Protein AF-A0A1H8KAB5-F1 (afdb_monomer)

Radius of gyration: 22.06 Å; Cα contacts (8 Å, |Δi|>4): 686; chains: 1; bounding box: 77×36×61 Å

Foldseek 3Di:
DDDDPPDPPDPFPPLDFDPPADPQQQFAEEAQEEEAAAPVLCVLAPVVDQPQPQVVVLLQQFEWEQAEWAQEFPDDLVLVVLVVVLPADEDPDDLVVQVVPDDPRGHHYYYDYQPDDPLPPDVPQPLPDGRDPLLFDPDPQVSSSSSSVSVSVSVSSVVSVVSCVVCVVVVRLQRYKYKHKYHFAHQAFVAGQDPASNGIHMIIGIHHNSRGDGNHYDHQNYYSVVVNVVSCVSSVNDDDDGPGSDQDKHFGDPQFTKIWTDDSFKIKIAGPCLVAKSQHAAFPDQADPVCNQVNLCRGSVSRHDGPRSSCLRVVPPPPSSVLSCCSRINRDDRMFMAGCVVVVRSSDGCCPPPVCVVVNVVRVVSRVVPDDDD

Secondary structure (DSSP, 8-state):
------------------TT--S-PPPEEEEEEEET--HHHHHHHHTT----HHHHHHHHHSEEEEEEE-SSTTSPPHHHHHHHHTTPEEP-S-HHHHHHSPPTT--EEEEEE---------TTS--------TTS---HHHHHHHHHHHHHHHHHHHHHHHHHHHHHHTT-STTEEEEEEEES--SSTTSTTSSSHHHHEEEEEEE-TTT--TTEEEEEEEEHHHHHHHHHHHTT-S---------EEEE--TTS-EEEEE-SSEEEEEES-TTS-TT-PPPSS---GGGHHHHHHHTTTTS---HHHHHHHHTTTSHHHHHHHHHHHS---SEEEEETTT-TT--S--TT-GGGHHHHHHHHHHHHH-----

Structure (mmCIF, N/CA/C/O backbone):
data_AF-A0A1H8KAB5-F1
#
_entry.id   AF-A0A1H8KAB5-F1
#
loop_
_atom_site.group_PDB
_atom_site.id
_atom_site.type_symbol
_atom_site.label_atom_id
_atom_site.label_alt_id
_atom_site.label_comp_id
_atom_site.label_asym_id
_atom_site.label_entity_id
_atom_site.label_seq_id
_atom_site.pdbx_PDB_ins_code
_atom_site.Cartn_x
_atom_site.Cartn_y
_atom_site.Cartn_z
_atom_site.occupancy
_atom_site.B_iso_or_equiv
_atom_site.auth_seq_id
_atom_site.auth_comp_id
_atom_site.auth_asym_id
_atom_site.auth_atom_id
_atom_site.pdbx_PDB_model_num
ATOM 1 N N . MET A 1 1 ? -43.828 -5.537 -25.174 1.00 32.72 1 MET A N 1
ATOM 2 C CA . MET A 1 1 ? -43.684 -6.800 -24.416 1.00 32.72 1 MET A CA 1
ATOM 3 C C . MET A 1 1 ? -42.448 -6.686 -23.543 1.00 32.72 1 MET A C 1
ATOM 5 O O . MET A 1 1 ? -41.492 -6.043 -23.949 1.00 32.72 1 MET A O 1
ATOM 9 N N . ALA A 1 2 ? -42.563 -7.155 -22.312 1.00 23.67 2 ALA A N 1
ATOM 10 C CA . ALA A 1 2 ? -41.863 -6.644 -21.147 1.00 23.67 2 ALA A CA 1
ATOM 11 C C . ALA A 1 2 ? -40.550 -7.379 -20.813 1.00 23.67 2 ALA A C 1
ATOM 13 O O . ALA A 1 2 ? -40.350 -8.516 -21.220 1.00 23.67 2 ALA A O 1
ATOM 14 N N . LEU A 1 3 ? -39.781 -6.714 -19.945 1.00 22.94 3 LEU A N 1
ATOM 15 C CA . LEU A 1 3 ? -38.814 -7.227 -18.969 1.00 22.94 3 LEU A CA 1
ATOM 16 C C . LEU A 1 3 ? -37.426 -7.711 -19.429 1.00 22.94 3 LEU A C 1
ATOM 18 O O . LEU A 1 3 ? -37.255 -8.711 -20.112 1.00 22.94 3 LEU A O 1
ATOM 22 N N . GLY A 1 4 ? -36.425 -7.036 -18.860 1.00 21.23 4 GLY A N 1
ATOM 23 C CA . GLY A 1 4 ? -35.038 -7.480 -18.759 1.00 21.23 4 GLY A CA 1
ATOM 24 C C . GLY A 1 4 ? -34.193 -6.534 -17.900 1.00 21.23 4 GLY A C 1
ATOM 25 O O . GLY A 1 4 ? -33.046 -6.263 -18.236 1.00 21.23 4 GLY A O 1
ATOM 26 N N . ALA A 1 5 ? -34.766 -5.961 -16.834 1.00 23.78 5 ALA A N 1
ATOM 27 C CA . ALA A 1 5 ? -34.012 -5.184 -15.855 1.00 23.78 5 ALA A CA 1
ATOM 28 C C . ALA A 1 5 ? -33.162 -6.155 -15.024 1.00 23.78 5 ALA A C 1
ATOM 30 O O . ALA A 1 5 ? -33.684 -6.881 -14.179 1.00 23.78 5 ALA A O 1
ATOM 31 N N . ALA A 1 6 ? -31.859 -6.204 -15.300 1.00 24.06 6 ALA A N 1
ATOM 32 C CA . ALA A 1 6 ? -30.920 -6.950 -14.478 1.00 24.06 6 ALA A CA 1
ATOM 33 C C . ALA A 1 6 ? -30.835 -6.280 -13.100 1.00 24.06 6 ALA A C 1
ATOM 35 O O . ALA A 1 6 ? -30.391 -5.140 -12.963 1.00 24.06 6 ALA A O 1
ATOM 36 N N . ILE A 1 7 ? -31.309 -7.008 -12.093 1.00 23.17 7 ILE A N 1
ATOM 37 C CA . ILE A 1 7 ? -31.228 -6.680 -10.675 1.00 23.17 7 ILE A CA 1
ATOM 38 C C . ILE A 1 7 ? -29.741 -6.553 -10.313 1.00 23.17 7 ILE A C 1
ATOM 40 O O . ILE A 1 7 ? -29.034 -7.548 -10.166 1.00 23.17 7 ILE A O 1
ATOM 44 N N . LEU A 1 8 ? -29.257 -5.316 -10.187 1.00 26.36 8 LEU A N 1
ATOM 45 C CA . LEU A 1 8 ? -28.037 -5.008 -9.446 1.00 26.36 8 LEU A CA 1
ATOM 46 C C . LEU A 1 8 ? -28.322 -5.353 -7.983 1.00 26.36 8 LEU A C 1
ATOM 48 O O . LEU A 1 8 ? -29.029 -4.626 -7.287 1.00 26.36 8 LEU A O 1
ATOM 52 N N . GLY A 1 9 ? -27.833 -6.512 -7.544 1.00 22.84 9 GLY A N 1
ATOM 53 C CA . GLY A 1 9 ? -27.899 -6.933 -6.152 1.00 22.84 9 GLY A CA 1
ATOM 54 C C . GLY A 1 9 ? -27.163 -5.932 -5.265 1.00 22.84 9 GLY A C 1
ATOM 55 O O . GLY A 1 9 ? -25.938 -5.956 -5.173 1.00 22.84 9 GLY A O 1
ATOM 56 N N . ASN A 1 10 ? -27.926 -5.049 -4.624 1.00 27.81 10 ASN A N 1
ATOM 57 C CA . ASN A 1 10 ? -27.476 -4.160 -3.561 1.00 27.81 10 ASN A CA 1
ATOM 58 C C . ASN A 1 10 ? -27.090 -4.991 -2.328 1.00 27.81 10 ASN A C 1
ATOM 60 O O . ASN A 1 10 ? -27.947 -5.310 -1.506 1.00 27.81 10 ASN A O 1
ATOM 64 N N . LEU A 1 11 ? -25.805 -5.307 -2.157 1.00 28.53 11 LEU A N 1
ATOM 65 C CA . LEU A 1 11 ? -25.263 -5.617 -0.831 1.00 28.53 11 LEU A CA 1
ATOM 66 C C . LEU A 1 11 ? -24.743 -4.321 -0.203 1.00 28.53 11 LEU A C 1
ATOM 68 O O . LEU A 1 11 ? -23.553 -4.021 -0.243 1.00 28.53 11 LEU A O 1
ATOM 72 N N . GLY A 1 12 ? -25.657 -3.530 0.361 1.00 30.02 12 GLY A N 1
ATOM 73 C CA . GLY A 1 12 ? -25.282 -2.496 1.323 1.00 30.02 12 GLY A CA 1
ATOM 74 C C . GLY A 1 12 ? -24.759 -3.162 2.596 1.00 30.02 12 GLY A C 1
ATOM 75 O O . GLY A 1 12 ? -25.377 -4.099 3.105 1.00 30.02 12 GLY A O 1
ATOM 76 N N . LEU A 1 13 ? -23.619 -2.702 3.112 1.00 37.47 13 LEU A N 1
ATOM 77 C CA . LEU A 1 13 ? -23.096 -3.165 4.393 1.00 37.47 13 LEU A CA 1
ATOM 78 C C . LEU A 1 13 ? -23.941 -2.539 5.515 1.00 37.47 13 LEU A C 1
ATOM 80 O O . LEU A 1 13 ? -23.634 -1.463 6.009 1.00 37.47 13 LEU A O 1
ATOM 84 N N . ALA A 1 14 ? -25.041 -3.185 5.900 1.00 37.69 14 ALA A N 1
ATOM 85 C CA . ALA A 1 14 ? -25.752 -2.823 7.120 1.00 37.69 14 ALA A CA 1
ATOM 86 C C . ALA A 1 14 ? -25.014 -3.451 8.312 1.00 37.69 14 ALA A C 1
ATOM 88 O O . ALA A 1 14 ? -25.143 -4.651 8.578 1.00 37.69 14 ALA A O 1
ATOM 89 N N . LEU A 1 15 ? -24.226 -2.652 9.034 1.00 41.59 15 LEU A N 1
ATOM 90 C CA . LEU A 1 15 ? -23.748 -3.012 10.368 1.00 41.59 15 LEU A CA 1
ATOM 91 C C . LEU A 1 15 ? -24.960 -2.984 11.311 1.00 41.59 15 LEU A C 1
ATOM 93 O O . LEU A 1 15 ? -25.295 -1.965 11.907 1.00 41.59 15 LEU A O 1
ATOM 97 N N . ALA A 1 16 ? -25.702 -4.090 11.373 1.00 36.00 16 ALA A N 1
ATOM 98 C CA . ALA A 1 16 ? -26.821 -4.216 12.296 1.00 36.00 16 ALA A CA 1
ATOM 99 C C . ALA A 1 16 ? -26.280 -4.232 13.735 1.00 36.00 16 ALA A C 1
ATOM 101 O O . ALA A 1 16 ? -25.677 -5.218 14.161 1.00 36.00 16 ALA A O 1
ATOM 102 N N . ALA A 1 17 ? -26.488 -3.138 14.469 1.00 36.66 17 ALA A N 1
ATOM 103 C CA . ALA A 1 17 ? -26.240 -3.092 15.904 1.00 36.66 17 ALA A CA 1
ATOM 104 C C . ALA A 1 17 ? -27.187 -4.075 16.626 1.00 36.66 17 ALA A C 1
ATOM 106 O O . ALA A 1 17 ? -28.367 -4.154 16.264 1.00 36.66 17 ALA A O 1
ATOM 107 N N . PRO A 1 18 ? -26.717 -4.823 17.639 1.00 35.97 18 PRO A N 1
ATOM 108 C CA . PRO A 1 18 ? -27.580 -5.707 18.411 1.00 35.97 18 PRO A CA 1
ATOM 109 C C . PRO A 1 18 ? -28.636 -4.904 19.191 1.00 35.97 18 PRO A C 1
ATOM 111 O O . PRO A 1 18 ? -28.391 -3.787 19.653 1.00 35.97 18 PRO A O 1
ATOM 114 N N . ALA A 1 19 ? -29.828 -5.486 19.341 1.00 30.05 19 ALA A N 1
ATOM 115 C CA . ALA A 1 19 ? -30.915 -4.912 20.126 1.00 30.05 19 ALA A CA 1
ATOM 116 C C . ALA A 1 19 ? -30.496 -4.816 21.606 1.00 30.05 19 ALA A C 1
ATOM 118 O O . ALA A 1 19 ? -30.281 -5.837 22.255 1.00 30.05 19 ALA A O 1
ATOM 119 N N . GLY A 1 20 ? -30.354 -3.590 22.121 1.00 34.31 20 GLY A N 1
ATOM 120 C CA . GLY A 1 20 ? -29.940 -3.324 23.508 1.00 34.31 20 GLY A CA 1
ATOM 121 C C . GLY A 1 20 ? -28.864 -2.247 23.695 1.00 34.31 20 GLY A C 1
ATOM 122 O O . GLY A 1 20 ? -28.387 -2.072 24.815 1.00 34.31 20 GLY A O 1
ATOM 123 N N . ALA A 1 21 ? -28.464 -1.526 22.641 1.00 38.06 21 ALA A N 1
ATOM 124 C CA . ALA A 1 21 ? -27.457 -0.469 22.742 1.00 38.06 21 ALA A CA 1
ATOM 125 C C . ALA A 1 21 ? -27.859 0.609 23.773 1.00 38.06 21 ALA A C 1
ATOM 127 O O . ALA A 1 21 ? -28.875 1.292 23.621 1.00 38.06 21 ALA A O 1
ATOM 128 N N . LYS A 1 22 ? -27.045 0.755 24.832 1.00 36.69 22 LYS A N 1
ATOM 129 C CA . LYS A 1 22 ? -27.095 1.886 25.777 1.00 36.69 22 LYS A CA 1
ATOM 130 C C . LYS A 1 22 ? -27.022 3.209 25.001 1.00 36.69 22 LYS A C 1
ATOM 132 O O . LYS A 1 22 ? -26.443 3.252 23.920 1.00 36.69 22 LYS A O 1
ATOM 137 N N . SER A 1 23 ? -27.599 4.277 25.561 1.00 40.59 23 SER A N 1
ATOM 138 C CA . SER A 1 23 ? -27.650 5.620 24.959 1.00 40.59 23 SER A CA 1
ATOM 139 C C . SER A 1 23 ? -26.351 6.003 24.234 1.00 40.59 23 SER A C 1
ATOM 141 O O . SER A 1 23 ? -25.271 5.829 24.797 1.00 40.59 23 SER A O 1
ATOM 143 N N . ALA A 1 24 ? -26.501 6.548 23.022 1.00 51.44 24 ALA A N 1
ATOM 144 C CA . ALA A 1 24 ? -25.490 6.840 22.004 1.00 51.44 24 ALA A CA 1
ATOM 145 C C . ALA A 1 24 ? -24.324 7.738 22.471 1.00 51.44 24 ALA A C 1
ATOM 147 O O . ALA A 1 24 ? -24.227 8.912 22.112 1.00 51.44 24 ALA A O 1
ATOM 148 N N . GLN A 1 25 ? -23.421 7.191 23.280 1.00 61.53 25 GLN A N 1
ATOM 149 C CA . GLN A 1 25 ? -22.158 7.835 23.604 1.00 61.53 25 GLN A CA 1
ATOM 150 C C . GLN A 1 25 ? -21.131 7.435 22.545 1.00 61.53 25 GLN A C 1
ATOM 152 O O . GLN A 1 25 ? -20.868 6.252 22.341 1.00 61.53 25 GLN A O 1
ATOM 157 N N . ARG A 1 26 ? -20.568 8.430 21.851 1.00 71.25 26 ARG A N 1
ATOM 158 C CA . ARG A 1 26 ? -19.521 8.215 20.845 1.00 71.25 26 ARG A CA 1
ATOM 159 C C . ARG A 1 26 ? -18.355 7.423 21.478 1.00 71.25 26 ARG A C 1
ATOM 161 O O . ARG A 1 26 ? -17.869 7.862 22.523 1.00 71.25 26 ARG A O 1
ATOM 168 N N . PRO A 1 27 ? -17.897 6.299 20.895 1.00 77.88 27 PRO A N 1
ATOM 169 C CA . PRO A 1 27 ? -16.742 5.566 21.401 1.00 77.88 27 PRO A CA 1
ATOM 170 C C . PRO A 1 27 ? -15.456 6.382 21.282 1.00 77.88 27 PRO A C 1
ATOM 172 O O . PRO A 1 27 ? -15.341 7.291 20.449 1.00 77.88 27 PRO A O 1
ATOM 175 N N . ASN A 1 28 ? -14.467 6.007 22.093 1.00 81.81 28 ASN A N 1
ATOM 176 C CA . ASN A 1 28 ? -13.088 6.425 21.858 1.00 81.81 28 ASN A CA 1
ATOM 177 C C . ASN A 1 28 ? -12.557 5.726 20.604 1.00 81.81 28 ASN A C 1
ATOM 179 O O . ASN A 1 28 ? -13.067 4.681 20.206 1.00 81.81 28 ASN A O 1
ATOM 183 N N . ILE A 1 29 ? -11.510 6.278 20.009 1.00 85.38 29 ILE A N 1
ATOM 184 C CA . ILE A 1 29 ? -10.849 5.712 18.841 1.00 85.38 29 ILE A CA 1
ATOM 185 C C . ILE A 1 29 ? -9.370 5.539 19.158 1.00 85.38 29 ILE A C 1
ATOM 187 O O . ILE A 1 29 ? -8.689 6.498 19.528 1.00 85.38 29 ILE A O 1
ATOM 191 N N . LEU A 1 30 ? -8.882 4.317 18.968 1.00 89.00 30 LEU A N 1
ATOM 192 C CA . LEU A 1 30 ? -7.466 4.013 18.846 1.00 89.00 30 LEU A CA 1
ATOM 193 C C . LEU A 1 30 ? -7.179 3.719 17.372 1.00 89.00 30 LEU A C 1
ATOM 195 O O . LEU A 1 30 ? -7.570 2.675 16.852 1.00 89.00 30 LEU A O 1
ATOM 199 N N . LEU A 1 31 ? -6.522 4.661 16.703 1.00 88.88 31 LEU A N 1
ATOM 200 C CA . LEU A 1 31 ? -6.105 4.548 15.314 1.00 88.88 31 LEU A CA 1
ATOM 201 C C . LEU A 1 31 ? -4.623 4.157 15.270 1.00 88.88 31 LEU A C 1
ATOM 203 O O . LEU A 1 31 ? -3.760 4.897 15.732 1.00 88.88 31 LEU A O 1
ATOM 207 N N . LEU A 1 32 ? -4.338 2.974 14.744 1.00 90.62 32 LEU A N 1
ATOM 208 C CA . LEU A 1 32 ? -3.008 2.391 14.622 1.00 90.62 32 LEU A CA 1
ATOM 209 C C . LEU A 1 32 ? -2.637 2.392 13.138 1.00 90.62 32 LEU A C 1
ATOM 211 O O . LEU A 1 32 ? -3.289 1.735 12.328 1.00 90.62 32 LEU A O 1
ATOM 215 N N . VAL A 1 33 ? -1.599 3.132 12.766 1.00 88.44 33 VAL A N 1
ATOM 216 C CA . VAL A 1 33 ? -1.233 3.356 11.365 1.00 88.44 33 VAL A CA 1
ATOM 217 C C . VAL A 1 33 ? 0.234 3.030 11.155 1.00 88.44 33 VAL A C 1
ATOM 219 O O . VAL A 1 33 ? 1.088 3.667 11.761 1.00 88.44 33 VAL A O 1
ATOM 222 N N . ALA A 1 34 ? 0.542 2.089 10.266 1.00 87.00 34 ALA A N 1
ATOM 223 C CA . ALA A 1 34 ? 1.919 1.824 9.862 1.00 87.00 34 ALA A CA 1
ATOM 224 C C . ALA A 1 34 ? 2.248 2.502 8.531 1.00 87.00 34 ALA A C 1
ATOM 226 O O . ALA A 1 34 ? 1.614 2.221 7.515 1.00 87.00 34 ALA A O 1
ATOM 227 N N . ASP A 1 35 ? 3.262 3.361 8.508 1.00 84.00 35 ASP A N 1
ATOM 228 C CA . ASP A 1 35 ? 3.718 3.993 7.271 1.00 84.00 35 ASP A CA 1
ATOM 229 C C . ASP A 1 35 ? 4.586 3.032 6.427 1.00 84.00 35 ASP A C 1
ATOM 231 O O . ASP A 1 35 ? 5.532 2.405 6.916 1.00 84.00 35 ASP A O 1
ATOM 235 N N . GLY A 1 36 ? 4.214 2.880 5.153 1.00 82.31 36 GLY A N 1
ATOM 236 C CA . GLY A 1 36 ? 4.777 1.930 4.192 1.00 82.31 36 GLY A CA 1
ATOM 237 C C . GLY A 1 36 ? 4.210 0.506 4.271 1.00 82.31 36 GLY A C 1
ATOM 238 O O . GLY A 1 36 ? 4.731 -0.400 3.613 1.00 82.31 36 GLY A O 1
ATOM 239 N N . TRP A 1 37 ? 3.177 0.252 5.080 1.00 86.31 37 TRP A N 1
ATOM 240 C CA . TRP A 1 37 ? 2.589 -1.085 5.211 1.00 86.31 37 TRP A CA 1
ATOM 241 C C . TRP A 1 37 ? 1.545 -1.356 4.125 1.00 86.31 37 TRP A C 1
ATOM 243 O O . TRP A 1 37 ? 0.482 -0.743 4.100 1.00 86.31 37 TRP A O 1
ATOM 253 N N . SER A 1 38 ? 1.840 -2.305 3.236 1.00 86.06 38 SER A N 1
ATOM 254 C CA . SER A 1 38 ? 0.967 -2.667 2.112 1.00 86.06 38 SER A CA 1
ATOM 255 C C . SER A 1 38 ? 0.568 -4.137 2.147 1.00 86.06 38 SER A C 1
ATOM 257 O O . SER A 1 38 ? 1.253 -4.970 2.751 1.00 86.06 38 SER A O 1
ATOM 259 N N . TRP A 1 39 ? -0.525 -4.465 1.458 1.00 83.06 39 TRP A N 1
ATOM 260 C CA . TRP A 1 39 ? -0.993 -5.841 1.326 1.00 83.06 39 TRP A CA 1
ATOM 261 C C . TRP A 1 39 ? 0.019 -6.696 0.564 1.00 83.06 39 TRP A C 1
ATOM 263 O O . TRP A 1 39 ? 0.464 -7.718 1.073 1.00 83.06 39 TRP A O 1
ATOM 273 N N . GLN A 1 40 ? 0.477 -6.232 -0.605 1.00 75.19 40 GLN A N 1
ATOM 274 C CA . GLN A 1 40 ? 1.505 -6.939 -1.380 1.00 75.19 40 GLN A CA 1
ATOM 275 C C . GLN A 1 40 ? 2.836 -7.033 -0.638 1.00 75.19 40 GLN A C 1
ATOM 277 O O . GLN A 1 40 ? 3.513 -8.049 -0.738 1.00 75.19 40 GLN A O 1
ATOM 282 N N . GLY A 1 41 ? 3.205 -6.003 0.129 1.00 69.56 41 GLY A N 1
ATOM 283 C CA . GLY A 1 41 ? 4.359 -6.060 1.020 1.00 69.56 41 GLY A CA 1
ATOM 284 C C . GLY A 1 41 ? 4.191 -7.118 2.108 1.00 69.56 41 GLY A C 1
ATOM 285 O O . GLY A 1 41 ? 5.171 -7.741 2.481 1.00 69.56 41 GLY A O 1
ATOM 286 N N . SER A 1 42 ? 2.968 -7.371 2.575 1.00 69.12 42 SER A N 1
ATOM 287 C CA . SER A 1 42 ? 2.683 -8.455 3.518 1.00 69.12 42 SER A CA 1
ATOM 288 C C . SER A 1 42 ? 2.706 -9.817 2.817 1.00 69.12 42 SER A C 1
ATOM 290 O O . SER A 1 42 ? 3.389 -10.705 3.295 1.00 69.12 42 SER A O 1
ATOM 292 N N . GLU A 1 43 ? 2.095 -9.984 1.637 1.00 63.16 43 GLU A N 1
ATOM 293 C CA . GLU A 1 43 ? 2.146 -11.239 0.854 1.00 63.16 43 GLU A CA 1
ATOM 294 C C . GLU A 1 43 ? 3.563 -11.619 0.395 1.00 63.16 43 GLU A C 1
ATOM 296 O O . GLU A 1 43 ? 3.939 -12.793 0.435 1.00 63.16 43 GLU A O 1
ATOM 301 N N . ALA A 1 44 ? 4.375 -10.631 0.005 1.00 50.50 44 ALA A N 1
ATOM 302 C CA . ALA A 1 44 ? 5.806 -10.792 -0.266 1.00 50.50 44 ALA A CA 1
ATOM 303 C C . ALA A 1 44 ? 6.575 -11.322 0.965 1.00 50.50 44 ALA A C 1
ATOM 305 O O . ALA A 1 44 ? 7.686 -11.841 0.866 1.00 50.50 44 ALA A O 1
ATOM 306 N N . VAL A 1 45 ? 5.976 -11.217 2.148 1.00 52.94 45 VAL A N 1
ATOM 307 C CA . VAL A 1 45 ? 6.587 -11.531 3.435 1.00 52.94 45 VAL A CA 1
ATOM 308 C C . VAL A 1 45 ? 5.887 -12.718 4.137 1.00 52.94 45 VAL A C 1
ATOM 310 O O . VAL A 1 45 ? 6.473 -13.333 5.025 1.00 52.94 45 VAL A O 1
ATOM 313 N N . ASP A 1 46 ? 4.689 -13.130 3.704 1.00 48.19 46 ASP A N 1
ATOM 314 C CA . ASP A 1 46 ? 3.803 -14.024 4.469 1.00 48.19 46 ASP A CA 1
ATOM 315 C C . ASP A 1 46 ? 3.975 -15.529 4.193 1.00 48.19 46 ASP A C 1
ATOM 317 O O . ASP A 1 46 ? 3.646 -16.346 5.050 1.00 48.19 46 ASP A O 1
ATOM 321 N N . ARG A 1 47 ? 4.584 -15.961 3.071 1.00 47.38 47 ARG A N 1
ATOM 322 C CA . ARG A 1 47 ? 4.762 -17.415 2.805 1.00 47.38 47 ARG A CA 1
ATOM 323 C C . ARG A 1 47 ? 5.601 -18.157 3.864 1.00 47.38 47 ARG A C 1
ATOM 325 O O . ARG A 1 47 ? 5.623 -19.385 3.845 1.00 47.38 47 ARG A O 1
ATOM 332 N N . LEU A 1 48 ? 6.270 -17.437 4.772 1.00 44.28 48 LEU A N 1
ATOM 333 C CA . LEU A 1 48 ? 7.100 -17.979 5.855 1.00 44.28 48 LEU A CA 1
ATOM 334 C C . LEU A 1 48 ? 6.774 -17.396 7.253 1.00 44.28 48 LEU A C 1
ATOM 336 O O . LEU A 1 48 ? 7.522 -17.636 8.199 1.00 44.28 48 LEU A O 1
ATOM 340 N N . GLY A 1 49 ? 5.642 -16.695 7.416 1.00 57.16 49 GLY A N 1
ATOM 341 C CA . GLY A 1 49 ? 5.065 -16.366 8.726 1.00 57.16 49 GLY A CA 1
ATOM 342 C C . GLY A 1 49 ? 5.468 -15.010 9.307 1.00 57.16 49 GLY A C 1
ATOM 343 O O . GLY A 1 49 ? 6.328 -14.934 10.189 1.00 57.16 49 GLY A O 1
ATOM 344 N N . LEU A 1 50 ? 4.784 -13.943 8.881 1.00 65.44 50 LEU A N 1
ATOM 345 C CA . LEU A 1 50 ? 4.711 -12.700 9.656 1.00 65.44 50 LEU A CA 1
ATOM 346 C C . LEU A 1 50 ? 4.162 -13.002 11.056 1.00 65.44 50 LEU A C 1
ATOM 348 O O . LEU A 1 50 ? 3.098 -13.602 11.207 1.00 65.44 50 LEU A O 1
ATOM 352 N N . ARG A 1 51 ? 4.873 -12.580 12.103 1.00 76.50 51 ARG A N 1
ATOM 353 C CA . ARG A 1 51 ? 4.395 -12.718 13.482 1.00 76.50 51 ARG A CA 1
ATOM 354 C C . ARG A 1 51 ? 3.604 -11.480 13.858 1.00 76.50 51 ARG A C 1
ATOM 356 O O . ARG A 1 51 ? 4.141 -10.558 14.459 1.00 76.50 51 ARG A O 1
ATOM 363 N N . MET A 1 52 ? 2.326 -11.487 13.495 1.00 85.50 52 MET A N 1
ATOM 364 C CA . MET A 1 52 ? 1.401 -10.389 13.776 1.00 85.50 52 MET A CA 1
ATOM 365 C C . MET A 1 52 ? 0.250 -10.822 14.699 1.00 85.50 52 MET A C 1
ATOM 367 O O . MET A 1 52 ? -0.912 -10.846 14.278 1.00 85.50 52 MET A O 1
ATOM 371 N N . PRO A 1 53 ? 0.541 -11.256 15.944 1.00 90.38 53 PRO A N 1
ATOM 372 C CA . PRO A 1 53 ? -0.483 -11.725 16.873 1.00 90.38 53 PRO A CA 1
ATOM 373 C C . PRO A 1 53 ? -1.528 -10.652 17.200 1.00 90.38 53 PRO A C 1
ATOM 375 O O . PRO A 1 53 ? -2.691 -11.001 17.413 1.00 90.38 53 PRO A O 1
ATOM 378 N N . THR A 1 54 ? -1.152 -9.370 17.222 1.00 92.38 54 THR A N 1
ATOM 379 C CA . THR A 1 54 ? -2.094 -8.281 17.492 1.00 92.38 54 THR A CA 1
ATOM 380 C C . THR A 1 54 ? -3.062 -8.109 16.332 1.00 92.38 54 THR A C 1
ATOM 382 O O . THR A 1 54 ? -4.275 -8.113 16.542 1.00 92.38 54 THR A O 1
ATOM 385 N N . PHE A 1 55 ? -2.558 -8.020 15.102 1.00 91.06 55 PHE A N 1
ATOM 386 C CA . PHE A 1 55 ? -3.397 -7.928 13.915 1.00 91.06 55 PHE A CA 1
ATOM 387 C C . PHE A 1 55 ? -4.317 -9.146 13.790 1.00 91.06 55 PHE A C 1
ATOM 389 O O . PHE A 1 55 ? -5.527 -8.978 13.664 1.00 91.06 55 PHE A O 1
ATOM 396 N N . ALA A 1 56 ? -3.789 -10.365 13.947 1.00 89.88 56 ALA A N 1
ATOM 397 C CA . ALA A 1 56 ? -4.585 -11.594 13.911 1.00 89.88 56 ALA A CA 1
ATOM 398 C C . ALA A 1 56 ? -5.687 -11.615 14.988 1.00 89.88 56 ALA A C 1
ATOM 400 O O . ALA A 1 56 ? -6.822 -12.027 14.731 1.00 89.88 56 ALA A O 1
ATOM 401 N N . ARG A 1 57 ? -5.381 -11.123 16.196 1.00 90.62 57 ARG A N 1
ATOM 402 C CA . ARG A 1 57 ? -6.371 -10.918 17.259 1.00 90.62 57 ARG A CA 1
ATOM 403 C C . ARG A 1 57 ? -7.473 -9.955 16.815 1.00 90.62 57 ARG A C 1
ATOM 405 O O . ARG A 1 57 ? -8.645 -10.284 16.967 1.00 90.62 57 ARG A O 1
ATOM 412 N N . LEU A 1 58 ? -7.118 -8.801 16.252 1.00 90.31 58 LEU A N 1
ATOM 413 C CA . LEU A 1 58 ? -8.095 -7.823 15.766 1.00 90.31 58 LEU A CA 1
ATOM 414 C C . LEU A 1 58 ? -8.958 -8.388 14.629 1.00 90.31 58 LEU A C 1
ATOM 416 O O . LEU A 1 58 ? -10.148 -8.093 14.578 1.00 90.31 58 LEU A O 1
ATOM 420 N N . GLN A 1 59 ? -8.394 -9.220 13.748 1.00 87.25 59 GLN A N 1
ATOM 421 C CA . GLN A 1 59 ? -9.144 -9.868 12.666 1.00 87.25 59 GLN A CA 1
ATOM 422 C C . GLN A 1 59 ? -10.181 -10.848 13.216 1.00 87.25 59 GLN A C 1
ATOM 424 O O . GLN A 1 59 ? -11.329 -10.853 12.772 1.00 87.25 59 GLN A O 1
ATOM 429 N N . ARG A 1 60 ? -9.791 -11.653 14.212 1.00 88.50 60 ARG A N 1
ATOM 430 C CA . ARG A 1 60 ? -10.693 -12.580 14.904 1.00 88.50 60 ARG A CA 1
ATOM 431 C C . ARG A 1 60 ? -11.793 -11.839 15.662 1.00 88.50 60 ARG A C 1
ATOM 433 O O . ARG A 1 60 ? -12.943 -12.259 15.618 1.00 88.50 60 ARG A O 1
ATOM 440 N N . ASP A 1 61 ? -11.449 -10.749 16.339 1.00 87.12 61 ASP A N 1
ATOM 441 C CA . ASP A 1 61 ? -12.365 -10.042 17.240 1.00 87.12 61 ASP A CA 1
ATOM 442 C C . ASP A 1 61 ? -13.161 -8.923 16.525 1.00 87.12 61 ASP A C 1
ATOM 444 O O . ASP A 1 61 ? -14.027 -8.294 17.130 1.00 87.12 61 ASP A O 1
ATOM 448 N N . GLY A 1 62 ? -12.904 -8.677 15.234 1.00 85.44 62 GLY A N 1
ATOM 449 C CA . GLY A 1 62 ? -13.464 -7.559 14.468 1.00 85.44 62 GLY A CA 1
ATOM 450 C C . GLY A 1 62 ? -13.859 -7.898 13.026 1.00 85.44 62 GLY A C 1
ATOM 451 O O . GLY A 1 62 ? -14.281 -9.013 12.718 1.00 85.44 62 GLY A O 1
ATOM 452 N N . ILE A 1 63 ? -13.757 -6.899 12.145 1.00 82.81 63 ILE A N 1
ATOM 453 C CA . ILE A 1 63 ? -13.988 -6.996 10.700 1.00 82.81 63 ILE A CA 1
ATOM 454 C C . ILE A 1 63 ? -12.671 -6.758 9.966 1.00 82.81 63 ILE A C 1
ATOM 456 O O . ILE A 1 63 ? -12.042 -5.712 10.132 1.00 82.81 63 ILE A O 1
ATOM 460 N N . SER A 1 64 ? -12.305 -7.695 9.095 1.00 84.44 64 SER A N 1
ATOM 461 C CA . SER A 1 64 ? -11.194 -7.552 8.149 1.00 84.44 64 SER A CA 1
ATOM 462 C C . SER A 1 64 ? -11.694 -7.093 6.783 1.00 84.44 64 SER A C 1
ATOM 464 O O . SER A 1 64 ? -12.700 -7.606 6.287 1.00 84.44 64 SER A O 1
ATOM 466 N N . PHE A 1 65 ? -10.973 -6.171 6.151 1.00 85.12 65 PHE A N 1
ATOM 467 C CA . PHE A 1 65 ? -11.285 -5.665 4.816 1.00 85.12 65 PHE A CA 1
ATOM 468 C C . PHE A 1 65 ? -10.205 -6.134 3.837 1.00 85.12 65 PHE A C 1
ATOM 470 O O . PHE A 1 65 ? -9.063 -5.695 3.920 1.00 85.12 65 PHE A O 1
ATOM 477 N N . GLU A 1 66 ? -10.560 -7.023 2.904 1.00 83.50 66 GLU A N 1
ATOM 478 C CA . GLU A 1 66 ? -9.607 -7.553 1.909 1.00 83.50 66 GLU A CA 1
ATOM 479 C C . GLU A 1 66 ? -9.205 -6.495 0.867 1.00 83.50 66 GLU A C 1
ATOM 481 O O . GLU A 1 66 ? -8.127 -6.568 0.289 1.00 83.50 66 GLU A O 1
ATOM 486 N N . ASN A 1 67 ? -10.068 -5.508 0.615 1.00 85.00 67 ASN A N 1
ATOM 487 C CA . ASN A 1 67 ? -9.936 -4.543 -0.479 1.00 85.00 67 ASN A CA 1
ATOM 488 C C . ASN A 1 67 ? -9.908 -3.098 0.049 1.00 85.00 67 ASN A C 1
ATOM 490 O O . ASN A 1 67 ? -10.768 -2.291 -0.308 1.00 85.00 67 ASN A O 1
ATOM 494 N N . ALA A 1 68 ? -8.935 -2.783 0.909 1.00 86.19 68 ALA A N 1
ATOM 495 C CA . ALA A 1 68 ? -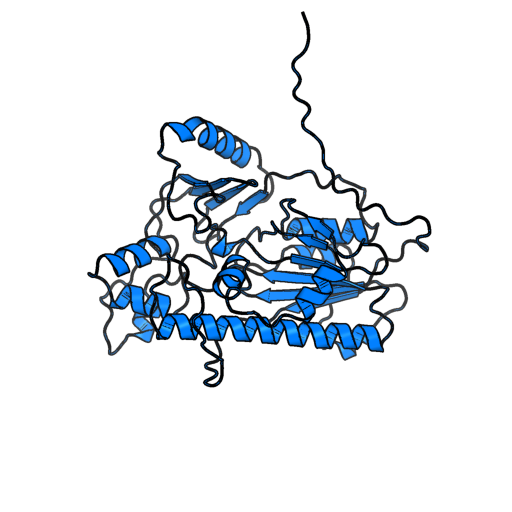8.744 -1.447 1.474 1.00 86.19 68 ALA A CA 1
ATOM 496 C C . ALA A 1 68 ? -7.607 -0.670 0.794 1.00 86.19 68 ALA A C 1
ATOM 498 O O . ALA A 1 68 ? -6.511 -1.190 0.608 1.00 86.19 68 ALA A O 1
ATOM 499 N N . PHE A 1 69 ? -7.844 0.586 0.426 1.00 86.56 69 PHE A N 1
ATOM 500 C CA . PHE A 1 69 ? -6.913 1.355 -0.396 1.00 86.56 69 PHE A CA 1
ATOM 501 C C . PHE A 1 69 ? -6.674 2.768 0.144 1.00 86.56 69 PHE A C 1
ATOM 503 O O . PHE A 1 69 ? -7.558 3.386 0.731 1.00 86.56 69 PHE A O 1
ATOM 510 N N . THR A 1 70 ? -5.483 3.314 -0.097 1.00 81.56 70 THR A N 1
ATOM 511 C CA . THR A 1 70 ? -5.167 4.721 0.185 1.00 81.56 70 THR A CA 1
ATOM 512 C C . THR A 1 70 ? -5.361 5.568 -1.068 1.00 81.56 70 THR A C 1
ATOM 514 O O . THR A 1 70 ? -4.725 5.308 -2.087 1.00 81.56 70 THR A O 1
ATOM 517 N N . GLU A 1 71 ? -6.193 6.604 -0.983 1.00 72.31 71 GLU A N 1
ATOM 518 C CA . GLU A 1 71 ? -6.582 7.492 -2.089 1.00 72.31 71 GLU A CA 1
ATOM 519 C C . GLU A 1 71 ? -5.422 8.337 -2.623 1.00 72.31 71 GLU A C 1
ATOM 521 O O . GLU A 1 71 ? -5.411 8.670 -3.805 1.00 72.31 71 GLU A O 1
ATOM 526 N N . SER A 1 72 ? -4.461 8.676 -1.758 1.00 68.56 72 SER A N 1
ATOM 527 C CA . SER A 1 72 ? -3.277 9.471 -2.086 1.00 68.56 72 SER A CA 1
ATOM 528 C C . SER A 1 72 ? -2.044 8.885 -1.384 1.00 68.56 72 SER A C 1
ATOM 530 O O . SER A 1 72 ? -1.882 9.045 -0.168 1.00 68.56 72 SER A O 1
ATOM 532 N N . PRO A 1 73 ? -1.181 8.149 -2.109 1.00 62.09 73 PRO A N 1
ATOM 533 C CA . PRO A 1 73 ? 0.038 7.575 -1.550 1.00 62.09 73 PRO A CA 1
ATOM 534 C C . PRO A 1 73 ? 0.970 8.654 -0.978 1.00 62.09 73 PRO A C 1
ATOM 536 O O . PRO A 1 73 ? 1.386 9.563 -1.691 1.00 62.09 73 PRO A O 1
ATOM 539 N N . GLY A 1 74 ? 1.348 8.524 0.297 1.00 57.75 74 GLY A N 1
ATOM 540 C CA . GLY A 1 74 ? 2.338 9.391 0.955 1.00 57.75 74 GLY A CA 1
ATOM 541 C C . GLY A 1 74 ? 1.774 10.615 1.689 1.00 57.75 74 GLY A C 1
ATOM 542 O O . GLY A 1 74 ? 2.528 11.297 2.378 1.00 57.75 74 GLY A O 1
ATOM 543 N N . ALA A 1 75 ? 0.466 10.879 1.607 1.00 61.25 75 ALA A N 1
ATOM 544 C CA . ALA A 1 75 ? -0.191 11.913 2.407 1.00 61.25 75 ALA A CA 1
ATOM 545 C C . ALA A 1 75 ? -0.574 11.401 3.812 1.00 61.25 75 ALA A C 1
ATOM 547 O O . ALA A 1 75 ? -0.669 10.195 4.058 1.00 61.25 75 ALA A O 1
ATOM 548 N N . GLN A 1 76 ? -0.816 12.319 4.757 1.00 64.94 76 GLN A N 1
ATOM 549 C CA . GLN A 1 76 ? -1.513 11.981 6.004 1.00 64.94 76 GLN A CA 1
ATOM 550 C C . GLN A 1 76 ? -2.877 11.369 5.668 1.00 64.94 76 GLN A C 1
ATOM 552 O O . GLN A 1 76 ? -3.540 11.846 4.750 1.00 64.94 76 GLN A O 1
ATOM 557 N N . LEU A 1 77 ? -3.292 10.320 6.391 1.00 68.88 77 LEU A N 1
ATOM 558 C CA . LEU A 1 77 ? -4.595 9.699 6.151 1.00 68.88 77 LEU A CA 1
ATOM 559 C C . LEU A 1 77 ? -5.702 10.762 6.322 1.00 68.88 77 LEU A C 1
ATOM 561 O O . LEU A 1 77 ? -5.862 11.275 7.435 1.00 68.88 77 LEU A O 1
ATOM 565 N N . PRO A 1 78 ? -6.490 11.072 5.271 1.00 67.38 78 PRO A N 1
ATOM 566 C CA . PRO A 1 78 ? -7.555 12.078 5.320 1.00 67.38 78 PRO A CA 1
ATOM 567 C C . PRO A 1 78 ? -8.559 11.868 6.462 1.00 67.38 78 PRO A C 1
ATOM 569 O O . PRO A 1 78 ? -9.150 12.828 6.965 1.00 67.38 78 PRO A O 1
ATOM 572 N N . CYS A 1 79 ? -8.730 10.621 6.920 1.00 70.81 79 CYS A N 1
ATOM 573 C CA . CYS A 1 79 ? -9.617 10.295 8.031 1.00 70.81 79 CYS A CA 1
ATOM 574 C C . CYS A 1 79 ? -9.242 11.004 9.339 1.00 70.81 79 CYS A C 1
ATOM 576 O O . CYS A 1 79 ? -10.142 11.386 10.083 1.00 70.81 79 CYS A O 1
ATOM 578 N N . VAL A 1 80 ? -7.955 11.244 9.616 1.00 74.88 80 VAL A N 1
ATOM 579 C CA . VAL A 1 80 ? -7.520 11.909 10.856 1.00 74.88 80 VAL A CA 1
ATOM 580 C C . VAL A 1 80 ? -8.099 13.321 10.936 1.00 74.88 80 VAL A C 1
ATOM 582 O O . VAL A 1 80 ? -8.655 13.717 11.963 1.00 74.88 80 VAL A O 1
ATOM 585 N N . ASP A 1 81 ? -8.036 14.072 9.838 1.00 73.88 81 ASP A N 1
ATOM 586 C CA . ASP A 1 81 ? -8.558 15.437 9.790 1.00 73.88 81 ASP A CA 1
ATOM 587 C C . ASP A 1 81 ? -10.088 15.478 9.739 1.00 73.88 81 ASP A C 1
ATOM 589 O O . ASP A 1 81 ? -10.701 16.357 10.350 1.00 73.88 81 ASP A O 1
ATOM 593 N N . MET A 1 82 ? -10.729 14.503 9.089 1.00 70.25 82 MET A N 1
ATOM 594 C CA . MET A 1 82 ? -12.188 14.350 9.137 1.00 70.25 82 MET A CA 1
ATOM 595 C C . MET A 1 82 ? -12.694 14.070 10.561 1.00 70.25 82 MET A C 1
ATOM 597 O O . MET A 1 82 ? -13.697 14.649 10.991 1.00 70.25 82 MET A O 1
ATOM 601 N N . LEU A 1 83 ? -11.990 13.233 11.329 1.00 74.56 83 LEU A N 1
ATOM 602 C CA . LEU A 1 83 ? -12.349 12.926 12.716 1.00 74.56 83 LEU A CA 1
ATOM 603 C C . LEU A 1 83 ? -12.150 14.134 13.638 1.00 74.56 83 LEU A C 1
ATOM 605 O O . LEU A 1 83 ? -13.039 14.429 14.443 1.00 74.56 83 LEU A O 1
ATOM 609 N N . LYS A 1 84 ? -11.058 14.895 13.466 1.00 75.19 84 LYS A N 1
ATOM 610 C CA . LYS A 1 84 ? -10.861 16.187 14.154 1.00 75.19 84 LYS A CA 1
ATOM 611 C C . LYS A 1 84 ? -12.031 17.139 13.895 1.00 75.19 84 LYS A C 1
ATOM 613 O O . LYS A 1 84 ? -12.626 17.652 14.841 1.00 75.19 84 LYS A O 1
ATOM 618 N N . LYS A 1 85 ? -12.411 17.332 12.623 1.00 74.06 85 LYS A N 1
ATOM 619 C CA . LYS A 1 85 ? -13.555 18.180 12.222 1.00 74.06 85 LYS A CA 1
ATOM 620 C C . LYS A 1 85 ? -14.885 17.698 12.809 1.00 74.06 85 LYS A C 1
ATOM 622 O O . LYS A 1 85 ? -15.770 18.507 13.062 1.00 74.06 85 LYS A O 1
ATOM 627 N N . SER A 1 86 ? -15.008 16.399 13.081 1.00 67.75 86 SER A N 1
ATOM 628 C CA . SER A 1 86 ? -16.191 15.792 13.702 1.00 67.75 86 SER A CA 1
ATOM 629 C C . SER A 1 86 ? -16.232 15.941 15.233 1.00 67.75 86 SER A C 1
ATOM 631 O O . SER A 1 86 ? -17.171 15.456 15.871 1.00 67.75 86 SER A O 1
ATOM 633 N N . GLY A 1 87 ? -15.246 16.617 15.837 1.00 71.06 87 GLY A N 1
ATOM 634 C CA . GLY A 1 87 ? -15.205 16.943 17.266 1.00 71.06 87 GLY A CA 1
ATOM 635 C C . GLY A 1 87 ? -14.404 15.970 18.136 1.00 71.06 87 GLY A C 1
ATOM 636 O O . GLY A 1 87 ? -14.515 16.040 19.360 1.00 71.06 87 GLY A O 1
ATOM 637 N N . TYR A 1 88 ? -13.611 15.071 17.542 1.00 75.25 88 TYR A N 1
ATOM 638 C CA . TYR A 1 88 ? -12.668 14.244 18.296 1.00 75.25 88 TYR A CA 1
ATOM 639 C C . TYR A 1 88 ? -11.439 15.058 18.706 1.00 75.25 88 TYR A C 1
ATOM 641 O O . TYR A 1 88 ? -10.772 15.666 17.866 1.00 75.25 88 TYR A O 1
ATOM 649 N N . ALA A 1 89 ? -11.106 15.035 19.997 1.00 68.81 89 ALA A N 1
ATOM 650 C CA . ALA A 1 89 ? -9.839 15.573 20.476 1.00 68.81 89 ALA A CA 1
ATOM 651 C C . ALA A 1 89 ? -8.709 14.599 20.120 1.00 68.81 89 ALA A C 1
ATOM 653 O O . ALA A 1 89 ? -8.744 13.437 20.532 1.00 68.81 89 ALA A O 1
ATOM 654 N N . VAL A 1 90 ? -7.721 15.078 19.361 1.00 69.38 90 VAL A N 1
ATOM 655 C CA . VAL A 1 90 ? -6.512 14.314 19.035 1.00 69.38 90 VAL A CA 1
ATOM 656 C C . VAL A 1 90 ? -5.494 14.489 20.149 1.00 69.38 90 VAL A C 1
ATOM 658 O O . VAL A 1 90 ? -5.174 15.613 20.531 1.00 69.38 90 VAL A O 1
ATOM 661 N N . ALA A 1 91 ? -4.989 13.371 20.659 1.00 64.50 91 ALA A N 1
ATOM 662 C CA . ALA A 1 91 ? -3.908 13.364 21.630 1.00 64.50 91 ALA A CA 1
ATOM 663 C C . ALA A 1 91 ? -2.618 13.950 21.034 1.00 64.50 91 ALA A C 1
ATOM 665 O O . ALA A 1 91 ? -2.163 13.488 19.990 1.00 64.50 91 ALA A O 1
ATOM 666 N N . SER A 1 92 ? -2.013 14.930 21.707 1.00 57.62 92 SER A N 1
ATOM 667 C CA . SER A 1 92 ? -0.648 15.405 21.422 1.00 57.62 92 SER A CA 1
ATOM 668 C C . SER A 1 92 ? 0.417 14.753 22.309 1.00 57.62 92 SER A C 1
ATOM 670 O O . SER A 1 92 ? 1.607 14.910 22.050 1.00 57.62 92 SER A O 1
ATOM 672 N N . ASP A 1 93 ? -0.017 14.065 23.365 1.00 61.66 93 ASP A N 1
ATOM 673 C CA . ASP A 1 93 ? 0.828 13.566 24.449 1.00 61.66 93 ASP A CA 1
ATOM 674 C C . ASP A 1 93 ? 1.043 12.048 24.333 1.00 61.66 93 ASP A C 1
ATOM 676 O O . ASP A 1 93 ? 0.399 11.373 23.525 1.00 61.66 93 ASP A O 1
ATOM 680 N N . ASP A 1 94 ? 1.932 11.489 25.160 1.00 78.19 94 ASP A N 1
ATOM 681 C CA . ASP A 1 94 ? 2.081 10.039 25.284 1.00 78.19 94 ASP A CA 1
ATOM 682 C C . ASP A 1 94 ? 0.766 9.367 25.731 1.00 78.19 94 ASP A C 1
ATOM 684 O O . ASP A 1 94 ? -0.140 9.997 26.283 1.00 78.19 94 ASP A O 1
ATOM 688 N N . PHE A 1 95 ? 0.650 8.065 25.469 1.00 79.81 95 PHE A N 1
ATOM 689 C CA . PHE A 1 95 ? -0.604 7.336 25.641 1.00 79.81 95 PHE A CA 1
ATOM 690 C C . PHE A 1 95 ? -1.147 7.350 27.079 1.00 79.81 95 PHE A C 1
ATOM 692 O O . PHE A 1 95 ? -2.362 7.430 27.277 1.00 79.81 95 PHE A O 1
ATOM 699 N N . ASP A 1 96 ? -0.273 7.304 28.084 1.00 77.19 96 ASP A N 1
ATOM 700 C CA . ASP A 1 96 ? -0.697 7.272 29.485 1.00 77.19 96 ASP A CA 1
ATOM 701 C C . ASP A 1 96 ? -1.201 8.654 29.915 1.00 77.19 96 ASP A C 1
ATOM 703 O O . ASP A 1 96 ? -2.270 8.779 30.524 1.00 77.19 96 ASP A O 1
ATOM 707 N N . THR A 1 97 ? -0.504 9.709 29.490 1.00 73.69 97 THR A N 1
ATOM 708 C CA . THR A 1 97 ? -0.967 11.090 29.644 1.00 73.69 97 THR A CA 1
ATOM 709 C C . THR A 1 97 ? -2.310 11.319 28.945 1.00 73.69 97 THR A C 1
ATOM 711 O O . THR A 1 97 ? -3.207 11.951 29.510 1.00 73.69 97 THR A O 1
ATOM 714 N N . PHE A 1 98 ? -2.493 10.761 27.748 1.00 74.88 98 PHE A N 1
ATOM 715 C CA . PHE A 1 98 ? -3.758 10.810 27.021 1.00 74.88 98 PHE A CA 1
ATOM 716 C C . PHE A 1 98 ? -4.905 10.136 27.787 1.00 74.88 98 PHE A C 1
ATOM 718 O O . PHE A 1 98 ? -5.988 10.716 27.911 1.00 74.88 98 PHE A O 1
ATOM 725 N N . LEU A 1 99 ? -4.678 8.943 28.345 1.00 74.50 99 LEU A N 1
ATOM 726 C CA . LEU A 1 99 ? -5.688 8.252 29.149 1.00 74.50 99 LEU A CA 1
ATOM 727 C C . LEU A 1 99 ? -6.038 9.022 30.433 1.00 74.50 99 LEU A C 1
ATOM 729 O O . LEU A 1 99 ? -7.204 9.008 30.847 1.00 74.50 99 LEU A O 1
ATOM 733 N N . ALA A 1 100 ? -5.057 9.696 31.042 1.00 73.88 100 ALA A N 1
ATOM 734 C CA . ALA A 1 100 ? -5.210 10.440 32.291 1.00 73.88 100 ALA A CA 1
ATOM 735 C C . ALA A 1 100 ? -5.900 11.806 32.121 1.00 73.88 100 ALA A C 1
ATOM 737 O O . ALA A 1 100 ? -6.750 12.164 32.934 1.00 73.88 100 ALA A O 1
ATOM 738 N N . LYS A 1 101 ? -5.594 12.563 31.058 1.00 66.50 101 LYS A N 1
ATOM 739 C CA . LYS A 1 101 ? -6.120 13.927 30.817 1.00 66.50 101 LYS A CA 1
ATOM 740 C C . LYS A 1 101 ? -7.557 13.971 30.276 1.00 66.50 101 LYS A C 1
ATOM 742 O O . LYS A 1 101 ? -8.043 15.022 29.852 1.00 66.50 101 LYS A O 1
ATOM 747 N N . ARG A 1 102 ? -8.263 12.841 30.266 1.00 67.81 102 ARG A N 1
ATOM 748 C CA . ARG A 1 102 ? -9.599 12.740 29.670 1.00 67.81 102 ARG A CA 1
ATOM 749 C C . ARG A 1 102 ? -10.639 13.591 30.403 1.00 67.81 102 ARG A C 1
ATOM 751 O O . ARG A 1 102 ? -10.716 13.596 31.629 1.00 67.81 102 ARG A O 1
ATOM 758 N N . THR A 1 103 ? -11.530 14.225 29.644 1.00 65.19 103 THR A N 1
ATOM 759 C CA . THR A 1 103 ? -12.761 14.822 30.185 1.00 65.19 103 THR A CA 1
ATOM 760 C C . THR A 1 103 ? -13.897 13.804 30.111 1.00 65.19 103 THR A C 1
ATOM 762 O O . THR A 1 103 ? -14.157 13.246 29.044 1.00 65.19 103 THR A O 1
ATOM 765 N N . ALA A 1 104 ? -14.595 13.563 31.223 1.00 65.31 104 ALA A N 1
ATOM 766 C CA . ALA A 1 104 ? -15.766 12.688 31.236 1.00 65.31 104 ALA A CA 1
ATOM 767 C C . ALA A 1 104 ? -16.813 13.151 30.200 1.00 65.31 104 ALA A C 1
ATOM 769 O O . ALA A 1 104 ? -17.100 14.341 30.089 1.00 65.31 104 ALA A O 1
ATOM 770 N N . GLY A 1 105 ? -17.361 12.214 29.419 1.00 66.88 105 GLY A N 1
ATOM 771 C CA . GLY A 1 105 ? -18.391 12.499 28.411 1.00 66.88 105 GLY A CA 1
ATOM 772 C C . GLY A 1 105 ? -17.884 12.921 27.025 1.00 66.88 105 GLY A C 1
ATOM 773 O O . GLY A 1 105 ? -18.688 12.953 26.096 1.00 66.88 105 GLY A O 1
ATOM 774 N N . LYS A 1 106 ? -16.582 13.194 26.839 1.00 71.44 106 LYS A N 1
ATOM 775 C CA . LYS A 1 106 ? -16.010 13.513 25.517 1.00 71.44 106 LYS A CA 1
ATOM 776 C C . LYS A 1 106 ? -15.301 12.297 24.903 1.00 71.44 106 LYS A C 1
ATOM 778 O O . LYS A 1 106 ? -14.472 11.696 25.586 1.00 71.44 106 LYS A O 1
ATOM 783 N N . PRO A 1 107 ? -15.587 11.942 23.637 1.00 72.81 107 PRO A N 1
ATOM 784 C CA . PRO A 1 107 ? -14.881 10.868 22.953 1.00 72.81 107 PRO A CA 1
ATOM 785 C C . PRO A 1 107 ? -13.463 11.312 22.580 1.00 72.81 107 PRO A C 1
ATOM 787 O O . PRO A 1 107 ? -13.229 12.473 22.231 1.00 72.81 107 PRO A O 1
ATOM 790 N N . LEU A 1 108 ? -12.518 10.382 22.649 1.00 76.38 108 LEU A N 1
ATOM 791 C CA . LEU A 1 108 ? -11.110 10.653 22.379 1.00 76.38 108 LEU A CA 1
ATOM 792 C C . LEU A 1 108 ? -10.632 9.980 21.092 1.00 76.38 108 LEU A C 1
ATOM 794 O O . LEU A 1 108 ? -11.145 8.925 20.730 1.00 76.38 108 LEU A O 1
ATOM 798 N N . LEU A 1 109 ? -9.626 10.563 20.438 1.00 82.69 109 LEU A N 1
ATOM 799 C CA . LEU A 1 109 ? -8.898 9.962 19.321 1.00 82.69 109 LEU A CA 1
ATOM 800 C C . LEU A 1 109 ? -7.402 9.926 19.656 1.00 82.69 109 LE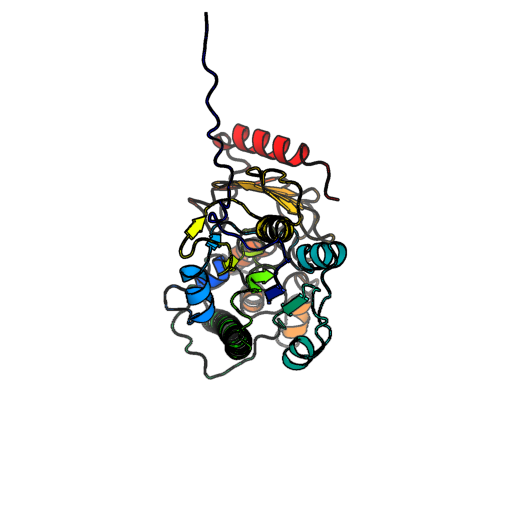U A C 1
ATOM 802 O O . LEU A 1 109 ? -6.754 10.968 19.756 1.00 82.69 109 LEU A O 1
ATOM 806 N N . PHE A 1 110 ? -6.852 8.722 19.805 1.00 86.44 110 PHE A N 1
ATOM 807 C CA . PHE A 1 110 ? -5.409 8.501 19.849 1.00 86.44 110 PHE A CA 1
ATOM 808 C C . PHE A 1 110 ? -4.952 7.916 18.520 1.00 86.44 110 PHE A C 1
ATOM 810 O O . PHE A 1 110 ? -5.521 6.925 18.066 1.00 86.44 110 PHE A O 1
ATOM 817 N N . CYS A 1 111 ? -3.930 8.513 17.914 1.00 85.69 111 CYS A N 1
ATOM 818 C CA . CYS A 1 111 ? -3.310 7.991 16.705 1.00 85.69 111 CYS A CA 1
ATOM 819 C C . CYS A 1 111 ? -1.876 7.563 17.025 1.00 85.69 111 CYS A C 1
ATOM 821 O O . CYS A 1 111 ? -1.043 8.413 17.340 1.00 85.69 111 CYS A O 1
ATOM 823 N N . LEU A 1 112 ? -1.590 6.264 16.945 1.00 86.44 112 LEU A N 1
ATOM 824 C CA . LEU A 1 112 ? -0.220 5.776 16.845 1.00 86.44 112 LEU A CA 1
ATOM 825 C C . LEU A 1 112 ? 0.116 5.679 15.359 1.00 86.44 112 LEU A C 1
ATOM 827 O O . LEU A 1 112 ? -0.279 4.719 14.700 1.00 86.44 112 LEU A O 1
ATOM 831 N N . GLU A 1 113 ? 0.860 6.651 14.843 1.00 83.31 113 GLU A N 1
ATOM 832 C CA . GLU A 1 113 ? 1.537 6.488 13.558 1.00 83.31 113 GLU A CA 1
ATOM 833 C C . GLU A 1 113 ? 2.914 5.876 13.820 1.00 83.31 113 GLU A C 1
ATOM 835 O O . GLU A 1 113 ? 3.702 6.416 14.607 1.00 83.31 113 GLU A O 1
ATOM 840 N N . SER A 1 114 ? 3.215 4.749 13.171 1.00 78.06 114 SER A N 1
ATOM 841 C CA . SER A 1 114 ? 4.576 4.237 13.154 1.00 78.06 114 SER A CA 1
ATOM 842 C C . SER A 1 114 ? 5.469 5.320 12.557 1.00 78.06 114 SER A C 1
ATOM 844 O O . SER A 1 114 ? 5.159 5.945 11.540 1.00 78.06 114 SER A O 1
ATOM 846 N N . LYS A 1 115 ? 6.596 5.582 13.210 1.00 64.69 115 LYS A N 1
ATOM 847 C CA . LYS A 1 115 ? 7.620 6.446 12.633 1.00 64.69 115 LYS A CA 1
ATOM 848 C C . LYS A 1 115 ? 8.352 5.636 11.552 1.00 64.69 115 LYS A C 1
ATOM 850 O O . LYS A 1 115 ? 9.382 5.044 11.858 1.00 64.69 115 LYS A O 1
ATOM 855 N N . SER A 1 116 ? 7.846 5.555 10.319 1.00 53.94 116 SER A N 1
ATOM 856 C CA . SER A 1 116 ? 8.660 5.051 9.189 1.00 53.94 116 SER A CA 1
ATOM 857 C C . SER A 1 116 ? 9.779 6.073 8.915 1.00 53.94 116 SER A C 1
ATOM 859 O O . SER A 1 116 ? 9.583 7.271 9.093 1.00 53.94 116 SER A O 1
ATOM 861 N N . SER A 1 117 ? 11.020 5.737 8.554 1.00 41.28 117 SER A N 1
ATOM 862 C CA . SER A 1 117 ? 11.346 5.058 7.294 1.00 41.28 117 SER A CA 1
ATOM 863 C C . SER A 1 117 ? 12.828 4.635 7.173 1.00 41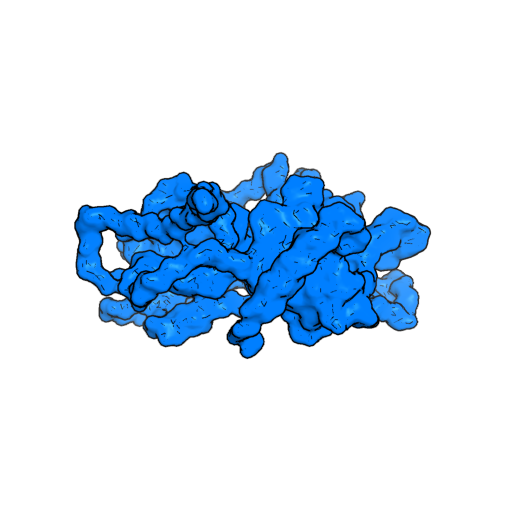.28 117 SER A C 1
ATOM 865 O O . SER A 1 117 ? 13.279 4.254 6.092 1.00 41.28 117 SER A O 1
ATOM 867 N N . HIS A 1 118 ? 13.629 4.649 8.244 1.00 47.09 118 HIS A N 1
ATOM 868 C CA . HIS A 1 118 ? 14.992 4.108 8.172 1.00 47.09 118 HIS A CA 1
ATOM 869 C C . HIS A 1 118 ? 14.967 2.644 8.558 1.00 47.09 118 HIS A C 1
ATOM 871 O O . HIS A 1 118 ? 15.024 2.322 9.741 1.00 47.09 118 HIS A O 1
ATOM 877 N N . ARG A 1 119 ? 14.872 1.786 7.536 1.00 60.94 119 ARG A N 1
ATOM 878 C CA . ARG A 1 119 ? 15.263 0.370 7.557 1.00 60.94 119 ARG A CA 1
ATOM 879 C C . ARG A 1 119 ? 16.417 0.202 8.537 1.00 60.94 119 ARG A C 1
ATOM 881 O O . ARG A 1 119 ? 17.562 0.527 8.214 1.00 60.94 119 ARG A O 1
ATOM 888 N N . ARG A 1 120 ? 16.123 -0.199 9.773 1.00 49.12 120 ARG A N 1
ATOM 889 C CA . ARG A 1 120 ? 17.185 -0.378 10.751 1.00 49.12 120 ARG A CA 1
ATOM 890 C C . ARG A 1 120 ? 17.892 -1.642 10.317 1.00 49.12 120 ARG A C 1
ATOM 892 O O . ARG A 1 120 ? 17.291 -2.711 10.292 1.00 49.12 120 ARG A O 1
ATOM 899 N N . SER A 1 121 ? 19.148 -1.493 9.913 1.00 45.25 121 SER A N 1
ATOM 900 C CA . SER A 1 121 ? 20.073 -2.604 9.726 1.00 45.25 121 SER A CA 1
ATOM 901 C C . SER A 1 121 ? 20.169 -3.357 11.055 1.00 45.25 121 SER A C 1
ATOM 903 O O . SER A 1 121 ? 21.024 -3.059 11.886 1.00 45.25 121 SER A O 1
ATOM 905 N N . ASN A 1 122 ? 19.270 -4.307 11.284 1.00 43.78 122 ASN A N 1
ATOM 906 C CA . ASN A 1 122 ? 19.362 -5.225 12.401 1.00 43.78 122 ASN A CA 1
ATOM 907 C C . ASN A 1 122 ? 19.930 -6.532 11.864 1.00 43.78 122 ASN A C 1
ATOM 909 O O . ASN A 1 122 ? 19.256 -7.284 11.168 1.00 43.78 122 ASN A O 1
ATOM 913 N N . ALA A 1 123 ? 21.181 -6.803 12.231 1.00 41.94 123 ALA A N 1
ATOM 914 C CA . ALA A 1 123 ? 21.951 -7.988 11.856 1.00 41.94 123 ALA A CA 1
ATOM 915 C C . ALA A 1 123 ? 21.383 -9.327 12.390 1.00 41.94 123 ALA A C 1
ATOM 917 O O . ALA A 1 123 ? 22.022 -10.361 12.233 1.00 41.94 123 ALA A O 1
ATOM 918 N N . ALA A 1 124 ? 20.212 -9.321 13.035 1.00 44.34 124 ALA A N 1
ATOM 919 C CA . ALA A 1 124 ? 19.643 -10.464 13.755 1.00 44.34 124 ALA A CA 1
ATOM 920 C C . ALA A 1 124 ? 18.235 -10.864 13.275 1.00 44.34 124 ALA A C 1
ATOM 922 O O . ALA A 1 124 ? 17.526 -11.578 13.980 1.00 44.34 124 ALA A O 1
ATOM 923 N N . ILE A 1 125 ? 17.798 -10.377 12.111 1.00 52.03 125 ILE A N 1
ATOM 924 C CA . ILE A 1 125 ? 16.504 -10.763 11.546 1.00 52.03 125 ILE A CA 1
ATOM 925 C C . ILE A 1 125 ? 16.690 -12.090 10.820 1.00 52.03 125 ILE A C 1
ATOM 927 O O . ILE A 1 125 ? 17.577 -12.214 9.977 1.00 52.03 125 ILE A O 1
ATOM 931 N N . ASP A 1 126 ? 15.861 -13.078 11.151 1.00 53.84 126 ASP A N 1
ATOM 932 C CA . ASP A 1 126 ? 15.763 -14.309 10.377 1.00 53.84 126 ASP A CA 1
ATOM 933 C C . ASP A 1 126 ? 15.391 -13.954 8.929 1.00 53.84 126 ASP A C 1
ATOM 935 O O . ASP A 1 126 ? 14.258 -13.584 8.613 1.00 53.84 126 ASP A O 1
ATOM 939 N N . THR A 1 127 ? 16.403 -14.000 8.064 1.00 54.62 127 THR A N 1
ATOM 940 C CA . THR A 1 127 ? 16.326 -13.680 6.636 1.00 54.62 127 THR A CA 1
ATOM 941 C C . THR A 1 127 ? 15.808 -14.858 5.820 1.00 54.62 127 THR A C 1
ATOM 943 O O . THR A 1 127 ? 16.009 -14.862 4.604 1.00 54.62 127 THR A O 1
ATOM 946 N N . ALA A 1 128 ? 15.176 -15.857 6.455 1.00 57.81 128 ALA A N 1
ATOM 947 C CA . ALA A 1 128 ? 14.615 -17.026 5.795 1.00 57.81 128 ALA A CA 1
ATOM 948 C C . ALA A 1 128 ? 13.735 -16.613 4.604 1.00 57.81 128 ALA A C 1
ATOM 950 O O . ALA A 1 128 ? 12.575 -16.241 4.729 1.00 57.81 128 ALA A O 1
ATOM 951 N N . ASN A 1 129 ? 14.383 -16.639 3.444 1.00 67.62 129 ASN A N 1
ATOM 952 C CA . ASN A 1 129 ? 13.900 -16.576 2.080 1.00 67.62 129 ASN A CA 1
ATOM 953 C C . ASN A 1 129 ? 12.561 -15.840 1.834 1.00 67.62 129 ASN A C 1
ATOM 955 O O . ASN A 1 129 ? 11.590 -16.493 1.441 1.00 67.62 129 ASN A O 1
ATOM 959 N N . PRO A 1 130 ? 12.482 -14.505 2.018 1.00 74.81 130 PRO A N 1
ATOM 960 C CA . PRO A 1 130 ? 11.257 -13.771 1.715 1.00 74.81 130 PRO A CA 1
ATOM 961 C C . PRO A 1 130 ? 10.888 -13.910 0.234 1.00 74.81 130 PRO A C 1
ATOM 963 O O . PRO A 1 130 ? 11.758 -14.060 -0.631 1.00 74.81 130 PRO A O 1
ATOM 966 N N . VAL A 1 131 ? 9.593 -13.830 -0.071 1.00 80.19 131 VAL A N 1
ATOM 967 C CA . VAL A 1 131 ? 9.117 -13.830 -1.454 1.00 80.19 131 VAL A CA 1
ATOM 968 C C . VAL A 1 131 ? 9.474 -12.485 -2.069 1.00 80.19 131 VAL A C 1
ATOM 970 O O . VAL A 1 131 ? 8.912 -11.452 -1.722 1.00 80.19 131 VAL A O 1
ATOM 973 N N . VAL A 1 132 ? 10.411 -12.487 -3.011 1.00 88.31 132 VAL A N 1
ATOM 974 C CA . VAL A 1 132 ? 10.753 -11.275 -3.756 1.00 88.31 132 VAL A CA 1
ATOM 975 C C . VAL A 1 132 ? 9.694 -11.055 -4.843 1.00 88.31 132 VAL A C 1
ATOM 977 O O . VAL A 1 132 ? 9.508 -11.940 -5.683 1.00 88.31 132 VAL A O 1
ATOM 980 N N . PRO A 1 133 ? 8.986 -9.907 -4.866 1.00 90.88 133 PRO A N 1
ATOM 981 C CA . PRO A 1 133 ? 8.062 -9.596 -5.947 1.00 90.88 133 PRO A CA 1
ATOM 982 C C . PRO A 1 133 ? 8.766 -9.620 -7.311 1.00 90.88 133 PRO A C 1
ATOM 984 O O . PRO A 1 133 ? 9.898 -9.149 -7.421 1.00 90.88 133 PRO A O 1
ATOM 987 N N . PRO A 1 134 ? 8.098 -10.077 -8.382 1.00 93.50 134 PRO A N 1
ATOM 988 C CA . PRO A 1 134 ? 8.715 -10.251 -9.702 1.00 93.50 134 PRO A CA 1
ATOM 989 C C . PRO A 1 134 ? 9.140 -8.942 -10.387 1.00 93.50 134 PRO A C 1
ATOM 991 O O . PRO A 1 134 ? 9.777 -8.982 -11.436 1.00 93.50 134 PRO A O 1
ATOM 994 N N . TYR A 1 135 ? 8.781 -7.785 -9.822 1.00 93.94 135 TYR A N 1
ATOM 995 C CA . TYR A 1 135 ? 9.251 -6.467 -10.256 1.00 93.94 135 TYR A CA 1
ATOM 996 C C . TYR A 1 135 ? 10.493 -5.972 -9.492 1.00 93.94 135 TYR A C 1
ATOM 998 O O . TYR A 1 135 ? 10.932 -4.848 -9.730 1.00 93.94 135 TYR A O 1
ATOM 1006 N N . LEU A 1 136 ? 11.073 -6.783 -8.600 1.00 95.25 136 LEU A N 1
ATOM 1007 C CA . LEU A 1 136 ? 12.327 -6.499 -7.899 1.00 95.25 136 LEU A CA 1
ATOM 1008 C C . LEU A 1 136 ? 13.416 -7.523 -8.259 1.00 95.25 136 LEU A C 1
ATOM 1010 O O . LEU A 1 136 ? 13.106 -8.671 -8.578 1.00 95.25 136 LEU A O 1
ATOM 1014 N N . PRO A 1 137 ? 14.705 -7.137 -8.202 1.00 95.25 137 PRO A N 1
ATOM 1015 C CA . PRO A 1 137 ? 15.794 -8.061 -8.471 1.00 95.25 137 PRO A CA 1
ATOM 1016 C C . PRO A 1 137 ? 15.998 -9.005 -7.287 1.00 95.25 137 PRO A C 1
ATOM 1018 O O . PRO A 1 137 ? 16.235 -8.572 -6.159 1.00 95.25 137 PRO A O 1
ATOM 1021 N N . ASP A 1 138 ? 15.951 -10.304 -7.560 1.00 92.94 138 ASP A N 1
ATOM 1022 C CA . ASP A 1 138 ? 16.125 -11.335 -6.546 1.00 92.94 138 ASP A CA 1
ATOM 1023 C C . ASP A 1 138 ? 17.611 -11.530 -6.200 1.00 92.94 138 ASP A C 1
ATOM 1025 O O . ASP A 1 138 ? 18.335 -12.309 -6.819 1.00 92.94 138 ASP A O 1
ATOM 1029 N N . THR A 1 139 ? 18.084 -10.752 -5.227 1.00 90.75 139 THR A N 1
ATOM 1030 C CA . THR A 1 139 ? 19.475 -10.760 -4.754 1.00 90.75 139 THR A CA 1
ATOM 1031 C C . THR A 1 139 ? 19.519 -10.868 -3.230 1.00 90.75 139 THR A C 1
ATOM 1033 O O . THR A 1 139 ? 18.569 -10.445 -2.564 1.00 90.75 139 THR A O 1
ATOM 1036 N N . PRO A 1 140 ? 20.627 -11.347 -2.631 1.00 89.38 140 PRO A N 1
ATOM 1037 C CA . PRO A 1 140 ? 20.762 -11.408 -1.174 1.00 89.38 140 PRO A CA 1
ATOM 1038 C C . PRO A 1 140 ? 20.522 -10.060 -0.480 1.00 89.38 140 PRO A C 1
ATOM 1040 O O . PRO A 1 140 ? 19.862 -10.004 0.556 1.00 89.38 140 PRO A O 1
ATOM 1043 N N . ALA A 1 141 ? 20.994 -8.961 -1.078 1.00 88.50 141 ALA A N 1
ATOM 1044 C CA . ALA A 1 141 ? 20.796 -7.617 -0.544 1.00 88.50 141 ALA A CA 1
ATOM 1045 C C . ALA A 1 141 ? 19.315 -7.202 -0.551 1.00 88.50 141 ALA A C 1
ATOM 1047 O O . ALA A 1 141 ? 18.845 -6.608 0.414 1.00 88.50 141 ALA A O 1
ATOM 1048 N N . VAL A 1 142 ? 18.566 -7.551 -1.602 1.00 89.50 142 VAL A N 1
ATOM 1049 C CA . VAL A 1 142 ? 17.124 -7.266 -1.692 1.00 89.50 142 VAL A CA 1
ATOM 1050 C C . VAL A 1 142 ? 16.308 -8.151 -0.757 1.00 89.50 142 VAL A C 1
ATOM 1052 O O . VAL A 1 142 ? 15.409 -7.647 -0.092 1.00 89.50 142 VAL A O 1
ATOM 1055 N N . ARG A 1 143 ? 16.639 -9.440 -0.633 1.00 87.56 143 ARG A N 1
ATOM 1056 C CA . ARG A 1 143 ? 15.999 -10.322 0.357 1.00 87.56 143 ARG A CA 1
ATOM 1057 C C . ARG A 1 143 ? 16.215 -9.809 1.781 1.00 87.56 143 ARG A C 1
ATOM 1059 O O . ARG A 1 143 ? 15.263 -9.731 2.549 1.00 87.56 143 ARG A O 1
ATOM 1066 N N . SER A 1 144 ? 17.441 -9.402 2.111 1.00 85.31 144 SER A N 1
ATOM 1067 C CA . SER A 1 144 ? 17.765 -8.795 3.408 1.00 85.31 144 SER A CA 1
ATOM 1068 C C . SER A 1 144 ? 16.955 -7.517 3.660 1.00 85.31 144 SER A C 1
ATOM 1070 O O . SER A 1 144 ? 16.384 -7.340 4.732 1.00 85.31 144 SER A O 1
ATOM 1072 N N . ASP A 1 145 ? 16.820 -6.665 2.643 1.00 86.00 145 ASP A N 1
ATOM 1073 C CA . ASP A 1 145 ? 16.039 -5.426 2.704 1.00 86.00 145 ASP A CA 1
ATOM 1074 C C . ASP A 1 145 ? 14.539 -5.671 2.951 1.00 86.00 145 ASP A C 1
ATOM 1076 O O . ASP A 1 145 ? 13.915 -5.007 3.779 1.00 86.00 145 ASP A O 1
ATOM 1080 N N . ILE A 1 146 ? 13.960 -6.675 2.285 1.00 85.56 146 ILE A N 1
ATOM 1081 C CA . ILE A 1 146 ? 12.579 -7.120 2.529 1.00 85.56 146 ILE A CA 1
ATOM 1082 C C . ILE A 1 146 ? 12.439 -7.702 3.947 1.00 85.56 146 ILE A C 1
ATOM 1084 O O . ILE A 1 146 ? 11.447 -7.441 4.625 1.00 85.56 146 ILE A O 1
ATOM 1088 N N . GLY A 1 147 ? 13.447 -8.431 4.436 1.00 82.25 147 GLY A N 1
ATOM 1089 C CA . GLY A 1 147 ? 13.501 -8.903 5.823 1.00 82.25 147 GLY A CA 1
ATOM 1090 C C . GLY A 1 147 ? 13.535 -7.759 6.844 1.00 82.25 147 GLY A C 1
ATOM 1091 O O . GLY A 1 147 ? 12.816 -7.796 7.839 1.00 82.25 147 GLY A O 1
ATOM 1092 N N . ALA A 1 148 ? 14.299 -6.697 6.582 1.00 82.44 148 ALA A N 1
ATOM 1093 C CA . ALA A 1 148 ? 14.312 -5.505 7.431 1.00 82.44 148 ALA A CA 1
ATOM 1094 C C . ALA A 1 148 ? 12.940 -4.814 7.467 1.00 82.44 148 ALA A C 1
ATOM 1096 O O . ALA A 1 148 ? 12.463 -4.439 8.538 1.00 82.44 148 ALA A O 1
ATOM 1097 N N . TYR A 1 149 ? 12.277 -4.701 6.313 1.00 85.00 149 TYR A N 1
ATOM 1098 C CA . TYR A 1 149 ? 10.904 -4.201 6.222 1.00 85.00 149 TYR A CA 1
ATOM 1099 C C . TYR A 1 149 ? 9.923 -5.043 7.056 1.00 85.00 149 TYR A C 1
ATOM 1101 O O . TYR A 1 149 ? 9.136 -4.485 7.823 1.00 85.00 149 TYR A O 1
ATOM 1109 N N . ARG A 1 150 ? 10.019 -6.377 6.976 1.00 82.31 150 ARG A N 1
ATOM 1110 C CA . ARG A 1 150 ? 9.211 -7.313 7.774 1.00 82.31 150 ARG A CA 1
ATOM 1111 C C . ARG A 1 150 ? 9.303 -7.020 9.268 1.00 82.31 150 ARG A C 1
ATOM 1113 O O . ARG A 1 150 ? 8.279 -6.914 9.936 1.00 82.31 150 ARG A O 1
ATOM 1120 N N . SER A 1 151 ? 10.515 -6.903 9.801 1.00 80.94 151 SER A N 1
ATOM 1121 C CA . SER A 1 151 ? 10.695 -6.719 11.242 1.00 80.94 151 SER A CA 1
ATOM 1122 C C . SER A 1 151 ? 10.161 -5.391 11.757 1.00 80.94 151 SER A C 1
ATOM 1124 O O . SER A 1 151 ? 9.773 -5.315 12.919 1.00 80.94 151 SER A O 1
ATOM 1126 N N . GLU A 1 152 ? 10.099 -4.357 10.921 1.00 83.44 152 GLU A N 1
ATOM 1127 C CA . GLU A 1 152 ? 9.454 -3.103 11.311 1.00 83.44 152 GLU A CA 1
ATOM 1128 C C . GLU A 1 152 ? 7.923 -3.234 11.362 1.00 83.44 152 GLU A C 1
ATOM 1130 O O . GLU A 1 152 ? 7.302 -2.673 12.264 1.00 83.44 152 GLU A O 1
ATOM 1135 N N . ILE A 1 153 ? 7.312 -4.050 10.493 1.00 85.19 153 ILE A N 1
ATOM 1136 C CA . ILE A 1 153 ? 5.883 -4.394 10.610 1.00 85.19 153 ILE A CA 1
ATOM 1137 C C . ILE A 1 153 ? 5.623 -5.195 11.894 1.00 85.19 153 ILE A C 1
ATOM 1139 O O . ILE A 1 153 ? 4.695 -4.880 12.634 1.00 85.19 153 ILE A O 1
ATOM 1143 N N . GLU A 1 154 ? 6.450 -6.199 12.197 1.00 85.75 154 GLU A N 1
ATOM 1144 C CA . GLU A 1 154 ? 6.310 -7.000 13.426 1.00 85.75 154 GLU A CA 1
ATOM 1145 C C . GLU A 1 154 ? 6.519 -6.156 14.691 1.00 85.75 154 GLU A C 1
ATOM 1147 O O . GLU A 1 154 ? 5.808 -6.326 15.683 1.00 85.75 154 GLU A O 1
ATOM 1152 N N . ARG A 1 155 ? 7.454 -5.197 14.657 1.00 86.25 155 ARG A N 1
ATOM 1153 C CA . ARG A 1 155 ? 7.638 -4.223 15.741 1.00 86.25 155 ARG A CA 1
ATOM 1154 C C . ARG A 1 155 ? 6.379 -3.386 15.940 1.00 86.25 155 ARG A C 1
ATOM 1156 O O . ARG A 1 155 ? 5.933 -3.237 17.074 1.00 86.25 155 ARG A O 1
ATOM 1163 N N . PHE A 1 156 ? 5.806 -2.861 14.858 1.00 88.94 156 PHE A N 1
ATOM 1164 C CA . PHE A 1 156 ? 4.571 -2.087 14.924 1.00 88.94 156 PHE A CA 1
ATOM 1165 C C . PHE A 1 156 ? 3.401 -2.915 15.476 1.00 88.94 156 PHE A C 1
ATOM 1167 O O . PHE A 1 156 ? 2.660 -2.428 16.328 1.00 88.94 156 PHE A O 1
ATOM 1174 N N . ASP A 1 157 ? 3.262 -4.177 15.058 1.00 90.81 157 ASP A N 1
ATOM 1175 C CA . ASP A 1 157 ? 2.255 -5.096 15.604 1.00 90.81 157 ASP A CA 1
ATOM 1176 C C . ASP A 1 157 ? 2.420 -5.305 17.118 1.00 90.81 157 ASP A C 1
ATOM 1178 O O . ASP A 1 157 ? 1.441 -5.279 17.870 1.00 90.81 157 ASP A O 1
ATOM 1182 N N . HIS A 1 158 ? 3.662 -5.442 17.589 1.00 89.88 158 HIS A N 1
ATOM 1183 C CA . HIS A 1 158 ? 3.960 -5.541 19.014 1.00 89.88 158 HIS A CA 1
ATOM 1184 C C . HIS A 1 158 ? 3.608 -4.250 19.775 1.00 89.88 158 HIS A C 1
ATOM 1186 O O . HIS A 1 158 ? 2.948 -4.307 20.812 1.00 89.88 158 HIS A O 1
ATOM 1192 N N . GLU A 1 159 ? 3.993 -3.080 19.256 1.00 90.88 159 GLU A N 1
ATOM 1193 C CA . GLU A 1 159 ? 3.668 -1.776 19.855 1.00 90.88 159 GLU A CA 1
ATOM 1194 C C . GLU A 1 159 ? 2.152 -1.539 19.937 1.00 90.88 159 GLU A C 1
ATOM 1196 O O . GLU A 1 159 ? 1.646 -1.088 20.970 1.00 90.88 159 GLU A O 1
ATOM 1201 N N . ALA A 1 160 ? 1.418 -1.909 18.884 1.00 92.12 160 ALA A N 1
ATOM 1202 C CA . ALA A 1 160 ? -0.040 -1.913 18.865 1.00 92.12 160 ALA A CA 1
ATOM 1203 C C . ALA A 1 160 ? -0.624 -2.809 19.971 1.00 92.12 160 ALA A C 1
ATOM 1205 O O . ALA A 1 160 ? -1.539 -2.390 20.686 1.00 92.12 160 ALA A O 1
ATOM 1206 N N . GLY A 1 161 ? -0.062 -4.007 20.156 1.00 93.25 161 GLY A N 1
ATOM 1207 C CA . GLY A 1 161 ? -0.461 -4.941 21.210 1.00 93.25 161 GLY A CA 1
ATOM 1208 C C . GLY A 1 161 ? -0.321 -4.332 22.603 1.00 93.25 161 GLY A C 1
ATOM 1209 O O . GLY A 1 161 ? -1.273 -4.349 23.383 1.00 93.25 161 GLY A O 1
ATOM 1210 N N . LEU A 1 162 ? 0.811 -3.678 22.880 1.00 92.88 162 LEU A N 1
ATOM 1211 C CA . LEU A 1 162 ? 1.053 -3.001 24.158 1.00 92.88 162 LEU A CA 1
ATOM 1212 C C . LEU A 1 162 ? 0.045 -1.874 24.439 1.00 92.88 162 LEU A C 1
ATOM 1214 O O . LEU A 1 162 ? -0.296 -1.626 25.597 1.00 92.88 162 LEU A O 1
ATOM 1218 N N . LEU A 1 163 ? -0.427 -1.150 23.418 1.00 91.31 163 LEU A N 1
ATOM 1219 C CA . LEU A 1 163 ? -1.470 -0.128 23.590 1.00 91.31 163 LEU A CA 1
ATOM 1220 C C . LEU A 1 163 ? -2.839 -0.748 23.883 1.00 91.31 163 LEU A C 1
ATOM 1222 O O . LEU A 1 163 ? -3.553 -0.266 24.765 1.00 91.31 163 LEU A O 1
ATOM 1226 N N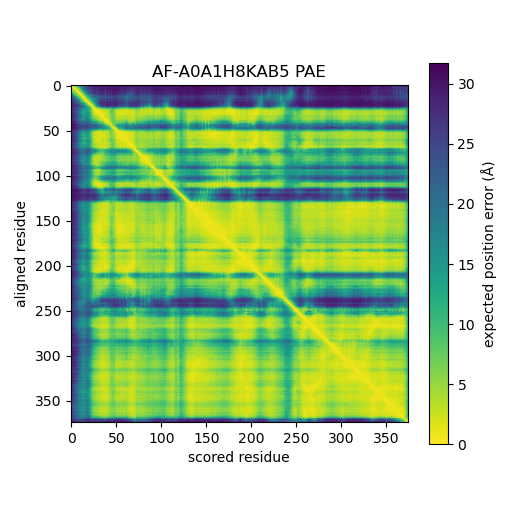 . ILE A 1 164 ? -3.189 -1.834 23.192 1.00 92.38 164 ILE A N 1
ATOM 1227 C CA . ILE A 1 164 ? -4.438 -2.564 23.435 1.00 92.38 164 ILE A CA 1
ATOM 1228 C C . ILE A 1 164 ? -4.447 -3.143 24.856 1.00 92.38 164 ILE A C 1
ATOM 1230 O O . ILE A 1 164 ? -5.408 -2.924 25.590 1.00 92.38 164 ILE A O 1
ATOM 1234 N N . GLU A 1 165 ? -3.359 -3.769 25.306 1.00 93.06 165 GLU A N 1
ATOM 1235 C CA . GLU A 1 165 ? -3.237 -4.286 26.678 1.00 93.06 165 GLU A CA 1
ATOM 1236 C C . GLU A 1 165 ? -3.366 -3.183 27.741 1.00 93.06 165 GLU A C 1
ATOM 1238 O O . GLU A 1 165 ? -3.929 -3.399 28.818 1.00 93.06 165 GLU A O 1
ATOM 1243 N N . ARG A 1 166 ? -2.847 -1.978 27.467 1.00 90.31 166 ARG A N 1
ATOM 1244 C CA . ARG A 1 166 ? -3.044 -0.815 28.349 1.00 90.31 166 ARG A CA 1
ATOM 1245 C C . ARG A 1 166 ? -4.519 -0.398 28.404 1.00 90.31 166 ARG A C 1
ATOM 1247 O O . ARG A 1 166 ? -5.015 -0.131 29.499 1.00 90.31 166 ARG A O 1
ATOM 1254 N N . LEU A 1 167 ? -5.237 -0.385 27.273 1.00 88.50 167 LEU A N 1
ATOM 1255 C CA . LEU A 1 167 ? -6.689 -0.130 27.253 1.00 88.50 167 LEU A CA 1
ATOM 1256 C C . LEU A 1 167 ? -7.467 -1.174 28.055 1.00 88.50 167 LEU A C 1
ATOM 1258 O O . LEU A 1 167 ? -8.401 -0.820 28.776 1.00 88.50 167 LEU A O 1
ATOM 1262 N N . GLU A 1 168 ? -7.089 -2.447 27.945 1.00 90.31 168 GLU A N 1
ATOM 1263 C CA . GLU A 1 168 ? -7.712 -3.545 28.688 1.00 90.31 168 GLU A CA 1
ATOM 1264 C C . GLU A 1 168 ? -7.515 -3.396 30.191 1.00 90.31 168 GLU A C 1
ATOM 1266 O O . GLU A 1 168 ? -8.493 -3.418 30.937 1.00 90.31 168 GLU A O 1
ATOM 1271 N N . ARG A 1 169 ? -6.276 -3.148 30.635 1.00 90.69 169 ARG A N 1
ATOM 1272 C CA . ARG A 1 169 ? -5.964 -2.904 32.053 1.00 90.69 169 ARG A CA 1
ATOM 1273 C C . ARG A 1 169 ? -6.697 -1.689 32.617 1.00 90.69 169 ARG A C 1
ATOM 1275 O O . ARG A 1 169 ? -7.060 -1.687 33.787 1.00 90.69 169 ARG A O 1
ATOM 1282 N N . ALA A 1 170 ? -6.949 -0.677 31.789 1.00 85.94 170 ALA A N 1
ATOM 1283 C CA . ALA A 1 170 ? -7.742 0.490 32.163 1.00 85.94 170 ALA A CA 1
ATOM 1284 C C . ALA A 1 170 ? -9.268 0.246 32.125 1.00 85.94 170 ALA A C 1
ATOM 1286 O O . ALA A 1 170 ? -10.031 1.153 32.465 1.00 85.94 170 ALA A O 1
ATOM 1287 N N . GLY A 1 171 ? -9.732 -0.931 31.683 1.00 86.88 171 GLY A N 1
ATOM 1288 C CA . GLY A 1 171 ? -11.153 -1.257 31.519 1.00 86.88 171 GLY A CA 1
ATOM 1289 C C . GLY A 1 171 ? -11.837 -0.510 30.367 1.00 86.88 171 GLY A C 1
ATOM 1290 O O . GLY A 1 171 ? -13.056 -0.351 30.378 1.00 86.88 171 GLY A O 1
ATOM 1291 N N . ARG A 1 172 ? -11.068 -0.015 29.388 1.00 85.06 172 ARG A N 1
ATOM 1292 C CA . ARG A 1 172 ? -11.531 0.886 28.311 1.00 85.06 172 ARG A CA 1
ATOM 1293 C C . ARG A 1 172 ? -11.544 0.264 26.920 1.00 85.06 172 ARG A C 1
ATOM 1295 O O . ARG A 1 172 ? -11.875 0.929 25.945 1.00 85.06 172 ARG A O 1
ATOM 1302 N N . LEU A 1 173 ? -11.183 -1.009 26.777 1.00 87.06 173 LEU A N 1
ATOM 1303 C CA . LEU A 1 173 ? -11.261 -1.643 25.460 1.00 87.06 173 LEU A CA 1
ATOM 1304 C C . LEU A 1 173 ? -12.720 -1.758 24.976 1.00 87.06 173 LEU A C 1
ATOM 1306 O O . LEU A 1 173 ? -13.001 -1.558 23.800 1.00 87.06 173 LEU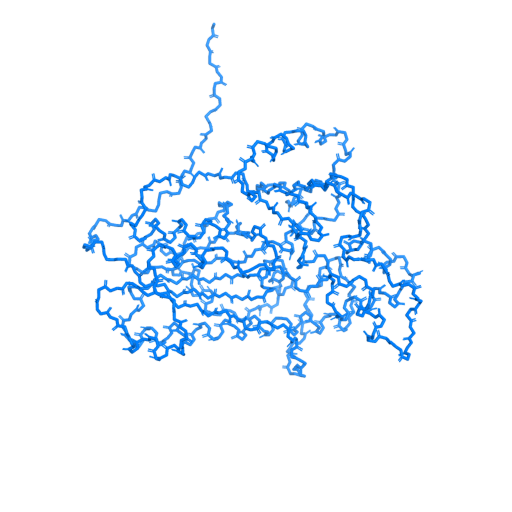 A O 1
ATOM 1310 N N . SER A 1 174 ? -13.657 -2.018 25.893 1.00 84.69 174 SER A N 1
ATOM 1311 C CA . SER A 1 174 ? -15.077 -2.223 25.564 1.00 84.69 174 SER A CA 1
ATOM 1312 C C . SER A 1 174 ? -15.780 -0.991 24.973 1.00 84.69 174 SER A C 1
ATOM 1314 O O . SER A 1 174 ? -16.741 -1.147 24.223 1.00 84.69 174 SER A O 1
ATOM 1316 N N . ASP A 1 175 ? -15.289 0.219 25.262 1.00 81.38 175 ASP A N 1
ATOM 1317 C CA . ASP A 1 175 ? -15.817 1.488 24.749 1.00 81.38 175 ASP A CA 1
ATOM 1318 C C . ASP A 1 175 ? -14.879 2.169 23.735 1.00 81.38 175 ASP A C 1
ATOM 1320 O O . ASP A 1 175 ? -15.031 3.360 23.445 1.00 81.38 175 ASP A O 1
ATOM 1324 N N . THR A 1 176 ? -13.923 1.420 23.176 1.00 85.00 176 THR A N 1
ATOM 1325 C CA . THR A 1 176 ? -12.943 1.927 22.208 1.00 85.00 176 THR A CA 1
ATOM 1326 C C . THR A 1 176 ? -13.034 1.175 20.881 1.00 85.00 176 THR A C 1
ATOM 1328 O O . THR A 1 176 ? -12.889 -0.043 20.824 1.00 85.00 176 THR A O 1
ATOM 1331 N N . LEU A 1 177 ? -13.255 1.921 19.800 1.00 87.38 177 LEU A N 1
ATOM 1332 C CA . LEU A 1 177 ? -13.092 1.466 18.425 1.00 87.38 177 LEU A CA 1
ATOM 1333 C C . LEU A 1 177 ? -11.595 1.409 18.108 1.00 87.38 177 LEU A C 1
ATOM 1335 O O . LEU A 1 177 ? -10.906 2.426 18.181 1.00 87.38 177 LEU A O 1
ATOM 1339 N N . VAL A 1 178 ? -11.095 0.233 17.747 1.00 90.12 178 VAL A N 1
ATOM 1340 C CA . VAL A 1 178 ? -9.704 0.037 17.335 1.00 90.12 178 VAL A CA 1
ATOM 1341 C C . VAL A 1 178 ? -9.661 -0.136 15.824 1.00 90.12 178 VAL A C 1
ATOM 1343 O O . VAL A 1 178 ? -10.342 -0.999 15.271 1.00 90.12 178 VAL A O 1
ATOM 1346 N N . VAL A 1 179 ? -8.853 0.681 15.159 1.00 89.81 179 VAL A N 1
ATOM 1347 C CA . VAL A 1 179 ? -8.594 0.597 13.720 1.00 89.81 179 VAL A CA 1
ATOM 1348 C C . VAL A 1 179 ? -7.104 0.380 13.532 1.00 89.81 179 VAL A C 1
ATOM 1350 O O . VAL A 1 179 ? -6.313 1.136 14.088 1.00 89.81 179 VAL A O 1
ATOM 1353 N N . MET A 1 180 ? -6.716 -0.625 12.750 1.00 90.81 180 MET A N 1
ATOM 1354 C CA . MET A 1 180 ? -5.317 -0.869 12.399 1.00 90.81 180 MET A CA 1
ATOM 1355 C C . MET A 1 180 ? -5.174 -0.968 10.880 1.00 90.81 180 MET A C 1
ATOM 1357 O O . MET A 1 180 ? -5.890 -1.742 10.241 1.00 90.81 180 MET A O 1
ATOM 1361 N N . THR A 1 181 ? -4.295 -0.142 10.305 1.00 89.62 181 THR A N 1
ATOM 1362 C CA . THR A 1 181 ? -4.147 0.018 8.849 1.00 89.62 181 THR A CA 1
ATOM 1363 C C . THR A 1 181 ? -2.734 0.428 8.433 1.00 89.62 181 THR A C 1
ATOM 1365 O O . THR A 1 181 ? -1.924 0.854 9.259 1.00 89.62 181 THR A O 1
ATOM 1368 N N . GLY A 1 182 ? -2.442 0.339 7.136 1.00 87.12 182 GLY A N 1
ATOM 1369 C CA . GLY A 1 182 ? -1.279 0.973 6.513 1.00 87.12 182 GLY A CA 1
ATOM 1370 C C . GLY A 1 182 ? -1.533 2.412 6.044 1.00 87.12 182 GLY A C 1
ATOM 1371 O O . GLY A 1 182 ? -2.675 2.802 5.784 1.00 87.12 182 GLY A O 1
ATOM 1372 N N . LYS A 1 183 ? -0.456 3.193 5.909 1.00 80.12 183 LYS A N 1
ATOM 1373 C CA . LYS A 1 183 ? -0.395 4.508 5.254 1.00 80.12 183 LYS A CA 1
ATOM 1374 C C . LYS A 1 183 ? 0.652 4.436 4.147 1.00 80.12 183 LYS A C 1
ATOM 1376 O O . LYS A 1 183 ? 1.833 4.271 4.419 1.00 80.12 183 LYS A O 1
ATOM 1381 N N . GLY A 1 184 ? 0.207 4.556 2.899 1.00 77.50 184 GLY A N 1
ATOM 1382 C CA . GLY A 1 184 ? 1.067 4.402 1.728 1.00 77.50 184 GLY A CA 1
ATOM 1383 C C . GLY A 1 184 ? 1.476 2.952 1.443 1.00 77.50 184 GLY A C 1
ATOM 1384 O O . GLY A 1 184 ? 1.206 2.030 2.209 1.00 77.50 184 GLY A O 1
ATOM 1385 N N . GLY A 1 185 ? 2.099 2.760 0.283 1.00 81.62 185 GLY A N 1
ATOM 1386 C CA . GLY A 1 185 ? 2.443 1.441 -0.235 1.00 81.62 185 GLY A CA 1
ATOM 1387 C C . GLY A 1 185 ? 3.822 0.923 0.159 1.00 81.62 185 GLY A C 1
ATOM 1388 O O . GLY A 1 185 ? 4.593 1.564 0.866 1.00 81.62 185 GLY A O 1
ATOM 1389 N N . PHE A 1 186 ? 4.152 -0.248 -0.373 1.00 88.06 186 PHE A N 1
ATOM 1390 C CA . PHE A 1 186 ? 5.417 -0.949 -0.207 1.00 88.06 186 PHE A CA 1
ATOM 1391 C C . PHE A 1 186 ? 6.616 -0.033 -0.532 1.00 88.06 186 PHE A C 1
ATOM 1393 O O . PHE A 1 186 ? 6.702 0.438 -1.666 1.00 88.06 186 PHE A O 1
ATOM 1400 N N . PRO A 1 187 ? 7.565 0.229 0.389 1.00 87.94 187 PRO A N 1
ATOM 1401 C CA . PRO A 1 187 ? 8.627 1.234 0.219 1.00 87.94 187 PRO A CA 1
ATOM 1402 C C . PRO A 1 187 ? 9.786 0.731 -0.662 1.00 87.94 187 PRO A C 1
ATOM 1404 O O . PRO A 1 187 ? 10.960 0.747 -0.280 1.00 87.94 187 PRO A O 1
ATOM 1407 N N . PHE A 1 188 ? 9.437 0.250 -1.850 1.00 91.12 188 PHE A N 1
ATOM 1408 C CA . PHE A 1 188 ? 10.303 -0.342 -2.856 1.00 91.12 188 PHE A CA 1
ATOM 1409 C C . PHE A 1 188 ? 9.921 0.189 -4.245 1.00 91.12 188 PHE A C 1
ATOM 1411 O O . PHE A 1 188 ? 8.817 0.709 -4.431 1.00 91.12 188 PHE A O 1
ATOM 1418 N N . PRO A 1 189 ? 10.812 0.060 -5.242 1.00 93.38 189 PRO A N 1
ATOM 1419 C CA . PRO A 1 189 ? 10.504 0.400 -6.628 1.00 93.38 189 PRO A CA 1
ATOM 1420 C C . PRO A 1 189 ? 9.174 -0.220 -7.086 1.00 93.38 189 PRO A C 1
ATOM 1422 O O . PRO A 1 189 ? 8.892 -1.371 -6.760 1.00 93.38 189 PRO A O 1
ATOM 1425 N N . ARG A 1 190 ? 8.364 0.553 -7.827 1.00 92.56 190 ARG A N 1
ATOM 1426 C CA . ARG A 1 190 ? 6.982 0.224 -8.248 1.00 92.56 190 ARG A CA 1
ATOM 1427 C C . ARG A 1 190 ? 5.925 0.192 -7.123 1.00 92.56 190 ARG A C 1
ATOM 1429 O O . ARG A 1 190 ? 4.747 0.073 -7.430 1.00 92.56 190 ARG A O 1
ATOM 1436 N N . GLY A 1 191 ? 6.306 0.344 -5.856 1.00 90.81 191 GLY A N 1
ATOM 1437 C CA . GLY A 1 191 ? 5.385 0.420 -4.719 1.00 90.81 191 GLY A CA 1
ATOM 1438 C C . GLY A 1 191 ? 4.974 1.851 -4.370 1.00 90.81 191 GLY A C 1
ATOM 1439 O O . GLY A 1 191 ? 4.237 2.495 -5.119 1.00 90.81 191 GLY A O 1
ATOM 1440 N N . ALA A 1 192 ? 5.421 2.334 -3.211 1.00 87.38 192 ALA A N 1
ATOM 1441 C CA . ALA A 1 192 ? 5.102 3.640 -2.643 1.00 87.38 192 ALA A CA 1
ATOM 1442 C C . ALA A 1 192 ? 5.239 4.777 -3.671 1.00 87.38 192 ALA A C 1
ATOM 1444 O O . ALA A 1 192 ? 6.196 4.828 -4.443 1.00 87.38 192 ALA A O 1
ATOM 1445 N N . GLY A 1 193 ? 4.266 5.691 -3.672 1.00 84.69 193 GLY A N 1
ATOM 1446 C CA . GLY A 1 193 ? 4.201 6.806 -4.623 1.00 84.69 193 GLY A CA 1
ATOM 1447 C C . GLY A 1 193 ? 3.592 6.456 -5.987 1.00 84.69 193 GLY A C 1
ATOM 1448 O O . GLY A 1 193 ? 3.472 7.337 -6.834 1.00 84.69 193 GLY A O 1
ATOM 1449 N N . THR A 1 194 ? 3.181 5.205 -6.214 1.00 90.56 194 THR A N 1
ATOM 1450 C CA . THR A 1 194 ? 2.485 4.782 -7.441 1.00 90.56 194 THR A CA 1
ATOM 1451 C C . THR A 1 194 ? 1.011 4.461 -7.182 1.00 90.56 194 THR A C 1
ATOM 1453 O O . THR A 1 194 ? 0.601 4.283 -6.039 1.00 90.56 194 THR A O 1
ATOM 1456 N N . LEU A 1 195 ? 0.222 4.360 -8.258 1.00 92.31 195 LEU A N 1
ATOM 1457 C CA . LEU A 1 195 ? -1.185 3.934 -8.217 1.00 92.31 195 LEU A CA 1
ATOM 1458 C C . LEU A 1 195 ? -1.381 2.426 -8.450 1.00 92.31 195 LEU A C 1
ATOM 1460 O O . LEU A 1 195 ? -2.507 1.986 -8.666 1.00 92.31 195 LEU A O 1
ATOM 1464 N N . TYR A 1 196 ? -0.299 1.643 -8.460 1.00 93.81 196 TYR A N 1
ATOM 1465 C CA . TYR A 1 196 ? -0.384 0.182 -8.467 1.00 93.81 196 TYR A CA 1
ATOM 1466 C C . TYR A 1 196 ? -0.817 -0.320 -7.087 1.00 93.81 196 TYR A C 1
ATOM 1468 O O . TYR A 1 196 ? -0.625 0.380 -6.094 1.00 93.81 196 TYR A O 1
ATOM 1476 N N . ASP A 1 197 ? -1.334 -1.548 -6.982 1.00 92.81 197 ASP A N 1
ATOM 1477 C CA . ASP A 1 197 ? -1.783 -2.064 -5.679 1.00 92.81 197 ASP A CA 1
ATOM 1478 C C . ASP A 1 197 ? -0.607 -2.149 -4.682 1.00 92.81 197 ASP A C 1
ATOM 1480 O O . ASP A 1 197 ? -0.791 -1.889 -3.498 1.00 92.81 197 ASP A O 1
ATOM 1484 N N . ALA A 1 198 ? 0.629 -2.377 -5.145 1.00 91.12 198 ALA A N 1
ATOM 1485 C CA . ALA A 1 198 ? 1.830 -2.253 -4.309 1.00 91.12 198 ALA A CA 1
ATOM 1486 C C . ALA A 1 198 ? 1.988 -0.860 -3.662 1.00 91.12 198 ALA A C 1
ATOM 1488 O O . ALA A 1 198 ? 2.615 -0.737 -2.614 1.00 91.12 198 ALA A O 1
ATOM 1489 N N . GLY A 1 199 ? 1.461 0.190 -4.296 1.00 89.62 199 GLY A N 1
ATOM 1490 C CA . GLY A 1 199 ? 1.485 1.584 -3.854 1.00 89.62 199 GLY A CA 1
ATOM 1491 C C . GLY A 1 199 ? 0.278 2.016 -3.017 1.00 89.62 199 GLY A C 1
ATOM 1492 O O . GLY A 1 199 ? 0.416 2.930 -2.203 1.00 89.62 199 GLY A O 1
ATOM 1493 N N . THR A 1 200 ? -0.881 1.374 -3.204 1.00 89.50 200 THR A N 1
ATOM 1494 C CA . THR A 1 200 ? -2.168 1.850 -2.663 1.00 89.50 200 THR A CA 1
ATOM 1495 C C . THR A 1 200 ? -2.954 0.829 -1.848 1.00 89.50 200 THR A C 1
ATOM 1497 O O . THR A 1 200 ? -3.789 1.243 -1.054 1.00 89.50 200 THR A O 1
ATOM 1500 N N . HIS A 1 201 ? -2.766 -0.478 -2.046 1.00 90.75 201 HIS A N 1
ATOM 1501 C CA . HIS A 1 201 ? -3.528 -1.531 -1.358 1.00 90.75 201 HIS A CA 1
ATOM 1502 C C . HIS A 1 201 ? -2.908 -1.804 0.013 1.00 90.75 201 HIS A C 1
ATOM 1504 O O . HIS A 1 201 ? -1.754 -2.231 0.115 1.00 90.75 201 HIS A O 1
ATOM 1510 N N . VAL A 1 202 ? -3.669 -1.546 1.073 1.00 89.56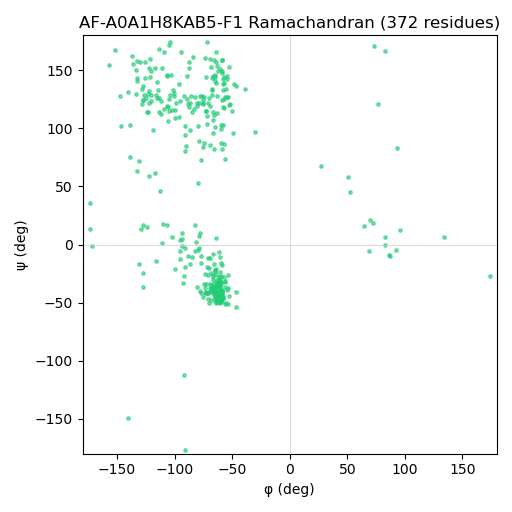 202 VAL A N 1
ATOM 1511 C CA . VAL A 1 202 ? -3.203 -1.618 2.462 1.00 89.56 202 VAL A CA 1
ATOM 1512 C C . VAL A 1 202 ? -4.040 -2.607 3.272 1.00 89.56 202 VAL A C 1
ATOM 1514 O O . VAL A 1 202 ? -5.218 -2.806 2.974 1.00 89.56 202 VAL A O 1
ATOM 1517 N N . PRO A 1 203 ? -3.474 -3.235 4.314 1.00 89.56 203 PRO A N 1
ATOM 1518 C CA . PRO A 1 203 ? -4.261 -4.005 5.268 1.00 89.56 203 PRO A CA 1
ATOM 1519 C C . PRO A 1 203 ? -5.181 -3.084 6.061 1.00 89.56 203 PRO A C 1
ATOM 1521 O O . PRO A 1 203 ? -4.799 -1.959 6.378 1.00 89.56 203 PRO A O 1
ATOM 1524 N N . LEU A 1 204 ? -6.372 -3.573 6.405 1.00 88.62 204 LEU A N 1
ATOM 1525 C CA . LEU A 1 204 ? -7.313 -2.858 7.258 1.00 88.62 204 LEU A CA 1
ATOM 1526 C C . LEU A 1 204 ? -8.127 -3.830 8.113 1.00 88.62 204 LEU A C 1
ATOM 1528 O O . LEU A 1 204 ? -8.794 -4.736 7.605 1.00 88.62 204 LEU A O 1
ATOM 1532 N N . VAL A 1 205 ? -8.127 -3.571 9.417 1.00 88.19 205 VAL A N 1
ATOM 1533 C CA . VAL A 1 205 ? -8.996 -4.236 10.385 1.00 88.19 205 VAL A CA 1
ATOM 1534 C C . VAL A 1 205 ? -9.647 -3.216 11.313 1.00 88.19 205 VAL A C 1
ATOM 1536 O O . VAL A 1 205 ? -9.020 -2.240 11.733 1.00 88.19 205 VAL A O 1
ATOM 1539 N N . VAL A 1 206 ? -10.921 -3.448 11.625 1.00 86.94 206 VAL A N 1
ATOM 1540 C CA . VAL A 1 206 ? -11.719 -2.622 12.535 1.00 86.94 206 VAL A CA 1
ATOM 1541 C C . VAL A 1 206 ? -12.337 -3.515 13.599 1.00 86.94 206 VAL A C 1
ATOM 1543 O O . VAL A 1 206 ? -13.052 -4.460 13.280 1.00 86.94 206 VAL A O 1
ATOM 1546 N N . MET A 1 207 ? -12.098 -3.206 14.867 1.00 87.56 207 MET A N 1
ATOM 1547 C CA . MET A 1 207 ? -12.599 -3.969 16.004 1.00 87.56 207 MET A CA 1
ATOM 1548 C C . MET A 1 207 ? -13.332 -3.032 16.965 1.00 87.56 207 MET A C 1
ATOM 1550 O O . MET A 1 207 ? -12.813 -1.982 17.344 1.00 87.56 207 MET A O 1
ATOM 1554 N N . TYR A 1 208 ? -14.556 -3.398 17.343 1.00 85.31 208 TYR A N 1
ATOM 1555 C CA . TYR A 1 208 ? -15.335 -2.664 18.336 1.00 85.31 208 TYR A CA 1
ATOM 1556 C C . TYR A 1 208 ? -16.207 -3.623 19.146 1.00 85.31 208 TYR A C 1
ATOM 1558 O O . TYR A 1 208 ? -17.273 -4.025 18.663 1.00 85.31 208 TYR A O 1
ATOM 1566 N N . PRO A 1 209 ? -15.812 -3.973 20.384 1.00 72.75 209 PRO A N 1
ATOM 1567 C CA . PRO A 1 209 ? -16.534 -4.972 21.170 1.00 72.75 209 PRO A CA 1
ATOM 1568 C C . PRO A 1 209 ? -17.973 -4.538 21.477 1.00 72.75 209 PRO A C 1
ATOM 1570 O O . PRO A 1 209 ? -18.859 -5.373 21.623 1.00 72.75 209 PRO A O 1
ATOM 1573 N N . GLY A 1 210 ? -18.212 -3.223 21.552 1.00 64.19 210 GLY A N 1
ATOM 1574 C CA . GLY A 1 210 ? -19.511 -2.631 21.866 1.00 64.19 210 GLY A CA 1
ATOM 1575 C C . GLY A 1 210 ? -20.526 -2.588 20.717 1.00 64.19 210 GLY A C 1
ATOM 1576 O O . GLY A 1 210 ? -21.646 -2.139 20.952 1.00 64.19 210 GLY A O 1
ATOM 1577 N N . GLY A 1 211 ? -20.188 -3.017 19.492 1.00 63.06 211 GLY A N 1
ATOM 1578 C CA . GLY A 1 211 ? -21.122 -2.851 18.367 1.00 63.06 211 GLY A CA 1
ATOM 1579 C C . GLY A 1 211 ? -20.788 -3.527 17.038 1.00 63.06 211 GLY A C 1
ATOM 1580 O O . GLY A 1 211 ? -21.590 -3.424 16.112 1.00 63.06 211 GLY A O 1
ATOM 1581 N N . VAL A 1 212 ? -19.655 -4.222 16.910 1.00 67.31 212 VAL A N 1
ATOM 1582 C CA . VAL A 1 212 ? -19.260 -4.899 15.667 1.00 67.31 212 VAL A CA 1
ATOM 1583 C C . VAL A 1 212 ? -19.237 -6.414 15.865 1.00 67.31 212 VAL A C 1
ATOM 1585 O O . VAL A 1 212 ? -18.685 -6.920 16.836 1.00 67.31 212 VAL A O 1
ATOM 1588 N N . ALA A 1 213 ? -19.837 -7.151 14.927 1.00 65.38 213 ALA A N 1
ATOM 1589 C CA . ALA A 1 213 ? -19.791 -8.609 14.928 1.00 65.38 213 ALA A CA 1
ATOM 1590 C C . ALA A 1 213 ? -18.370 -9.104 14.614 1.00 65.38 213 ALA A C 1
ATOM 1592 O O . ALA A 1 213 ? -17.849 -8.836 13.529 1.00 65.38 213 ALA A O 1
ATOM 1593 N N . ALA A 1 214 ? -17.787 -9.838 15.560 1.00 79.50 214 ALA A N 1
ATOM 1594 C CA . ALA A 1 214 ? -16.450 -10.412 15.467 1.00 79.50 214 ALA A CA 1
ATOM 1595 C C . ALA A 1 214 ? -16.315 -11.451 14.335 1.00 79.50 214 ALA A C 1
ATOM 1597 O O . ALA A 1 214 ? -17.288 -12.105 13.947 1.00 79.50 214 ALA A O 1
ATOM 1598 N N . GLY A 1 215 ? -15.091 -11.613 13.832 1.00 73.69 215 GLY A N 1
ATOM 1599 C CA . GLY A 1 215 ? -14.687 -12.665 12.899 1.00 73.69 215 GLY A CA 1
ATOM 1600 C C . GLY A 1 215 ? -15.209 -12.502 11.473 1.00 73.69 215 GLY A C 1
ATOM 1601 O O . GLY A 1 215 ? -15.251 -13.476 10.721 1.00 73.69 215 GLY A O 1
ATOM 1602 N N . ARG A 1 216 ? -15.649 -11.302 11.080 1.00 78.75 216 ARG A N 1
ATOM 1603 C CA . ARG A 1 216 ? -16.159 -11.058 9.724 1.00 78.75 216 ARG A CA 1
ATOM 1604 C C . ARG A 1 216 ? -15.038 -10.653 8.775 1.00 78.75 216 ARG A C 1
ATOM 1606 O O . ARG A 1 216 ? -14.142 -9.891 9.124 1.00 78.75 216 ARG A O 1
ATOM 1613 N N . VAL A 1 217 ? -15.152 -11.091 7.527 1.00 79.38 217 VAL A N 1
ATOM 1614 C CA . VAL A 1 217 ? -14.293 -10.655 6.423 1.00 79.38 217 VAL A CA 1
ATOM 1615 C C . VAL A 1 217 ? -15.177 -10.061 5.334 1.00 79.38 217 VAL A C 1
ATOM 1617 O O . VAL A 1 217 ? -16.197 -10.650 4.975 1.00 79.38 217 VAL A O 1
ATOM 1620 N N . THR A 1 218 ? -14.811 -8.889 4.820 1.00 78.62 218 THR A N 1
ATOM 1621 C CA . THR A 1 218 ? -15.515 -8.234 3.715 1.00 78.62 218 THR A CA 1
ATOM 1622 C C . THR A 1 218 ? -14.597 -7.994 2.525 1.00 78.62 218 THR A C 1
ATOM 1624 O O . THR A 1 218 ? -13.419 -7.668 2.670 1.00 78.62 218 THR A O 1
ATOM 1627 N N . LYS A 1 219 ? -15.177 -8.128 1.328 1.00 80.19 219 LYS A N 1
ATOM 1628 C CA . LYS A 1 219 ? -14.520 -7.868 0.040 1.00 80.19 219 LYS A CA 1
ATOM 1629 C C . LYS A 1 219 ? -14.926 -6.529 -0.568 1.00 80.19 219 LYS A C 1
ATOM 1631 O O . LYS A 1 219 ? -14.569 -6.255 -1.714 1.00 80.19 219 LYS A O 1
ATOM 1636 N N . SER A 1 220 ? -15.696 -5.722 0.162 1.00 75.38 220 SER A N 1
ATOM 1637 C CA . SER A 1 220 ? -16.052 -4.371 -0.265 1.00 75.38 220 SER A CA 1
ATOM 1638 C C . SER A 1 220 ? -14.794 -3.542 -0.505 1.00 75.38 220 SER A C 1
ATOM 1640 O O . SER A 1 220 ? -13.851 -3.610 0.279 1.00 75.38 220 SER A O 1
ATOM 1642 N N . LEU A 1 221 ? -14.802 -2.764 -1.586 1.00 78.62 221 LEU A N 1
ATOM 1643 C CA . LEU A 1 221 ? -13.784 -1.751 -1.847 1.00 78.62 221 LEU A CA 1
ATOM 1644 C C . LEU A 1 221 ? -13.985 -0.604 -0.862 1.00 78.62 221 LEU A C 1
ATOM 1646 O O . LEU A 1 221 ? -15.075 -0.034 -0.825 1.00 78.62 221 LEU A O 1
ATOM 1650 N N . VAL A 1 222 ? -12.959 -0.304 -0.072 1.00 78.31 222 VAL A N 1
ATOM 1651 C CA . VAL A 1 222 ? -12.985 0.787 0.906 1.00 78.31 222 VAL A CA 1
ATOM 1652 C C . VAL A 1 222 ? -11.724 1.631 0.801 1.00 78.31 222 VAL A C 1
ATOM 1654 O O . VAL A 1 222 ? -10.634 1.114 0.558 1.00 78.31 222 VAL A O 1
ATOM 1657 N N . GLY A 1 223 ? -11.880 2.931 0.997 1.00 76.38 223 GLY A N 1
ATOM 1658 C CA . GLY A 1 223 ? -10.788 3.884 1.101 1.00 76.38 223 GLY A CA 1
ATOM 1659 C C . GLY A 1 223 ? -10.485 4.343 2.514 1.00 76.38 223 GLY A C 1
ATOM 1660 O O . GLY A 1 223 ? -11.236 4.080 3.456 1.00 76.38 223 GLY A O 1
ATOM 1661 N N . SER A 1 224 ? -9.422 5.130 2.661 1.00 70.50 224 SER A N 1
ATOM 1662 C CA . SER A 1 224 ? -9.157 5.830 3.916 1.00 70.50 224 SER A CA 1
ATOM 1663 C C . SER A 1 224 ? -10.205 6.908 4.218 1.00 70.50 224 SER A C 1
ATOM 1665 O O . SER A 1 224 ? -10.499 7.159 5.382 1.00 70.50 224 SER A O 1
ATOM 1667 N N . THR A 1 225 ? -10.841 7.503 3.210 1.00 69.81 225 THR A N 1
ATOM 1668 C CA . THR A 1 225 ? -11.981 8.419 3.391 1.00 69.81 225 THR A CA 1
ATOM 1669 C C . THR A 1 225 ? -13.226 7.681 3.884 1.00 69.81 225 THR A C 1
ATOM 1671 O O . THR A 1 225 ? -13.952 8.200 4.736 1.00 69.81 225 THR A O 1
ATOM 1674 N N . ASP A 1 226 ? -13.419 6.430 3.456 1.00 71.06 226 ASP A N 1
ATOM 1675 C CA . ASP A 1 226 ? -14.486 5.571 3.969 1.00 71.06 226 ASP A CA 1
ATOM 1676 C C . ASP A 1 226 ? -14.241 5.173 5.430 1.00 71.06 226 ASP A C 1
ATOM 1678 O O . ASP A 1 226 ? -15.207 4.939 6.148 1.00 71.06 226 ASP A O 1
ATOM 1682 N N . LEU A 1 227 ? -12.995 5.164 5.931 1.00 69.50 227 LEU A N 1
ATOM 1683 C CA . LEU A 1 227 ? -12.728 4.924 7.359 1.00 69.50 227 LEU A CA 1
ATOM 1684 C C . LEU A 1 227 ? -13.411 5.954 8.251 1.00 69.50 227 LEU A C 1
ATOM 1686 O O . LEU A 1 227 ? -13.949 5.589 9.292 1.00 69.50 227 LEU A O 1
ATOM 1690 N N . ALA A 1 228 ? -13.424 7.228 7.851 1.00 63.50 228 ALA A N 1
ATOM 1691 C CA . ALA A 1 228 ? -14.146 8.250 8.600 1.00 63.50 228 ALA A CA 1
ATOM 1692 C C . ALA A 1 228 ? -15.654 7.955 8.605 1.00 63.50 228 ALA A C 1
ATOM 1694 O O . ALA A 1 228 ? -16.286 8.049 9.655 1.00 63.50 228 ALA A O 1
ATOM 1695 N N . ALA A 1 229 ? -16.218 7.533 7.470 1.00 65.50 229 ALA A N 1
ATOM 1696 C CA . ALA A 1 229 ? -17.623 7.145 7.374 1.00 65.50 229 ALA A CA 1
ATOM 1697 C C . ALA A 1 229 ? -17.940 5.887 8.201 1.00 65.50 229 ALA A C 1
ATOM 1699 O O . ALA A 1 229 ? -18.931 5.881 8.921 1.00 65.50 229 ALA A O 1
ATOM 1700 N N . ILE A 1 230 ? -17.080 4.863 8.173 1.00 66.62 230 ILE A N 1
ATOM 1701 C CA . ILE A 1 230 ? -17.201 3.635 8.976 1.00 66.62 230 ILE A CA 1
ATOM 1702 C C . ILE A 1 230 ? -17.168 3.977 10.466 1.00 66.62 230 ILE A C 1
ATOM 1704 O O . ILE A 1 230 ? -18.024 3.526 11.221 1.00 66.62 230 ILE A O 1
ATOM 1708 N N . VAL A 1 231 ? -16.215 4.808 10.896 1.00 64.62 231 VAL A N 1
ATOM 1709 C CA . VAL A 1 231 ? -16.141 5.287 12.280 1.00 64.62 231 VAL A CA 1
ATOM 1710 C C . VAL A 1 231 ? -17.427 6.035 12.648 1.00 64.62 231 VAL A C 1
ATOM 1712 O O . VAL A 1 231 ? -18.039 5.748 13.675 1.00 64.62 231 VAL A O 1
ATOM 1715 N N . LEU A 1 232 ? -17.884 6.971 11.814 1.00 60.97 232 LEU A N 1
ATOM 1716 C CA . LEU A 1 232 ? -19.091 7.755 12.086 1.00 60.97 232 LEU A CA 1
ATOM 1717 C C . LEU A 1 232 ? -20.381 6.911 12.084 1.00 60.97 232 LEU A C 1
ATOM 1719 O O . LEU A 1 232 ? -21.278 7.192 12.880 1.00 60.97 232 LEU A O 1
ATOM 1723 N N . ASP A 1 233 ? -20.468 5.871 11.253 1.00 62.44 233 ASP A N 1
ATOM 1724 C CA . ASP A 1 233 ? -21.596 4.932 11.207 1.00 62.44 233 ASP A CA 1
ATOM 1725 C C . ASP A 1 233 ? -21.614 4.028 12.450 1.00 62.44 233 ASP A C 1
ATOM 1727 O O . ASP A 1 233 ? -22.626 3.945 13.147 1.00 62.44 233 ASP A O 1
ATOM 1731 N N . VAL A 1 234 ? -20.462 3.454 12.824 1.00 59.19 234 VAL A N 1
ATOM 1732 C CA . VAL A 1 234 ? -20.310 2.631 14.041 1.00 59.19 234 VAL A CA 1
ATOM 1733 C C . VAL A 1 234 ? -20.585 3.439 15.316 1.00 59.19 234 VAL A C 1
ATOM 1735 O O . VAL A 1 234 ? -21.125 2.909 16.284 1.00 59.19 234 VAL A O 1
ATOM 1738 N N . THR A 1 235 ? -20.250 4.732 15.327 1.00 55.38 235 THR A N 1
ATOM 1739 C CA . THR A 1 235 ? -20.488 5.632 16.473 1.00 55.38 235 THR A CA 1
ATOM 1740 C C . THR A 1 235 ? -21.918 6.190 16.537 1.00 55.38 235 THR A C 1
ATOM 1742 O O . THR A 1 235 ? -22.247 6.897 17.493 1.00 55.38 235 THR A O 1
ATOM 1745 N N . GLY A 1 236 ? -22.764 5.921 15.531 1.00 51.53 236 GLY A N 1
ATOM 1746 C CA . GLY A 1 236 ? -24.104 6.505 15.405 1.00 51.53 236 GLY A CA 1
ATOM 1747 C C . GLY A 1 236 ? -24.107 8.026 15.190 1.00 51.53 236 GLY A C 1
ATOM 1748 O O . GLY A 1 236 ? -25.132 8.675 15.395 1.00 51.53 236 GLY A O 1
ATOM 1749 N N . ALA A 1 237 ? -22.965 8.612 14.815 1.00 43.38 237 ALA A N 1
ATOM 1750 C CA . ALA A 1 237 ? -22.775 10.054 14.682 1.00 43.38 237 ALA A CA 1
ATOM 1751 C C . ALA A 1 237 ? -23.139 10.604 13.289 1.00 43.38 237 ALA A C 1
ATOM 1753 O O . ALA A 1 237 ? -23.208 11.824 13.130 1.00 43.38 237 ALA A O 1
ATOM 1754 N N . ALA A 1 238 ? -23.383 9.743 12.295 1.00 43.12 238 ALA A N 1
ATOM 1755 C CA . ALA A 1 238 ? -23.783 10.141 10.945 1.00 43.12 238 ALA A CA 1
ATOM 1756 C C . ALA A 1 238 ? -25.286 9.944 10.676 1.00 43.12 238 ALA A C 1
ATOM 1758 O O . ALA A 1 238 ? -25.901 8.965 11.103 1.00 43.12 238 ALA A O 1
ATOM 1759 N N . LYS A 1 239 ? -25.873 10.841 9.865 1.00 39.53 239 LYS A N 1
ATOM 1760 C CA . LYS A 1 239 ? -27.037 10.479 9.040 1.00 39.53 239 LYS A CA 1
ATOM 1761 C C . LYS A 1 239 ? -26.593 9.304 8.168 1.00 39.53 239 LYS A C 1
ATOM 1763 O O . LYS A 1 239 ? -25.581 9.431 7.489 1.00 39.53 239 LYS A O 1
ATOM 1768 N N . ARG A 1 240 ? -27.327 8.187 8.208 1.00 38.25 240 ARG A N 1
ATOM 1769 C CA . ARG A 1 240 ? -27.086 6.986 7.391 1.00 38.25 240 ARG A CA 1
ATOM 1770 C C . ARG A 1 240 ? -27.145 7.326 5.900 1.00 38.25 240 ARG A C 1
ATOM 1772 O O . ARG A 1 240 ? -28.173 7.132 5.258 1.00 38.25 240 ARG A O 1
ATOM 1779 N N . GLU A 1 241 ? -26.059 7.836 5.344 1.00 37.78 241 GLU A N 1
ATOM 1780 C CA . GLU A 1 241 ? -25.811 7.723 3.918 1.00 37.78 241 GLU A CA 1
ATOM 1781 C C . GLU A 1 241 ? -25.241 6.333 3.697 1.00 37.78 241 GLU A C 1
ATOM 1783 O O . GLU A 1 241 ? -24.238 5.943 4.290 1.00 37.78 241 GLU A O 1
ATOM 1788 N N . THR A 1 242 ? -25.950 5.539 2.904 1.00 37.09 242 THR A N 1
ATOM 1789 C CA . THR A 1 242 ? -25.512 4.205 2.521 1.00 37.09 242 THR A CA 1
ATOM 1790 C C . THR A 1 242 ? -24.099 4.324 1.956 1.00 37.09 242 THR A C 1
ATOM 1792 O O . THR A 1 242 ? -23.891 5.044 0.975 1.00 37.09 242 THR A O 1
ATOM 1795 N N . ILE A 1 243 ? -23.127 3.638 2.571 1.00 40.94 243 ILE A N 1
ATOM 1796 C CA . ILE A 1 243 ? -21.807 3.417 1.972 1.00 40.94 243 ILE A CA 1
ATOM 1797 C C . ILE A 1 243 ? -22.067 2.530 0.753 1.00 40.94 243 ILE A C 1
ATOM 1799 O O . ILE A 1 243 ? -22.046 1.301 0.820 1.00 40.94 243 ILE A O 1
ATOM 1803 N N . ASN A 1 244 ? -22.476 3.160 -0.348 1.00 36.12 244 ASN A N 1
ATOM 1804 C CA . ASN A 1 244 ? -22.678 2.491 -1.618 1.00 36.12 244 ASN A CA 1
ATOM 1805 C C . ASN A 1 244 ? -21.347 1.859 -2.015 1.00 36.12 244 ASN A C 1
ATOM 1807 O O . ASN A 1 244 ? -20.292 2.396 -1.684 1.00 36.12 244 ASN A O 1
ATOM 1811 N N . ALA A 1 245 ? -21.392 0.737 -2.732 1.00 36.91 245 ALA A N 1
ATOM 1812 C CA . ALA A 1 245 ? -20.219 0.178 -3.388 1.00 36.91 245 ALA A CA 1
ATOM 1813 C C . ALA A 1 245 ? -19.679 1.227 -4.373 1.00 36.91 245 ALA A C 1
ATOM 1815 O O . ALA A 1 245 ? -20.109 1.307 -5.524 1.00 36.91 245 ALA A O 1
ATOM 1816 N N . ARG A 1 246 ? -18.810 2.110 -3.880 1.00 51.34 246 ARG A N 1
ATOM 1817 C CA . ARG A 1 246 ? -18.227 3.186 -4.658 1.00 51.34 246 ARG A CA 1
ATOM 1818 C C . ARG A 1 246 ? -17.201 2.541 -5.566 1.00 51.34 246 ARG A C 1
ATOM 1820 O O . ARG A 1 246 ? -16.329 1.784 -5.150 1.00 51.34 246 ARG A O 1
ATOM 1827 N N . THR A 1 247 ? -17.334 2.834 -6.844 1.00 52.00 247 THR A N 1
ATOM 1828 C CA . THR A 1 247 ? -16.205 2.809 -7.750 1.00 52.00 247 THR A CA 1
ATOM 1829 C C . THR A 1 247 ? -15.075 3.622 -7.108 1.00 52.00 247 THR A C 1
ATOM 1831 O O . THR A 1 247 ? -15.256 4.807 -6.838 1.00 52.00 247 THR A O 1
ATOM 1834 N N . PHE A 1 248 ? -13.962 2.965 -6.769 1.00 60.12 248 PHE A N 1
ATOM 1835 C CA . PHE A 1 248 ? -12.924 3.582 -5.951 1.00 60.12 248 PHE A CA 1
ATOM 1836 C C . PHE A 1 248 ? -11.939 4.345 -6.829 1.00 60.12 248 PHE A C 1
ATOM 1838 O O . PHE A 1 248 ? -11.306 3.745 -7.701 1.00 60.12 248 PHE A O 1
ATOM 1845 N N . VAL A 1 249 ? -11.836 5.658 -6.619 1.00 66.38 249 VAL A N 1
ATOM 1846 C CA . VAL A 1 249 ? -10.934 6.525 -7.376 1.00 66.38 249 VAL A CA 1
ATOM 1847 C C . VAL A 1 249 ? -9.680 6.808 -6.558 1.00 66.38 249 VAL A C 1
ATOM 1849 O O . VAL A 1 249 ? -9.758 7.245 -5.417 1.00 66.38 249 VAL A O 1
ATOM 1852 N N . LEU A 1 250 ? -8.527 6.573 -7.171 1.00 68.50 250 LEU A N 1
ATOM 1853 C CA . LEU A 1 250 ? -7.209 6.873 -6.628 1.00 68.50 250 LEU A CA 1
ATOM 1854 C C . LEU A 1 250 ? -6.626 8.087 -7.353 1.00 68.50 250 LEU A C 1
ATOM 1856 O O . LEU A 1 250 ? -6.797 8.219 -8.570 1.00 68.50 250 LEU A O 1
ATOM 1860 N N . THR A 1 251 ? -5.875 8.917 -6.639 1.00 69.44 251 THR A N 1
ATOM 1861 C CA . THR A 1 251 ? -5.219 10.101 -7.197 1.00 69.44 251 THR A CA 1
ATOM 1862 C C . THR A 1 251 ? -3.716 10.028 -6.939 1.00 69.44 251 THR A C 1
ATOM 1864 O O . THR A 1 251 ? -3.263 9.750 -5.832 1.00 69.44 251 THR A O 1
ATOM 1867 N N . GLY A 1 252 ? -2.930 10.217 -7.998 1.00 51.91 252 GLY A N 1
ATOM 1868 C CA . GLY A 1 252 ? -1.471 10.240 -7.939 1.00 51.91 252 GLY A CA 1
ATOM 1869 C C . GLY A 1 252 ? -0.942 11.508 -7.272 1.00 51.91 252 GLY A C 1
ATOM 1870 O O . GLY A 1 252 ? -1.696 12.433 -6.974 1.00 51.91 252 GLY A O 1
ATOM 1871 N N . SER A 1 253 ? 0.372 11.567 -7.063 1.00 59.94 253 SER A N 1
ATOM 1872 C CA . SER A 1 253 ? 1.009 12.741 -6.466 1.00 59.94 253 SER A CA 1
ATOM 1873 C C . SER A 1 253 ? 0.868 13.987 -7.347 1.00 59.94 253 SER A C 1
ATOM 1875 O O . SER A 1 253 ? 0.771 13.902 -8.573 1.00 59.94 253 SER A O 1
ATOM 1877 N N . GLU A 1 254 ? 0.970 15.170 -6.736 1.00 58.50 254 GLU A N 1
ATOM 1878 C CA . GLU A 1 254 ? 1.035 16.447 -7.467 1.00 58.50 254 GLU A CA 1
ATOM 1879 C C . GLU A 1 254 ? 2.187 16.478 -8.489 1.00 58.50 254 GLU A C 1
ATOM 1881 O O . GLU A 1 254 ? 2.079 17.076 -9.561 1.00 58.50 254 GLU A O 1
ATOM 1886 N N . SER A 1 255 ? 3.293 15.791 -8.183 1.00 58.34 255 SER A N 1
ATOM 1887 C CA . SER A 1 255 ? 4.465 15.691 -9.056 1.00 58.34 255 SER A CA 1
ATOM 1888 C C . SER A 1 255 ? 4.249 14.780 -10.2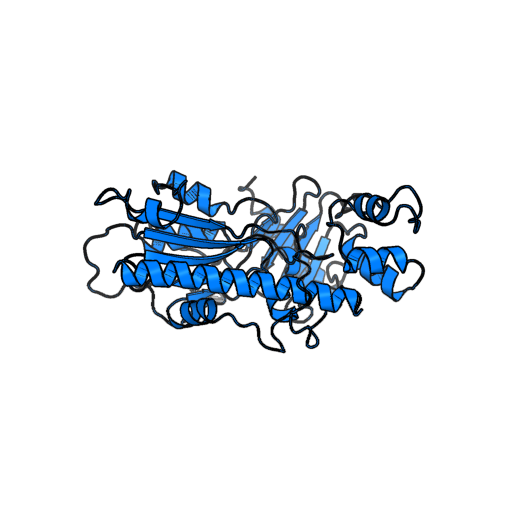73 1.00 58.34 255 SER A C 1
ATOM 1890 O O . SER A 1 255 ? 4.885 14.992 -11.311 1.00 58.34 255 SER A O 1
ATOM 1892 N N . TYR A 1 256 ? 3.327 13.814 -10.192 1.00 77.25 256 TYR A N 1
ATOM 1893 C CA . TYR A 1 256 ? 2.943 12.941 -11.301 1.00 77.25 256 TYR A CA 1
ATOM 1894 C C . TYR A 1 256 ? 1.420 12.720 -11.347 1.00 77.25 256 TYR A C 1
ATOM 1896 O O . TYR A 1 256 ? 0.932 11.642 -10.989 1.00 77.25 256 TYR A O 1
ATOM 1904 N N . PRO A 1 257 ? 0.646 13.727 -11.806 1.00 80.31 257 PRO A N 1
ATOM 1905 C CA . PRO A 1 257 ? -0.807 13.674 -11.735 1.00 80.31 257 PRO A CA 1
ATOM 1906 C C . PRO A 1 257 ? -1.363 12.568 -12.632 1.00 80.31 257 PRO A C 1
ATOM 1908 O O . PRO A 1 257 ? -1.316 12.635 -13.863 1.00 80.31 257 PRO A O 1
ATOM 1911 N N . SER A 1 258 ? -1.901 11.543 -11.989 1.00 86.06 258 SER A N 1
ATOM 1912 C CA . SER A 1 258 ? -2.630 10.441 -12.607 1.00 86.06 258 SER A CA 1
ATOM 1913 C C . SER A 1 258 ? -3.875 10.169 -11.781 1.00 86.06 258 SER A C 1
ATOM 1915 O O . SER A 1 258 ? -3.919 10.480 -10.593 1.00 86.06 258 SER A O 1
ATOM 1917 N N . ARG A 1 259 ? -4.896 9.588 -12.399 1.00 89.12 259 ARG A N 1
ATOM 1918 C CA . ARG A 1 259 ? -6.089 9.127 -11.688 1.00 89.12 259 ARG A CA 1
ATOM 1919 C C . ARG A 1 259 ? -6.316 7.670 -12.015 1.00 89.12 259 ARG A C 1
ATOM 1921 O O . ARG A 1 259 ? -6.088 7.269 -13.151 1.00 89.12 259 ARG A O 1
ATOM 1928 N N . ALA A 1 260 ? -6.774 6.886 -11.057 1.00 89.94 260 ALA A N 1
ATOM 1929 C CA . ALA A 1 260 ? -7.093 5.493 -11.300 1.00 89.94 260 ALA A CA 1
ATOM 1930 C C . ALA A 1 260 ? -8.454 5.117 -10.736 1.00 89.94 260 ALA A C 1
ATOM 1932 O O . ALA A 1 260 ? -8.978 5.770 -9.844 1.00 89.94 260 ALA A O 1
ATOM 1933 N N . ILE A 1 261 ? -9.019 4.055 -11.285 1.00 90.00 261 ILE A N 1
ATOM 1934 C CA . ILE A 1 261 ? -10.262 3.434 -10.856 1.00 90.00 261 ILE A CA 1
ATOM 1935 C C . ILE A 1 261 ? -9.958 1.981 -10.508 1.00 90.00 261 ILE A C 1
ATOM 1937 O O . ILE A 1 261 ? -9.453 1.218 -11.340 1.00 90.00 261 ILE A O 1
ATOM 1941 N N . ARG A 1 262 ? -10.248 1.600 -9.263 1.00 90.00 262 ARG A N 1
ATOM 1942 C CA . ARG A 1 262 ? -10.073 0.237 -8.767 1.00 90.00 262 ARG A CA 1
ATOM 1943 C C . ARG A 1 262 ? -11.436 -0.425 -8.611 1.00 90.00 262 ARG A C 1
ATOM 1945 O O . ARG A 1 262 ? -12.300 0.026 -7.867 1.00 90.00 262 ARG A O 1
ATOM 1952 N N . THR A 1 263 ? -11.628 -1.510 -9.349 1.00 89.56 263 THR A N 1
ATOM 1953 C CA . THR A 1 263 ? -12.798 -2.403 -9.277 1.00 89.56 263 THR A CA 1
ATOM 1954 C C . THR A 1 263 ? -12.347 -3.768 -8.761 1.00 89.56 263 THR A C 1
ATOM 1956 O O . THR A 1 263 ? -11.151 -4.021 -8.810 1.00 89.56 263 THR A O 1
ATOM 1959 N N . PRO A 1 264 ? -13.223 -4.712 -8.367 1.00 87.69 264 PRO A N 1
ATOM 1960 C CA . PRO A 1 264 ? -12.786 -6.024 -7.862 1.00 87.69 264 PRO A CA 1
ATOM 1961 C C . PRO A 1 264 ? -11.986 -6.904 -8.846 1.00 87.69 264 PRO A C 1
ATOM 1963 O O . PRO A 1 264 ? -11.549 -7.990 -8.469 1.00 87.69 264 PRO A O 1
ATOM 1966 N N . GLN A 1 265 ? -11.85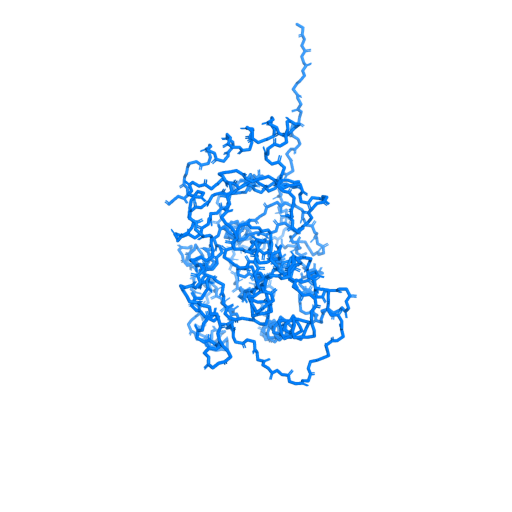3 -6.498 -10.111 1.00 92.69 265 GLN A N 1
ATOM 1967 C CA . GLN A 1 265 ? -11.087 -7.220 -11.134 1.00 92.69 265 GLN A CA 1
ATOM 1968 C C . GLN A 1 265 ? -10.066 -6.335 -11.846 1.00 92.69 265 GLN A C 1
ATOM 1970 O O . GLN A 1 265 ? -8.986 -6.804 -12.175 1.00 92.69 265 GLN A O 1
ATOM 1975 N N . TYR A 1 266 ? -10.387 -5.067 -12.085 1.00 95.50 266 TYR A N 1
ATOM 1976 C CA . TYR A 1 266 ? -9.538 -4.180 -12.869 1.00 95.50 266 TYR A CA 1
ATOM 1977 C C . TYR A 1 266 ? -8.984 -3.025 -12.051 1.00 95.50 266 TYR A C 1
ATOM 1979 O O . TYR A 1 266 ? -9.722 -2.399 -11.283 1.00 95.50 266 TYR A O 1
ATOM 1987 N N . LEU A 1 267 ? -7.719 -2.709 -12.312 1.00 95.81 267 LEU A N 1
ATOM 1988 C CA . LEU A 1 267 ? -7.114 -1.409 -12.054 1.00 95.81 267 LEU A CA 1
ATOM 1989 C C . LEU A 1 267 ? -6.949 -0.700 -13.401 1.00 95.81 267 LEU A C 1
ATOM 1991 O O . LEU A 1 267 ? -6.244 -1.202 -14.278 1.00 95.81 267 LEU A O 1
ATOM 1995 N N . TYR A 1 268 ? -7.599 0.448 -13.569 1.00 96.56 268 TYR A N 1
ATOM 1996 C CA . TYR A 1 268 ? -7.404 1.307 -14.737 1.00 96.56 268 TYR A CA 1
ATOM 1997 C C . TYR A 1 268 ? -6.801 2.639 -14.310 1.00 96.56 268 TYR A C 1
ATOM 1999 O O . TYR A 1 268 ? -7.349 3.295 -13.431 1.00 96.56 268 TYR A O 1
ATOM 2007 N N . ILE A 1 269 ? -5.685 3.029 -14.925 1.00 95.38 269 ILE A N 1
ATOM 2008 C CA . ILE A 1 269 ? -4.951 4.262 -14.632 1.00 95.38 269 ILE A CA 1
ATOM 2009 C C . ILE A 1 269 ? -4.994 5.161 -15.867 1.00 95.38 269 ILE A C 1
ATOM 2011 O O . ILE A 1 269 ? -4.640 4.750 -16.975 1.00 95.38 269 ILE A O 1
ATOM 2015 N N . ARG A 1 270 ? -5.393 6.412 -15.658 1.00 94.56 270 ARG A N 1
ATOM 2016 C CA . ARG A 1 270 ? -5.334 7.501 -16.624 1.00 94.56 270 ARG A CA 1
ATOM 2017 C C . ARG A 1 270 ? -4.186 8.431 -16.257 1.00 94.56 270 ARG A C 1
ATOM 2019 O O . ARG A 1 270 ? -4.221 9.106 -15.228 1.00 94.56 270 ARG A O 1
ATOM 2026 N N . ASN A 1 271 ? -3.191 8.485 -17.132 1.00 92.31 271 ASN A N 1
ATOM 2027 C CA . ASN A 1 271 ? -2.050 9.376 -17.001 1.00 92.31 271 ASN A CA 1
ATOM 2028 C C . ASN A 1 271 ? -2.230 10.576 -17.937 1.00 92.31 271 ASN A C 1
ATOM 2030 O O . ASN A 1 271 ? -2.256 10.422 -19.160 1.00 92.31 271 ASN A O 1
ATOM 2034 N N . ALA A 1 272 ? -2.358 11.770 -17.361 1.00 88.19 272 ALA A N 1
ATOM 2035 C CA . ALA A 1 272 ? -2.512 13.004 -18.129 1.00 88.19 272 ALA A CA 1
ATOM 2036 C C . ALA A 1 272 ? -1.184 13.502 -18.732 1.00 88.19 272 ALA A C 1
ATOM 2038 O O . ALA A 1 272 ? -1.196 14.331 -19.638 1.00 88.19 272 ALA A O 1
ATOM 2039 N N . PHE A 1 273 ? -0.043 12.992 -18.253 1.00 91.25 273 PHE A N 1
ATOM 2040 C CA . PHE A 1 273 ? 1.294 13.471 -18.600 1.00 91.25 273 PHE A CA 1
ATOM 2041 C C . PHE A 1 273 ? 2.249 12.316 -18.967 1.00 91.25 273 PHE A C 1
ATOM 2043 O O . PHE A 1 273 ? 3.267 12.119 -18.294 1.00 91.25 273 PHE A O 1
ATOM 2050 N N . PRO A 1 274 ? 1.973 11.563 -20.052 1.00 93.19 274 PRO A N 1
ATOM 2051 C CA . PRO A 1 274 ? 2.773 10.399 -20.454 1.00 93.19 274 PRO A CA 1
ATOM 2052 C C . PRO A 1 274 ? 4.239 10.728 -20.774 1.00 93.19 274 PRO A C 1
ATOM 2054 O O . PRO A 1 274 ? 5.115 9.877 -20.638 1.00 93.19 274 PRO A O 1
ATOM 2057 N N . ASP A 1 275 ? 4.542 11.979 -21.129 1.00 92.25 275 ASP A N 1
ATOM 2058 C CA . ASP A 1 275 ? 5.907 12.413 -21.434 1.00 92.25 275 ASP A CA 1
ATOM 2059 C C . ASP A 1 275 ? 6.786 12.641 -20.195 1.00 92.25 275 ASP A C 1
ATOM 2061 O O . ASP A 1 275 ? 8.005 12.814 -20.331 1.00 92.25 275 ASP A O 1
ATOM 2065 N N . ARG A 1 276 ? 6.201 12.632 -18.989 1.00 91.50 276 ARG A N 1
ATOM 2066 C CA . ARG A 1 276 ? 6.919 12.810 -17.721 1.00 91.50 276 ARG A CA 1
ATOM 2067 C C . ARG A 1 276 ? 7.452 11.480 -17.186 1.00 91.50 276 ARG A C 1
ATOM 2069 O O . ARG A 1 276 ? 6.865 10.416 -17.383 1.00 91.50 276 ARG A O 1
ATOM 2076 N N . TRP A 1 277 ? 8.547 11.564 -16.438 1.00 91.69 277 TRP A N 1
ATOM 2077 C CA . TRP A 1 277 ? 9.101 10.429 -15.705 1.00 91.69 277 TRP A CA 1
ATOM 2078 C C . TRP A 1 277 ? 8.335 10.212 -14.389 1.00 91.69 277 TRP A C 1
ATOM 2080 O O . TRP A 1 277 ? 8.333 11.130 -13.566 1.00 91.69 277 TRP A O 1
ATOM 2090 N N . PRO A 1 278 ? 7.731 9.030 -14.151 1.00 89.94 278 PRO A N 1
ATOM 2091 C CA . PRO A 1 278 ? 6.906 8.781 -12.961 1.00 89.94 278 PRO A CA 1
ATOM 2092 C C . PRO A 1 278 ? 7.689 8.847 -11.648 1.00 89.94 278 PRO A C 1
ATOM 2094 O O . PRO A 1 278 ? 7.159 9.269 -10.630 1.00 89.94 278 PRO A O 1
ATOM 2097 N N . ALA A 1 279 ? 8.968 8.472 -11.679 1.00 90.00 279 ALA A N 1
ATOM 2098 C CA . ALA A 1 279 ? 9.842 8.426 -10.509 1.00 90.00 279 ALA A CA 1
ATOM 2099 C C . ALA A 1 279 ? 10.877 9.568 -10.485 1.00 90.00 279 ALA A C 1
ATOM 2101 O O . ALA A 1 279 ? 11.882 9.478 -9.785 1.00 90.00 279 ALA A O 1
ATOM 2102 N N . GLY A 1 280 ? 10.679 10.632 -11.269 1.00 89.44 280 GLY A N 1
ATOM 2103 C CA . GLY A 1 280 ? 11.707 11.645 -11.526 1.00 89.44 280 GLY A CA 1
ATOM 2104 C C . GLY A 1 280 ? 12.679 11.230 -12.635 1.00 89.44 280 GLY A C 1
ATOM 2105 O O . GLY A 1 280 ? 12.681 10.091 -13.086 1.00 89.44 280 GLY A O 1
ATOM 2106 N N . ALA A 1 281 ? 13.480 12.170 -13.135 1.00 90.50 281 ALA A N 1
ATOM 2107 C CA . ALA A 1 281 ? 14.363 11.911 -14.272 1.00 90.50 281 ALA A CA 1
ATOM 2108 C C . ALA A 1 281 ? 15.512 10.939 -13.915 1.00 90.50 281 ALA A C 1
ATOM 2110 O O . ALA A 1 281 ? 15.945 10.897 -12.759 1.00 90.50 281 ALA A O 1
ATOM 2111 N N . PRO A 1 282 ? 16.050 10.184 -14.893 1.00 90.75 282 PRO A N 1
ATOM 2112 C CA . PRO A 1 282 ? 17.296 9.447 -14.699 1.00 90.75 282 PRO A CA 1
ATOM 2113 C C . PRO A 1 282 ? 18.448 10.398 -14.334 1.00 90.75 282 PRO A C 1
ATOM 2115 O O . PRO A 1 282 ? 18.399 11.597 -14.628 1.00 90.75 282 PRO A O 1
ATOM 2118 N N . ALA A 1 283 ? 19.508 9.865 -13.717 1.00 85.50 283 ALA A N 1
ATOM 2119 C CA . ALA A 1 283 ? 20.707 10.654 -13.451 1.00 85.50 283 ALA A CA 1
ATOM 2120 C C . ALA A 1 283 ? 21.292 11.219 -14.755 1.00 85.50 283 ALA A C 1
ATOM 2122 O O . ALA A 1 283 ? 21.310 10.555 -15.790 1.00 85.50 283 ALA A O 1
ATOM 2123 N N . ARG A 1 284 ? 21.796 12.456 -14.681 1.00 79.94 284 ARG A N 1
ATOM 2124 C CA . ARG A 1 284 ? 22.458 13.138 -15.807 1.00 79.94 284 ARG A CA 1
ATOM 2125 C C . ARG A 1 284 ? 23.833 12.552 -16.133 1.00 79.94 284 ARG A C 1
ATOM 2127 O O . ARG A 1 284 ? 24.362 12.813 -17.205 1.00 79.94 284 ARG A O 1
ATOM 2134 N N . GLN A 1 285 ? 24.425 11.830 -15.186 1.00 80.00 285 GLN A N 1
ATOM 2135 C CA . GLN A 1 285 ? 25.754 11.237 -15.280 1.00 80.00 285 GLN A CA 1
ATOM 2136 C C . GLN A 1 285 ? 25.660 9.739 -14.985 1.00 80.00 285 GLN A C 1
ATOM 2138 O O . GLN A 1 285 ? 24.714 9.286 -14.336 1.00 80.00 285 GLN A O 1
ATOM 2143 N N . ALA A 1 286 ? 26.638 8.979 -15.477 1.00 82.12 286 ALA A N 1
ATOM 2144 C CA . ALA A 1 286 ? 26.766 7.568 -15.149 1.00 82.12 286 ALA A CA 1
ATOM 2145 C C . ALA A 1 286 ? 27.071 7.392 -13.656 1.00 82.12 286 ALA A C 1
ATOM 2147 O O . ALA A 1 286 ? 27.801 8.192 -13.072 1.00 82.12 286 ALA A O 1
ATOM 2148 N N . VAL A 1 287 ? 26.524 6.333 -13.061 1.00 85.06 287 VAL A N 1
ATOM 2149 C CA . VAL A 1 287 ? 26.813 5.973 -11.671 1.00 85.06 287 VAL A CA 1
ATOM 2150 C C . VAL A 1 287 ? 28.263 5.523 -11.554 1.00 85.06 287 VAL A C 1
ATOM 2152 O O . VAL A 1 287 ? 28.725 4.704 -12.348 1.00 85.06 287 VAL A O 1
ATOM 2155 N N . THR A 1 288 ? 28.968 6.029 -10.545 1.00 84.06 288 THR A N 1
ATOM 2156 C CA . THR A 1 288 ? 30.358 5.643 -10.268 1.00 84.06 288 THR A CA 1
ATOM 2157 C C . THR A 1 288 ? 30.500 5.041 -8.870 1.00 84.06 288 THR A C 1
ATOM 2159 O O . THR A 1 288 ? 29.792 5.463 -7.956 1.00 84.06 288 THR A O 1
ATOM 2162 N N . PRO A 1 289 ? 31.446 4.107 -8.640 1.00 86.00 289 PRO A N 1
ATOM 2163 C CA . PRO A 1 289 ? 31.685 3.567 -7.299 1.00 86.00 289 PRO A CA 1
ATOM 2164 C C . PRO A 1 289 ? 32.010 4.646 -6.255 1.00 86.00 289 PRO A C 1
ATOM 2166 O O . PRO A 1 289 ? 31.559 4.558 -5.120 1.00 86.00 289 PRO A O 1
ATOM 2169 N N . ALA A 1 290 ? 32.740 5.696 -6.648 1.00 87.31 290 ALA A N 1
ATOM 2170 C CA . ALA A 1 290 ? 33.149 6.780 -5.753 1.00 87.31 290 ALA A CA 1
ATOM 2171 C C . ALA A 1 290 ? 31.989 7.687 -5.299 1.00 87.31 290 ALA A C 1
ATOM 2173 O O . ALA A 1 290 ? 32.123 8.401 -4.309 1.00 87.31 290 ALA A O 1
ATOM 2174 N N . ARG A 1 291 ? 30.867 7.696 -6.029 1.00 84.31 291 ARG A N 1
ATOM 2175 C CA . ARG A 1 291 ? 29.718 8.578 -5.772 1.00 84.31 291 ARG A CA 1
ATOM 2176 C C . ARG A 1 291 ? 28.405 7.812 -5.666 1.00 84.31 291 ARG A C 1
ATOM 2178 O O . ARG A 1 291 ? 27.348 8.439 -5.718 1.00 84.31 291 ARG A O 1
ATOM 2185 N N . LEU A 1 292 ? 28.475 6.492 -5.476 1.00 86.56 292 LEU A N 1
ATOM 2186 C CA . LEU A 1 292 ? 27.346 5.571 -5.578 1.00 86.56 292 LEU A CA 1
ATOM 2187 C C . LEU A 1 292 ? 26.111 6.077 -4.825 1.00 86.56 292 LEU A C 1
ATOM 2189 O O . LEU A 1 292 ? 25.060 6.245 -5.433 1.00 86.56 292 LEU A O 1
ATOM 2193 N N . ASP A 1 293 ? 26.243 6.414 -3.544 1.00 84.56 293 ASP A N 1
ATOM 2194 C CA . ASP A 1 293 ? 25.105 6.858 -2.729 1.00 84.56 293 ASP A CA 1
ATOM 2195 C C . ASP A 1 293 ? 24.474 8.155 -3.254 1.00 84.56 293 ASP A C 1
ATOM 2197 O O . ASP A 1 293 ? 23.247 8.271 -3.359 1.00 84.56 293 ASP A O 1
ATOM 2201 N N . SER A 1 294 ? 25.306 9.127 -3.642 1.00 86.38 294 SER A N 1
ATOM 2202 C CA . SER A 1 294 ? 24.833 10.398 -4.200 1.00 86.38 294 SER A CA 1
ATOM 2203 C C . SER A 1 294 ? 24.211 10.228 -5.591 1.00 86.38 294 SER A C 1
ATOM 2205 O O . SER A 1 294 ? 23.182 10.838 -5.884 1.00 86.38 294 SER A O 1
ATOM 2207 N N . ASP A 1 295 ? 24.775 9.346 -6.418 1.00 87.88 295 ASP A N 1
ATOM 2208 C CA . ASP A 1 295 ? 24.319 9.085 -7.782 1.00 87.88 295 ASP A CA 1
ATOM 2209 C C . ASP A 1 295 ? 22.984 8.318 -7.775 1.00 87.88 295 ASP A C 1
ATOM 2211 O O . ASP A 1 295 ? 22.058 8.662 -8.515 1.00 87.88 295 ASP A O 1
ATOM 2215 N N . ILE A 1 296 ? 22.842 7.321 -6.891 1.00 89.12 296 ILE A N 1
ATOM 2216 C CA . ILE A 1 296 ? 21.594 6.568 -6.691 1.00 89.12 296 ILE A CA 1
ATOM 2217 C C . ILE A 1 296 ? 20.499 7.458 -6.106 1.00 89.12 296 ILE A C 1
ATOM 2219 O O . ILE A 1 296 ? 19.334 7.314 -6.479 1.00 89.12 296 ILE A O 1
ATOM 2223 N N . SER A 1 297 ? 20.842 8.389 -5.218 1.00 87.19 297 SER A N 1
ATOM 2224 C CA . SER A 1 297 ? 19.878 9.359 -4.688 1.00 87.19 297 SER A CA 1
ATOM 2225 C C . SER A 1 297 ? 19.377 10.316 -5.771 1.00 87.19 297 SER A C 1
ATOM 2227 O O . SER A 1 297 ? 18.181 10.593 -5.838 1.00 87.19 297 SER A O 1
ATOM 2229 N N . ALA A 1 298 ? 20.267 10.776 -6.655 1.00 87.50 298 ALA A N 1
ATOM 2230 C CA . ALA A 1 298 ? 19.925 11.706 -7.728 1.00 87.50 298 ALA A CA 1
ATOM 2231 C C . ALA A 1 298 ? 19.126 11.059 -8.875 1.00 87.50 298 ALA A C 1
ATOM 223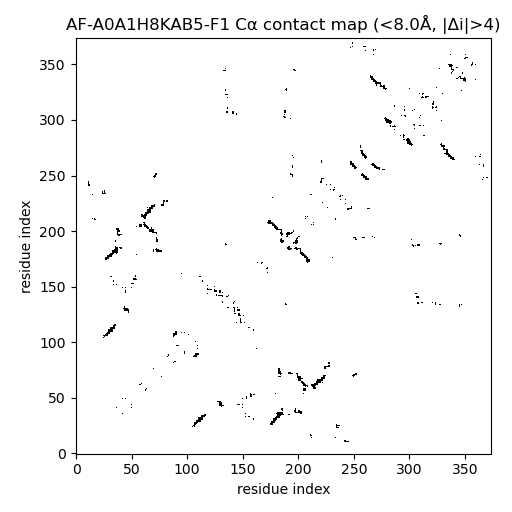3 O O . ALA A 1 298 ? 18.243 11.699 -9.449 1.00 87.50 298 ALA A O 1
ATOM 2234 N N . ALA A 1 299 ? 19.423 9.808 -9.237 1.00 90.25 299 ALA A N 1
ATOM 2235 C CA . ALA A 1 299 ? 18.685 9.087 -10.272 1.00 90.25 299 ALA A CA 1
ATOM 2236 C C . ALA A 1 299 ? 17.277 8.742 -9.784 1.00 90.25 299 ALA A C 1
ATOM 2238 O O . ALA A 1 299 ? 17.160 8.070 -8.771 1.00 90.25 299 ALA A O 1
ATOM 2239 N N . PHE A 1 300 ? 16.212 9.099 -10.505 1.00 92.19 300 PHE A N 1
ATOM 2240 C CA . PHE A 1 300 ? 14.840 8.723 -10.130 1.00 92.19 300 PHE A CA 1
ATOM 2241 C C . PHE A 1 300 ? 14.516 9.070 -8.663 1.00 92.19 300 PHE A C 1
ATOM 2243 O O . PHE A 1 300 ? 14.222 8.194 -7.845 1.00 92.19 300 PHE A O 1
ATOM 2250 N N . ALA A 1 301 ? 14.641 10.352 -8.314 1.00 88.94 301 ALA A N 1
ATOM 2251 C CA . ALA A 1 301 ? 14.520 10.853 -6.941 1.00 88.94 301 ALA A CA 1
ATOM 2252 C C . ALA A 1 301 ? 13.161 10.569 -6.263 1.00 88.94 301 ALA A C 1
ATOM 2254 O O . ALA A 1 301 ? 13.063 10.652 -5.044 1.00 88.94 301 ALA A O 1
ATOM 2255 N N . GLY A 1 302 ? 12.124 10.201 -7.025 1.00 86.56 302 GLY A N 1
ATOM 2256 C CA . GLY A 1 302 ? 10.835 9.754 -6.484 1.00 86.56 302 GLY A CA 1
ATOM 2257 C C . GLY A 1 302 ? 10.880 8.370 -5.826 1.00 86.56 302 GLY A C 1
ATOM 2258 O O . GLY A 1 302 ? 9.933 7.991 -5.148 1.00 86.56 302 GLY A O 1
ATOM 2259 N N . ILE A 1 303 ? 11.968 7.615 -6.001 1.00 89.50 303 ILE A N 1
ATOM 2260 C CA . ILE A 1 303 ? 12.210 6.342 -5.317 1.00 89.50 303 ILE A CA 1
ATOM 2261 C C . ILE A 1 303 ? 13.371 6.545 -4.346 1.00 89.50 303 ILE A C 1
ATOM 2263 O O . ILE A 1 303 ? 14.474 6.904 -4.764 1.00 89.50 303 ILE A O 1
ATOM 2267 N N . ALA A 1 304 ? 13.154 6.270 -3.062 1.00 86.75 304 ALA A N 1
ATOM 2268 C CA . ALA A 1 304 ? 14.212 6.361 -2.061 1.00 86.75 304 ALA A CA 1
ATOM 2269 C C . ALA A 1 304 ? 15.403 5.429 -2.396 1.00 86.75 304 ALA A C 1
ATOM 2271 O O . ALA A 1 304 ? 15.206 4.350 -2.973 1.00 86.75 304 ALA A O 1
ATOM 2272 N N . PRO A 1 305 ? 16.645 5.809 -2.041 1.00 88.06 305 PRO A N 1
ATOM 2273 C CA . PRO A 1 305 ? 17.798 4.920 -2.149 1.00 88.06 305 PRO A CA 1
ATOM 2274 C C . PRO A 1 305 ? 17.544 3.601 -1.415 1.00 88.06 305 PRO A C 1
ATOM 2276 O O . PRO A 1 305 ? 17.156 3.587 -0.249 1.00 88.06 305 PRO A O 1
ATOM 2279 N N . CYS A 1 306 ? 17.738 2.488 -2.115 1.00 89.31 306 CYS A N 1
ATOM 2280 C CA . CYS A 1 306 ? 17.520 1.151 -1.580 1.00 89.31 306 CYS A CA 1
ATOM 2281 C C . CYS A 1 306 ? 18.337 0.110 -2.352 1.00 89.31 306 CYS A C 1
ATOM 2283 O O . CYS A 1 306 ? 18.579 0.317 -3.544 1.00 89.31 306 CYS A O 1
ATOM 2285 N N . PRO A 1 307 ? 18.684 -1.041 -1.743 1.00 91.75 307 PRO A N 1
ATOM 2286 C CA . PRO A 1 307 ? 19.335 -2.156 -2.429 1.00 91.75 307 PRO A CA 1
ATOM 2287 C C . PRO A 1 307 ? 18.691 -2.537 -3.765 1.00 91.75 307 PRO A C 1
ATOM 2289 O O . PRO A 1 307 ? 19.405 -2.745 -4.741 1.00 91.75 307 PRO A O 1
ATOM 2292 N N . SER A 1 308 ? 17.355 -2.546 -3.848 1.00 93.12 308 SER A N 1
ATOM 2293 C CA . SER A 1 308 ? 16.637 -2.833 -5.101 1.00 93.12 308 SER A CA 1
ATOM 2294 C C . SER A 1 308 ? 16.954 -1.813 -6.199 1.00 93.12 308 SER A C 1
ATOM 2296 O O . SER A 1 308 ? 17.310 -2.189 -7.315 1.00 93.12 308 SER A O 1
ATOM 2298 N N . LYS A 1 309 ? 16.858 -0.515 -5.883 1.00 93.62 309 LYS A N 1
ATOM 2299 C CA . LYS A 1 309 ? 17.168 0.577 -6.817 1.00 93.62 309 LYS A CA 1
ATOM 2300 C C . LYS A 1 309 ? 18.640 0.552 -7.223 1.00 93.62 309 LYS A C 1
ATOM 2302 O O . LYS A 1 309 ? 18.944 0.689 -8.404 1.00 93.62 309 LYS A O 1
ATOM 2307 N N . THR A 1 310 ? 19.540 0.333 -6.266 1.00 93.81 310 THR A N 1
ATOM 2308 C CA . THR A 1 310 ? 20.979 0.224 -6.518 1.00 93.81 310 THR A CA 1
ATOM 2309 C C . THR A 1 310 ? 21.285 -0.929 -7.466 1.00 93.81 310 THR A C 1
ATOM 2311 O O . THR A 1 310 ? 21.939 -0.707 -8.481 1.00 93.81 310 THR A O 1
ATOM 2314 N N . ALA A 1 311 ? 20.762 -2.129 -7.199 1.00 94.00 311 ALA A N 1
ATOM 2315 C CA . ALA A 1 311 ? 20.975 -3.300 -8.047 1.00 94.00 311 ALA A CA 1
ATOM 2316 C C . ALA A 1 311 ? 20.473 -3.074 -9.483 1.00 94.00 311 ALA A C 1
ATOM 2318 O O . ALA A 1 311 ? 21.196 -3.359 -10.434 1.00 94.00 311 ALA A O 1
ATOM 2319 N N . MET A 1 312 ? 19.280 -2.492 -9.644 1.00 95.25 312 MET A N 1
ATOM 2320 C CA . MET A 1 312 ? 18.721 -2.177 -10.964 1.00 95.25 312 MET A CA 1
ATOM 2321 C C . MET A 1 312 ? 19.545 -1.140 -11.737 1.00 95.25 312 MET A C 1
ATOM 2323 O O . MET A 1 312 ? 19.725 -1.275 -12.942 1.00 95.25 312 MET A O 1
ATOM 2327 N N . ILE A 1 313 ? 20.054 -0.099 -11.070 1.00 93.38 313 ILE A N 1
ATOM 2328 C CA . ILE A 1 313 ? 20.827 0.954 -11.742 1.00 93.38 313 ILE A CA 1
ATOM 2329 C C . ILE A 1 313 ? 22.258 0.497 -12.055 1.00 93.38 313 ILE A C 1
ATOM 2331 O O . ILE A 1 313 ? 22.752 0.786 -13.143 1.00 93.38 313 ILE A O 1
ATOM 2335 N N . VAL A 1 314 ? 22.921 -0.205 -11.133 1.00 92.31 314 VAL A N 1
ATOM 2336 C CA . VAL A 1 314 ? 24.279 -0.738 -11.341 1.00 92.31 314 VAL A CA 1
ATOM 2337 C C . VAL A 1 314 ? 24.273 -1.859 -12.379 1.00 92.31 314 VAL A C 1
ATOM 2339 O O . VAL A 1 314 ? 25.205 -1.970 -13.167 1.00 92.31 314 VAL A O 1
ATOM 2342 N N . GLY A 1 315 ? 23.210 -2.662 -12.414 1.00 92.00 315 GLY A N 1
ATOM 2343 C CA . GLY A 1 315 ? 23.045 -3.756 -13.366 1.00 92.00 315 GLY A CA 1
ATOM 2344 C C . GLY A 1 315 ? 22.590 -3.341 -14.767 1.00 92.00 315 GLY A C 1
ATOM 2345 O O . GLY A 1 315 ? 22.271 -4.226 -15.559 1.00 92.00 315 GLY A O 1
ATOM 2346 N N . ARG A 1 316 ? 22.523 -2.040 -15.088 1.00 90.25 316 ARG A N 1
ATOM 2347 C CA . ARG A 1 316 ? 22.107 -1.572 -16.420 1.00 90.25 316 ARG A CA 1
ATOM 2348 C C . ARG A 1 316 ? 22.941 -2.190 -17.540 1.00 90.25 316 ARG A C 1
ATOM 2350 O O . ARG A 1 316 ? 24.144 -2.392 -17.394 1.00 90.25 316 ARG A O 1
ATOM 2357 N N . GLY A 1 317 ? 22.296 -2.451 -18.674 1.00 89.88 317 GLY A N 1
ATOM 2358 C CA . GLY A 1 317 ? 22.883 -3.191 -19.794 1.00 89.88 317 GLY A CA 1
ATOM 2359 C C . GLY A 1 317 ? 22.719 -4.708 -19.666 1.00 89.88 317 GLY A C 1
ATOM 2360 O O . GLY A 1 317 ? 22.958 -5.432 -20.631 1.00 89.88 317 GLY A O 1
ATOM 2361 N N . ASN A 1 318 ? 22.270 -5.205 -18.508 1.00 95.50 318 ASN A N 1
ATOM 2362 C CA . ASN A 1 318 ? 21.691 -6.535 -18.392 1.00 95.50 318 ASN A CA 1
ATOM 2363 C C . ASN A 1 318 ? 20.179 -6.459 -18.700 1.00 95.50 318 ASN A C 1
ATOM 2365 O O . ASN A 1 318 ? 19.455 -5.798 -17.950 1.00 95.50 318 ASN A O 1
ATOM 2369 N N . PRO A 1 319 ? 19.662 -7.198 -19.703 1.00 96.88 319 PRO A N 1
ATOM 2370 C CA . PRO A 1 319 ? 18.253 -7.115 -20.097 1.00 96.88 319 PRO A CA 1
ATOM 2371 C C . PRO A 1 319 ? 17.244 -7.392 -18.974 1.00 96.88 319 PRO A C 1
ATOM 2373 O O . PRO A 1 319 ? 16.148 -6.832 -18.974 1.00 96.88 319 PRO A O 1
ATOM 2376 N N . ALA A 1 320 ? 17.587 -8.248 -18.005 1.00 95.62 320 ALA A N 1
ATOM 2377 C CA . ALA A 1 320 ? 16.712 -8.527 -16.871 1.00 95.62 320 ALA A CA 1
ATOM 2378 C C . ALA A 1 320 ? 16.653 -7.338 -15.901 1.00 95.62 320 ALA A C 1
ATOM 2380 O O . ALA A 1 320 ? 15.569 -6.981 -15.447 1.00 95.62 320 ALA A O 1
ATOM 2381 N N . MET A 1 321 ? 17.788 -6.696 -15.612 1.00 96.25 321 MET A N 1
ATOM 2382 C CA . MET A 1 321 ? 17.830 -5.514 -14.741 1.00 96.25 321 MET A CA 1
ATOM 2383 C C . MET A 1 321 ? 17.196 -4.297 -15.410 1.00 96.25 321 MET A C 1
ATOM 2385 O O . MET A 1 321 ? 16.430 -3.589 -14.758 1.00 96.25 321 MET A O 1
ATOM 2389 N N . ASP A 1 322 ? 17.444 -4.102 -16.707 1.00 95.75 322 ASP A N 1
ATOM 2390 C CA . ASP A 1 322 ? 16.830 -3.028 -17.491 1.00 95.75 322 ASP A CA 1
ATOM 2391 C C . ASP A 1 322 ? 15.300 -3.161 -17.480 1.00 95.75 322 ASP A C 1
ATOM 2393 O O . ASP A 1 322 ? 14.596 -2.201 -17.174 1.00 95.75 322 ASP A O 1
ATOM 2397 N N . ARG A 1 323 ? 14.773 -4.381 -17.671 1.00 96.81 323 ARG A N 1
ATOM 2398 C CA . ARG A 1 323 ? 13.330 -4.646 -17.574 1.00 96.81 323 ARG A CA 1
ATOM 2399 C C . ARG A 1 323 ? 12.753 -4.269 -16.207 1.00 96.81 323 ARG A C 1
ATOM 2401 O O . ARG A 1 323 ? 11.682 -3.667 -16.147 1.00 96.81 323 ARG A O 1
ATOM 2408 N N . LEU A 1 324 ? 13.414 -4.644 -15.111 1.00 97.50 324 LEU A N 1
ATOM 2409 C CA . LEU A 1 324 ? 12.944 -4.325 -13.756 1.00 97.50 324 LEU A CA 1
ATOM 2410 C C . LEU A 1 324 ? 13.003 -2.815 -13.489 1.00 97.50 324 LEU A C 1
ATOM 2412 O O . LEU A 1 324 ? 12.064 -2.241 -12.932 1.00 97.50 324 LEU A O 1
ATOM 2416 N N . LEU A 1 325 ? 14.065 -2.152 -13.952 1.00 95.94 325 LEU A N 1
ATOM 2417 C CA . LEU A 1 325 ? 14.200 -0.705 -13.845 1.00 95.94 325 LEU A CA 1
ATOM 2418 C C . LEU A 1 325 ? 13.104 0.021 -14.637 1.00 95.94 325 LEU A C 1
ATOM 2420 O O . LEU A 1 325 ? 12.510 0.969 -14.119 1.00 95.94 325 LEU A O 1
ATOM 2424 N N . ASP A 1 326 ? 12.778 -0.440 -15.844 1.00 96.12 326 ASP A N 1
ATOM 2425 C CA . ASP A 1 326 ? 11.705 0.109 -16.680 1.00 96.12 326 ASP A CA 1
ATOM 2426 C C . ASP A 1 326 ? 10.319 -0.115 -16.056 1.00 96.12 326 ASP A C 1
ATOM 2428 O O . ASP A 1 326 ? 9.463 0.781 -16.039 1.00 96.12 326 ASP A O 1
ATOM 2432 N N . LEU A 1 327 ? 10.098 -1.284 -15.450 1.00 96.38 327 LEU A N 1
ATOM 2433 C CA . LEU A 1 327 ? 8.896 -1.555 -14.661 1.00 96.38 327 LEU A CA 1
ATOM 2434 C C . LEU A 1 327 ? 8.747 -0.595 -13.482 1.00 96.38 327 LEU A C 1
ATOM 2436 O O . LEU A 1 327 ? 7.616 -0.312 -13.101 1.00 96.38 327 LEU A O 1
ATOM 2440 N N . ALA A 1 328 ? 9.818 -0.032 -12.932 1.00 94.62 328 ALA A N 1
ATOM 2441 C CA . ALA A 1 328 ? 9.723 0.962 -11.865 1.00 94.62 328 ALA A CA 1
ATOM 2442 C C . ALA A 1 328 ? 9.697 2.412 -12.378 1.00 94.62 328 ALA A C 1
ATOM 2444 O O . ALA A 1 328 ? 9.032 3.254 -11.779 1.00 94.62 328 ALA A O 1
ATOM 2445 N N . THR A 1 329 ? 10.393 2.713 -13.477 1.00 94.69 329 THR A N 1
ATOM 2446 C CA . THR A 1 329 ? 10.789 4.096 -13.788 1.00 94.69 329 THR A CA 1
ATOM 2447 C C . THR A 1 329 ? 10.481 4.572 -15.199 1.00 94.69 329 THR A C 1
ATOM 2449 O O . THR A 1 329 ? 10.463 5.784 -15.412 1.00 94.69 329 THR A O 1
ATOM 2452 N N . ALA A 1 330 ? 10.213 3.674 -16.154 1.00 94.94 330 ALA A N 1
ATOM 2453 C CA . ALA A 1 330 ? 9.952 4.077 -17.531 1.00 94.94 330 ALA A CA 1
ATOM 2454 C C . ALA A 1 330 ? 8.704 4.963 -17.625 1.00 94.94 330 ALA A C 1
ATOM 2456 O O . ALA A 1 330 ? 7.748 4.818 -16.856 1.00 94.94 330 ALA A O 1
ATOM 2457 N N . LYS A 1 331 ? 8.710 5.874 -18.604 1.00 95.44 331 LYS A N 1
ATOM 2458 C CA . LYS A 1 331 ? 7.533 6.678 -18.943 1.00 95.44 331 LYS A CA 1
ATOM 2459 C C . LYS A 1 331 ? 6.335 5.767 -19.218 1.00 95.44 331 LYS A C 1
ATOM 2461 O O . LYS A 1 331 ? 6.483 4.687 -19.793 1.00 95.44 331 LYS A O 1
ATOM 2466 N N . ARG A 1 332 ? 5.148 6.201 -18.799 1.00 95.00 332 ARG A N 1
ATOM 2467 C CA . ARG A 1 332 ? 3.919 5.405 -18.884 1.00 95.00 332 ARG A CA 1
ATOM 2468 C C . ARG A 1 332 ? 2.998 5.925 -19.982 1.00 95.00 332 ARG A C 1
ATOM 2470 O O . ARG A 1 332 ? 2.937 7.136 -20.184 1.00 95.00 332 ARG A O 1
ATOM 2477 N N . PRO A 1 333 ? 2.254 5.045 -20.674 1.00 96.19 333 PRO A N 1
ATOM 2478 C CA . PRO A 1 333 ? 1.254 5.482 -21.639 1.00 96.19 333 PRO A CA 1
ATOM 2479 C C . PRO A 1 333 ? 0.129 6.261 -20.949 1.00 96.19 333 PRO A C 1
ATOM 2481 O O . PRO A 1 333 ? -0.053 6.194 -19.736 1.00 96.19 333 PRO A O 1
ATOM 2484 N N . ALA A 1 334 ? -0.680 6.963 -21.741 1.00 95.44 334 ALA A N 1
ATOM 2485 C CA . ALA A 1 334 ? -1.804 7.741 -21.222 1.00 95.44 334 ALA A CA 1
ATOM 2486 C C . ALA A 1 334 ? -2.915 6.876 -20.582 1.00 95.44 334 ALA A C 1
ATOM 2488 O O . ALA A 1 334 ? -3.789 7.402 -19.890 1.00 95.44 334 ALA A O 1
ATOM 2489 N N . ALA A 1 335 ? -2.923 5.570 -20.854 1.00 97.12 335 ALA A N 1
ATOM 2490 C CA . ALA A 1 335 ? -3.883 4.612 -20.324 1.00 97.12 335 ALA A CA 1
ATOM 2491 C C . ALA A 1 335 ? -3.185 3.292 -19.971 1.00 97.12 335 ALA A C 1
ATOM 2493 O O . ALA A 1 335 ? -2.468 2.714 -20.793 1.00 97.12 335 ALA A O 1
ATOM 2494 N N . GLU A 1 336 ? -3.448 2.797 -18.766 1.00 98.06 336 GLU A N 1
ATOM 2495 C CA . GLU A 1 336 ? -3.018 1.481 -18.304 1.00 98.06 336 GLU A CA 1
ATOM 2496 C C . GLU A 1 336 ? -4.226 0.702 -17.776 1.00 98.06 336 GLU A C 1
ATOM 2498 O O . GLU A 1 336 ? -5.055 1.262 -17.065 1.00 98.06 336 GLU A O 1
ATOM 2503 N N . LEU A 1 337 ? -4.344 -0.578 -18.128 1.00 98.31 337 LEU A N 1
ATOM 2504 C CA . LEU A 1 337 ? -5.393 -1.473 -17.636 1.00 98.31 337 LEU A CA 1
ATOM 2505 C C . LEU A 1 337 ? -4.761 -2.792 -17.206 1.00 98.31 337 LEU A C 1
ATOM 2507 O O . LEU A 1 337 ? -4.071 -3.420 -18.003 1.00 98.31 337 LEU A O 1
ATOM 2511 N N . TYR A 1 338 ? -5.071 -3.239 -15.996 1.00 98.31 338 TYR A N 1
ATOM 2512 C CA . TYR A 1 338 ? -4.581 -4.499 -15.447 1.00 98.31 338 TYR A CA 1
ATOM 2513 C C . TYR A 1 338 ? -5.745 -5.335 -14.929 1.00 98.31 338 TYR A C 1
ATOM 2515 O O . TYR A 1 338 ? -6.612 -4.805 -14.232 1.00 98.31 338 TYR A O 1
ATOM 2523 N N . ASP A 1 339 ? -5.764 -6.630 -15.256 1.00 97.25 339 ASP A N 1
ATOM 2524 C CA . ASP A 1 339 ? -6.637 -7.606 -14.596 1.00 97.25 339 ASP A CA 1
ATOM 2525 C C . ASP A 1 339 ? -5.921 -8.141 -13.352 1.00 97.25 339 ASP A C 1
ATOM 2527 O O . ASP A 1 339 ? -5.071 -9.025 -13.434 1.00 97.25 339 ASP A O 1
ATOM 2531 N N . VAL A 1 340 ? -6.260 -7.588 -12.191 1.00 93.62 340 VAL A N 1
ATOM 2532 C CA . VAL A 1 340 ? -5.571 -7.861 -10.922 1.00 93.62 340 VAL A CA 1
ATOM 2533 C C . VAL A 1 340 ? -5.807 -9.278 -10.397 1.00 93.62 340 VAL A C 1
ATOM 2535 O O . VAL A 1 340 ? -5.127 -9.703 -9.469 1.00 93.62 340 VAL A O 1
ATOM 2538 N N . ARG A 1 341 ? -6.762 -10.027 -10.967 1.00 91.81 341 ARG A N 1
ATOM 2539 C CA . ARG A 1 341 ? -7.015 -11.421 -10.571 1.00 91.81 341 ARG A CA 1
ATOM 2540 C C . ARG A 1 341 ? -6.023 -12.374 -11.217 1.00 91.81 341 ARG A C 1
ATOM 2542 O O . ARG A 1 341 ? -5.634 -13.358 -10.599 1.00 91.81 341 ARG A O 1
ATOM 2549 N N . THR A 1 342 ? -5.638 -12.095 -12.460 1.00 95.44 342 THR A N 1
ATOM 2550 C CA . THR A 1 342 ? -4.679 -12.911 -13.220 1.00 95.44 342 THR A CA 1
ATOM 2551 C C . THR A 1 342 ? -3.270 -12.324 -13.223 1.00 95.44 342 THR A C 1
ATOM 2553 O O . THR A 1 342 ? -2.308 -13.044 -13.465 1.00 95.44 342 THR A O 1
ATOM 2556 N N . ASP A 1 343 ? -3.144 -11.025 -12.958 1.00 95.69 343 ASP A N 1
ATOM 2557 C CA . ASP A 1 343 ? -1.892 -10.273 -12.908 1.00 95.69 343 ASP A CA 1
ATOM 2558 C C . ASP A 1 343 ? -1.827 -9.436 -11.613 1.00 95.69 343 ASP A C 1
ATOM 2560 O O . ASP A 1 343 ? -1.976 -8.210 -11.643 1.00 95.69 343 ASP A O 1
ATOM 2564 N N . PRO A 1 344 ? -1.637 -10.086 -10.447 1.00 91.44 344 PRO A N 1
ATOM 2565 C CA . PRO A 1 344 ? -1.698 -9.422 -9.141 1.00 91.44 344 PRO A CA 1
ATOM 2566 C C . PRO A 1 344 ? -0.593 -8.377 -8.939 1.00 91.44 344 PRO A C 1
ATOM 2568 O O . PRO A 1 344 ? -0.755 -7.462 -8.142 1.00 91.44 344 PRO A O 1
ATOM 2571 N N . TYR A 1 345 ? 0.509 -8.467 -9.687 1.00 93.31 345 TYR A N 1
ATOM 2572 C CA . TYR A 1 345 ? 1.609 -7.496 -9.660 1.00 93.31 345 TYR A CA 1
ATOM 2573 C C . TYR A 1 345 ? 1.498 -6.419 -10.755 1.00 93.31 345 TYR A C 1
ATOM 2575 O O . TYR A 1 345 ? 2.399 -5.587 -10.905 1.00 93.31 345 TYR A O 1
ATOM 2583 N N . GLN A 1 346 ? 0.404 -6.441 -11.527 1.00 96.19 346 GLN A N 1
ATOM 2584 C CA . GLN A 1 346 ? 0.090 -5.489 -12.591 1.00 96.19 346 GLN A CA 1
ATOM 2585 C C . GLN A 1 346 ? 1.230 -5.315 -13.603 1.00 96.19 346 GLN A C 1
ATOM 2587 O O . GLN A 1 346 ? 1.607 -4.194 -13.922 1.00 96.19 346 GLN A O 1
ATOM 2592 N N . LEU A 1 347 ? 1.850 -6.391 -14.079 1.00 96.31 347 LEU A N 1
ATOM 2593 C CA . LEU A 1 347 ? 3.005 -6.318 -14.982 1.00 96.31 347 LEU A CA 1
ATOM 2594 C C . LEU A 1 347 ? 2.631 -6.224 -16.466 1.00 96.31 347 LEU A C 1
ATOM 2596 O O . LEU A 1 347 ? 3.477 -5.854 -17.281 1.00 96.31 347 LEU A O 1
ATOM 2600 N N . ASN A 1 348 ? 1.389 -6.546 -16.826 1.00 96.88 348 ASN A N 1
ATOM 2601 C CA . ASN A 1 348 ? 0.937 -6.676 -18.206 1.00 96.88 348 ASN A CA 1
ATOM 2602 C C . ASN A 1 348 ? -0.173 -5.664 -18.506 1.00 96.88 348 ASN A C 1
ATOM 2604 O O . ASN A 1 348 ? -1.342 -5.890 -18.205 1.00 96.88 348 ASN A O 1
ATOM 2608 N N . ASN A 1 349 ? 0.189 -4.541 -19.132 1.00 97.75 349 ASN A N 1
ATOM 2609 C CA . ASN A 1 349 ? -0.784 -3.517 -19.507 1.00 97.75 349 ASN A CA 1
ATOM 2610 C C . ASN A 1 349 ? -1.656 -3.984 -20.689 1.00 97.75 349 ASN A C 1
ATOM 2612 O O . ASN A 1 349 ? -1.184 -4.131 -21.816 1.00 97.75 349 ASN A O 1
ATOM 2616 N N . LEU A 1 350 ? -2.951 -4.149 -20.435 1.00 98.06 350 LEU A N 1
ATOM 2617 C CA . LEU A 1 350 ? -3.956 -4.614 -21.386 1.00 98.06 350 LEU A CA 1
ATOM 2618 C C . LEU A 1 350 ? -4.684 -3.475 -22.122 1.00 98.06 350 LEU A C 1
ATOM 2620 O O . LEU A 1 350 ? -5.543 -3.750 -22.958 1.00 98.06 350 LEU A O 1
ATOM 2624 N N . ALA A 1 351 ? -4.377 -2.204 -21.840 1.00 97.31 351 ALA A N 1
ATOM 2625 C CA . ALA A 1 351 ? -5.148 -1.063 -22.350 1.00 97.31 351 ALA A CA 1
ATOM 2626 C C . ALA A 1 351 ? -5.180 -0.974 -23.886 1.00 97.31 351 ALA A C 1
ATOM 2628 O O . ALA A 1 351 ? -6.163 -0.504 -24.457 1.00 97.31 351 ALA A O 1
ATOM 2629 N N . ALA A 1 352 ? -4.124 -1.442 -24.558 1.00 96.50 352 ALA A N 1
ATOM 2630 C CA . ALA A 1 352 ? -4.030 -1.452 -26.018 1.00 96.50 352 ALA A CA 1
ATOM 2631 C C . ALA A 1 352 ? -4.685 -2.686 -26.671 1.00 96.50 352 ALA A C 1
ATOM 2633 O O . ALA A 1 352 ? -4.847 -2.719 -27.893 1.00 96.50 352 ALA A O 1
ATOM 2634 N N . ALA A 1 353 ? -5.064 -3.704 -25.891 1.00 97.06 353 ALA A N 1
ATOM 2635 C CA . ALA A 1 353 ? -5.619 -4.937 -26.432 1.00 97.06 353 ALA A CA 1
ATOM 2636 C C . ALA A 1 353 ? -7.005 -4.680 -27.061 1.00 97.06 353 ALA A C 1
ATOM 2638 O O . ALA A 1 353 ? -7.888 -4.141 -26.385 1.00 97.06 353 ALA A O 1
ATOM 2639 N N . PRO A 1 354 ? -7.262 -5.108 -28.316 1.00 97.06 354 PRO A N 1
ATOM 2640 C CA . PRO A 1 354 ? -8.555 -4.895 -28.972 1.00 97.06 354 PRO A CA 1
ATOM 2641 C C . PRO A 1 354 ? -9.752 -5.405 -28.158 1.00 97.06 354 PRO A C 1
ATOM 2643 O O . PRO A 1 354 ? -10.779 -4.731 -28.100 1.00 97.06 354 PRO A O 1
ATOM 2646 N N . ALA A 1 355 ? -9.588 -6.542 -27.473 1.00 96.75 355 ALA A N 1
ATOM 2647 C CA . ALA A 1 355 ? -10.613 -7.146 -26.622 1.00 96.75 355 ALA A CA 1
ATOM 2648 C C . ALA A 1 355 ? -10.976 -6.291 -25.391 1.00 96.75 355 ALA A C 1
ATOM 2650 O O . ALA A 1 355 ? -12.078 -6.411 -24.862 1.00 96.75 355 ALA A O 1
ATOM 2651 N N . MET A 1 356 ? -10.082 -5.402 -24.947 1.00 97.38 356 MET A N 1
ATOM 2652 C CA . MET A 1 356 ? -10.270 -4.592 -23.739 1.00 97.38 356 MET A CA 1
ATOM 2653 C C . MET A 1 356 ? -10.844 -3.201 -24.016 1.00 97.38 356 MET A C 1
ATOM 2655 O O . MET A 1 356 ? -11.196 -2.494 -23.073 1.00 97.38 356 MET A O 1
ATOM 2659 N N . LYS A 1 357 ? -11.014 -2.806 -25.288 1.00 96.25 357 LYS A N 1
ATOM 2660 C CA . LYS A 1 357 ? -11.492 -1.464 -25.676 1.00 96.25 357 LYS A CA 1
ATOM 2661 C C . LYS A 1 357 ? -12.795 -1.059 -24.981 1.00 96.25 357 LYS A C 1
ATOM 2663 O O . LYS A 1 357 ? -12.900 0.062 -24.489 1.00 96.25 357 LYS A O 1
ATOM 2668 N N . ALA A 1 358 ? -13.769 -1.967 -24.908 1.00 97.12 358 ALA A N 1
ATOM 2669 C CA . ALA A 1 358 ? -15.056 -1.694 -24.266 1.00 97.12 358 ALA A CA 1
ATOM 2670 C C . ALA A 1 358 ? -14.915 -1.475 -22.748 1.00 97.12 358 ALA A C 1
ATOM 2672 O O . ALA A 1 358 ? -15.572 -0.603 -22.178 1.00 97.12 358 ALA A O 1
ATOM 2673 N N . ILE A 1 359 ? -14.032 -2.238 -22.098 1.00 96.75 359 ILE A N 1
ATOM 2674 C CA . ILE A 1 359 ? -13.756 -2.115 -20.663 1.00 96.75 359 ILE A CA 1
ATOM 2675 C C . ILE A 1 359 ? -13.048 -0.791 -20.381 1.00 96.75 359 ILE A C 1
ATOM 2677 O O . ILE A 1 359 ? -13.500 -0.057 -19.505 1.00 96.75 359 ILE A O 1
ATOM 2681 N N . VAL A 1 360 ? -12.009 -0.456 -21.154 1.00 97.25 360 VAL A N 1
ATOM 2682 C CA . VAL A 1 360 ? -11.288 0.822 -21.045 1.00 97.25 360 VAL A CA 1
ATOM 2683 C C . VAL A 1 360 ? -12.247 1.998 -21.208 1.00 97.25 360 VAL A C 1
ATOM 2685 O O . VAL A 1 360 ? -12.294 2.855 -20.336 1.00 97.25 360 VAL A O 1
ATOM 2688 N N . ALA A 1 361 ? -13.069 2.015 -22.262 1.00 96.44 361 ALA A N 1
ATOM 2689 C CA . ALA A 1 361 ? -14.014 3.107 -22.504 1.00 96.44 361 ALA A CA 1
ATOM 2690 C C . ALA A 1 361 ? -15.034 3.270 -21.364 1.00 96.44 361 ALA A C 1
ATOM 2692 O O . ALA A 1 361 ? -15.367 4.387 -20.968 1.00 96.44 361 ALA A O 1
ATOM 2693 N N . ARG A 1 362 ? -15.520 2.155 -20.804 1.00 95.56 362 ARG A N 1
ATOM 2694 C CA . ARG A 1 362 ? -16.430 2.178 -19.654 1.00 95.56 362 ARG A CA 1
ATOM 2695 C C . ARG A 1 362 ? -15.751 2.747 -18.407 1.00 95.56 362 ARG A C 1
ATOM 2697 O O . ARG A 1 362 ? -16.344 3.597 -17.749 1.00 95.56 362 ARG A O 1
ATOM 2704 N N . LEU A 1 363 ? -14.552 2.266 -18.078 1.00 94.44 363 LEU A N 1
ATOM 2705 C CA . LEU A 1 363 ? -13.811 2.686 -16.885 1.00 94.44 363 LEU A CA 1
ATOM 2706 C C . LEU A 1 363 ? -13.341 4.142 -16.991 1.00 94.44 363 LEU A C 1
ATOM 2708 O O . LEU A 1 363 ? -13.436 4.871 -16.011 1.00 94.44 363 LEU A O 1
ATOM 2712 N N . ASP A 1 364 ? -12.923 4.591 -18.174 1.00 93.06 364 ASP A N 1
ATOM 2713 C CA . ASP A 1 364 ? -12.565 5.990 -18.436 1.00 93.06 364 ASP A CA 1
ATOM 2714 C C . ASP A 1 364 ? -13.774 6.919 -18.257 1.00 93.06 364 ASP A C 1
ATOM 2716 O O . ASP A 1 364 ? -13.697 7.916 -17.540 1.00 93.06 364 ASP A O 1
ATOM 2720 N N . LYS A 1 365 ? -14.945 6.539 -18.793 1.00 92.19 365 LYS A N 1
ATOM 2721 C CA . LYS A 1 365 ? -16.194 7.285 -18.574 1.00 92.19 365 LYS A CA 1
ATOM 2722 C C . LYS A 1 365 ? -16.587 7.337 -17.095 1.00 92.19 365 LYS A C 1
ATOM 2724 O O . LYS A 1 365 ? -17.027 8.383 -16.621 1.00 92.19 365 LYS A O 1
ATOM 2729 N N . GLN A 1 366 ? -16.442 6.227 -16.368 1.00 89.25 366 GLN A N 1
ATOM 2730 C CA . GLN A 1 366 ? -16.690 6.196 -14.925 1.00 89.25 366 GLN A CA 1
ATOM 2731 C C . GLN A 1 366 ? -15.734 7.139 -14.190 1.00 89.25 366 GLN A C 1
ATOM 2733 O O . GLN A 1 366 ? -16.189 7.995 -13.436 1.00 89.25 366 GLN A O 1
ATOM 2738 N N . LEU A 1 367 ? -14.433 7.050 -14.468 1.00 87.19 367 LEU A N 1
ATOM 2739 C CA . LEU A 1 367 ? -13.414 7.900 -13.860 1.00 87.19 367 LEU A CA 1
ATOM 2740 C C . LEU A 1 367 ? -13.657 9.393 -14.134 1.00 87.19 367 LEU A C 1
ATOM 2742 O O . LEU A 1 367 ? -13.497 10.215 -13.232 1.00 87.19 367 LEU A O 1
ATOM 2746 N N . ALA A 1 368 ? -14.095 9.742 -15.346 1.00 85.19 368 ALA A N 1
ATOM 2747 C CA . ALA A 1 368 ? -14.498 11.101 -15.689 1.00 85.19 368 ALA A CA 1
ATOM 2748 C C . ALA A 1 368 ? -15.728 11.552 -14.886 1.00 85.19 368 ALA A C 1
ATOM 2750 O O . ALA A 1 368 ? -15.723 12.648 -14.347 1.00 85.19 368 ALA A O 1
ATOM 2751 N N . SER A 1 369 ? -16.750 10.702 -14.730 1.00 81.94 369 SER A N 1
ATOM 2752 C CA . SER A 1 369 ? -17.971 11.062 -13.986 1.00 81.94 369 SER A CA 1
ATOM 2753 C C . SER A 1 369 ? -17.747 11.349 -12.495 1.00 81.94 369 SER A C 1
ATOM 2755 O O . SER A 1 369 ? -18.541 12.062 -11.887 1.00 81.94 369 SER A O 1
ATOM 2757 N N . HIS A 1 370 ? -16.644 10.862 -11.920 1.00 72.62 370 HIS A N 1
ATOM 2758 C CA . HIS A 1 370 ? -16.165 11.295 -10.611 1.00 72.62 370 HIS A CA 1
ATOM 2759 C C . HIS A 1 370 ? -15.483 12.671 -10.733 1.00 72.62 370 HIS A C 1
ATOM 2761 O O . HIS A 1 370 ? -14.256 12.781 -10.683 1.00 72.62 370 HIS A O 1
ATOM 2767 N N . HIS A 1 371 ? -16.272 13.726 -10.928 1.00 49.66 371 HIS A N 1
ATOM 2768 C CA . HIS A 1 371 ? -15.839 15.115 -10.768 1.00 49.66 371 HIS A CA 1
ATOM 2769 C C . HIS A 1 371 ? -16.244 15.575 -9.361 1.00 49.66 371 HIS A C 1
ATOM 2771 O O . HIS A 1 371 ? -17.438 15.709 -9.103 1.00 49.66 371 HIS A O 1
ATOM 2777 N N . GLY A 1 372 ? -15.294 15.778 -8.441 1.00 46.88 372 GLY A N 1
ATOM 2778 C CA . GLY A 1 372 ? -15.660 16.254 -7.099 1.00 46.88 372 GLY A CA 1
ATOM 2779 C C . GLY A 1 372 ? -14.570 16.333 -6.030 1.00 46.88 372 GLY A C 1
ATOM 2780 O O . GLY A 1 372 ? -14.687 17.190 -5.167 1.00 46.88 372 GLY A O 1
ATOM 2781 N N . ASP A 1 373 ? -13.507 15.527 -6.095 1.00 38.72 373 ASP A N 1
ATOM 2782 C CA . ASP A 1 373 ? -12.535 15.433 -4.986 1.00 38.72 373 ASP A CA 1
ATOM 2783 C C . ASP A 1 373 ? -11.146 15.993 -5.354 1.00 38.72 373 ASP A C 1
ATOM 2785 O O . ASP A 1 373 ? -10.128 15.335 -5.137 1.00 38.72 373 ASP A O 1
ATOM 2789 N N . THR A 1 374 ? -11.101 17.173 -5.985 1.00 32.88 374 THR A N 1
ATOM 2790 C CA . THR A 1 374 ? -9.853 17.950 -6.160 1.00 32.88 374 THR A CA 1
ATOM 2791 C C . THR A 1 374 ? -9.688 18.975 -5.062 1.00 32.88 374 THR A C 1
ATOM 2793 O O . THR A 1 374 ? -10.652 19.759 -4.888 1.00 32.88 374 THR A O 1
#

Solvent-accessible surface area (backbone atoms only — not comparable to full-atom values): 20775 Å² total; per-residue (Å²): 138,84,89,81,82,78,80,77,80,81,79,62,82,75,84,73,61,68,94,79,73,71,80,86,66,54,49,26,36,42,40,38,34,34,51,36,35,14,42,54,51,43,59,30,44,41,92,77,61,68,71,40,69,41,56,53,48,37,31,51,50,3,34,27,36,77,36,24,34,42,44,47,37,77,54,79,62,60,24,60,59,51,41,42,76,71,68,35,51,69,58,90,60,59,72,67,57,45,67,68,72,59,59,90,95,60,41,42,31,42,72,50,65,50,84,64,81,76,73,61,88,60,95,79,63,85,57,76,77,52,52,70,54,92,65,51,66,89,40,74,61,32,38,45,51,52,38,36,53,50,52,53,53,34,48,49,27,51,55,52,36,57,53,50,54,50,30,49,78,69,70,42,42,59,53,28,37,37,36,43,33,38,40,27,4,18,88,46,79,54,8,37,66,36,88,40,56,34,0,22,27,19,47,36,31,40,25,27,75,73,60,46,72,54,56,37,77,42,77,60,67,40,42,41,66,48,48,38,51,51,52,30,55,76,36,66,73,48,82,89,67,77,72,62,90,52,82,39,66,33,40,44,44,91,92,46,57,29,40,31,40,49,54,104,45,38,42,38,38,41,32,82,53,36,92,44,46,74,20,40,57,72,48,94,61,82,78,42,87,93,43,40,72,64,41,46,41,55,25,24,54,62,42,75,75,41,60,49,58,47,50,27,63,73,38,53,91,38,72,70,29,41,50,32,40,41,69,42,37,48,61,46,65,50,56,39,26,22,52,44,79,86,34,74,82,58,81,62,73,40,50,83,40,80,91,36,46,68,58,51,54,52,52,51,52,52,54,59,70,67,73,81,91,126

Nearest PDB structures (foldseek):
  4miv-assembly4_G  TM=7.680E-01  e=3.734E-19  Homo sapiens
  4miv-assembly3_F  TM=7.825E-01  e=1.177E-18  Homo sapiens
  4miv-assembly1_B  TM=7.695E-01  e=1.498E-18  Homo sapiens
  9fvt-assembly1_D  TM=6.124E-01  e=1.077E-14  Ochrovirga pacifica
  6psm-assembly3_F  TM=5.768E-01  e=4.040E-13  Pseudoalteromonas fuliginea

Sequence (374 aa):
MALGAAILGNLGLALAAPAGAKSAQRPNILLLVADGWSWQGSEAVDRLGLRMPTFARLQRDGISFENAFTESPGAQLPCVDMLKKSGYAVASDDFDTFLAKRTAGKPLLFCLESKSSHRRSNAAIDTANPVVPPYLPDTPAVRSDIGAYRSEIERFDHEAGLLIERLERAGRLSDTLVVMTGKGGFPFPRGAGTLYDAGTHVPLVVMYPGGVAAGRVTKSLVGSTDLAAIVLDVTGAAKRETINARTFVLTGSESYPSRAIRTPQYLYIRNAFPDRWPAGAPARQAVTPARLDSDISAAFAGIAPCPSKTAMIVGRGNPAMDRLLDLATAKRPAAELYDVRTDPYQLNNLAAAPAMKAIVARLDKQLASHHGDT

Mean predicted aligned error: 9.95 Å

pLDDT: mean 77.29, std 19.11, range [21.23, 98.31]